Protein AF-A0A285BFE1-F1 (afdb_monomer_lite)

Structure (mmCIF, N/CA/C/O backbone):
data_AF-A0A285BFE1-F1
#
_entry.id   AF-A0A285BFE1-F1
#
loop_
_atom_site.group_PDB
_atom_site.id
_atom_site.type_symbol
_atom_site.label_atom_id
_atom_site.label_alt_id
_atom_site.label_comp_id
_atom_site.label_asym_id
_atom_site.label_entity_id
_atom_site.label_seq_id
_atom_site.pdbx_PDB_ins_code
_atom_site.Cartn_x
_atom_site.Cartn_y
_atom_site.Cartn_z
_atom_site.occupancy
_atom_site.B_iso_or_equiv
_atom_site.auth_seq_id
_atom_site.auth_comp_id
_atom_site.auth_asym_id
_atom_site.auth_atom_id
_atom_site.pdbx_PDB_model_num
ATOM 1 N N . MET A 1 1 ? -17.673 -11.563 -13.929 1.00 86.88 1 MET A N 1
ATOM 2 C CA . MET A 1 1 ? -16.748 -12.473 -13.211 1.00 86.88 1 MET A CA 1
ATOM 3 C C . MET A 1 1 ? -15.410 -11.748 -13.065 1.00 86.88 1 MET A C 1
ATOM 5 O O . MET A 1 1 ? -15.221 -10.767 -13.776 1.00 86.88 1 MET A O 1
ATOM 9 N N . TYR A 1 2 ? -14.529 -12.139 -12.138 1.00 95.81 2 TYR A N 1
ATOM 10 C CA . TYR A 1 2 ? -13.175 -11.571 -12.068 1.00 95.81 2 TYR A CA 1
ATOM 11 C C . TYR A 1 2 ? -12.171 -12.530 -12.711 1.00 95.81 2 TYR A C 1
ATOM 13 O O . TYR A 1 2 ? -12.215 -13.732 -12.450 1.00 95.81 2 TYR A O 1
ATOM 21 N N . LYS A 1 3 ? -11.260 -11.996 -13.524 1.00 97.12 3 LYS A N 1
ATOM 22 C CA . LYS A 1 3 ? -10.080 -12.697 -14.035 1.00 97.12 3 LYS A CA 1
ATOM 23 C C . LYS A 1 3 ? -8.870 -12.289 -13.199 1.00 97.12 3 LYS A C 1
ATOM 25 O O . LYS A 1 3 ? -8.691 -11.109 -12.909 1.00 97.12 3 LYS A O 1
ATOM 30 N N . LEU A 1 4 ? -8.034 -13.256 -12.837 1.00 98.00 4 LEU A N 1
ATOM 31 C CA . LEU A 1 4 ? -6.748 -12.993 -12.199 1.00 98.00 4 LEU A CA 1
ATOM 32 C C . LEU A 1 4 ? -5.673 -12.773 -13.269 1.00 98.00 4 LEU A C 1
ATOM 34 O O . LEU A 1 4 ? -5.511 -13.612 -14.153 1.00 98.00 4 LEU A O 1
ATOM 38 N N . LEU A 1 5 ? -4.950 -11.662 -13.166 1.00 98.31 5 LEU A N 1
ATOM 39 C CA . LEU A 1 5 ? -3.743 -11.371 -13.934 1.00 98.31 5 LEU A CA 1
ATOM 40 C C . LEU A 1 5 ? -2.516 -11.486 -13.029 1.00 98.31 5 LEU A C 1
ATOM 42 O O . LEU A 1 5 ? -2.540 -11.023 -11.884 1.00 98.31 5 LEU A O 1
ATOM 46 N N . LYS A 1 6 ? -1.437 -12.067 -13.549 1.00 98.44 6 LYS A N 1
ATOM 47 C CA . LYS A 1 6 ? -0.132 -12.123 -12.888 1.00 98.44 6 LYS A CA 1
ATOM 48 C C . LYS A 1 6 ? 0.744 -10.959 -13.347 1.00 98.44 6 LYS A C 1
ATOM 50 O O . LYS A 1 6 ? 1.007 -10.825 -14.542 1.00 98.44 6 LYS A O 1
ATOM 55 N N . ALA A 1 7 ? 1.215 -10.146 -12.403 1.00 98.69 7 ALA A N 1
ATOM 56 C CA . ALA A 1 7 ? 1.951 -8.921 -12.693 1.00 98.69 7 ALA A CA 1
ATOM 57 C C . ALA A 1 7 ? 3.319 -8.825 -12.003 1.00 98.69 7 ALA A C 1
ATOM 59 O O . ALA A 1 7 ? 3.489 -9.291 -10.874 1.00 98.69 7 ALA A O 1
ATOM 60 N N . ASP A 1 8 ? 4.264 -8.164 -12.673 1.00 98.56 8 ASP A N 1
ATOM 61 C CA . ASP A 1 8 ? 5.486 -7.617 -12.072 1.00 98.56 8 ASP A CA 1
ATOM 62 C C . ASP A 1 8 ? 5.631 -6.156 -12.486 1.00 98.56 8 ASP A C 1
ATOM 64 O O . ASP A 1 8 ? 5.749 -5.848 -13.671 1.00 98.56 8 ASP A O 1
ATOM 68 N N . LEU A 1 9 ? 5.558 -5.249 -11.519 1.00 98.62 9 LEU A N 1
ATOM 69 C CA . LEU A 1 9 ? 5.466 -3.816 -11.785 1.00 98.62 9 LEU A CA 1
ATOM 70 C C . LEU A 1 9 ? 6.752 -3.057 -11.447 1.00 98.62 9 LEU A C 1
ATOM 72 O O . LEU A 1 9 ? 6.732 -1.830 -11.470 1.00 98.62 9 LEU A O 1
ATOM 76 N N . HIS A 1 10 ? 7.836 -3.766 -11.117 1.00 98.44 10 HIS A N 1
ATOM 77 C CA . HIS A 1 10 ? 9.123 -3.163 -10.780 1.00 98.44 10 HIS A CA 1
ATOM 78 C C . HIS A 1 10 ? 10.256 -3.891 -11.507 1.00 98.44 10 HIS A C 1
ATOM 80 O O . HIS A 1 10 ? 10.807 -4.878 -11.013 1.00 98.44 10 HIS A O 1
ATOM 86 N N . LEU A 1 11 ? 10.581 -3.421 -12.710 1.00 98.25 11 LEU A N 1
ATOM 87 C CA . LEU A 1 11 ? 11.585 -4.031 -13.579 1.00 98.25 11 LEU A CA 1
ATOM 88 C C . LEU A 1 11 ? 12.551 -2.971 -14.099 1.00 98.25 11 LEU A C 1
ATOM 90 O O . LEU A 1 11 ? 12.121 -1.926 -14.590 1.00 98.25 11 LEU A O 1
ATOM 94 N N . HIS A 1 12 ? 13.844 -3.287 -14.056 1.00 98.12 12 HIS A N 1
ATOM 95 C CA . HIS A 1 12 ? 14.909 -2.439 -14.582 1.00 98.12 12 HIS A CA 1
ATOM 96 C C . HIS A 1 12 ? 15.453 -3.000 -15.892 1.00 98.12 12 HIS A C 1
ATOM 98 O O . HIS A 1 12 ? 15.563 -4.217 -16.062 1.00 98.12 12 HIS A O 1
ATOM 104 N N . THR A 1 13 ? 15.844 -2.130 -16.812 1.00 97.81 13 THR A N 1
ATOM 105 C CA . THR A 1 13 ? 16.295 -2.459 -18.167 1.00 97.81 13 THR A CA 1
ATOM 106 C C . THR A 1 13 ? 17.732 -2.000 -18.411 1.00 97.81 13 THR A C 1
ATOM 108 O O . THR A 1 13 ? 18.398 -1.426 -17.542 1.00 97.81 13 THR A O 1
ATOM 111 N N . LEU A 1 14 ? 18.241 -2.238 -19.622 1.00 97.12 14 LEU A N 1
ATOM 112 C CA . LEU A 1 14 ? 19.540 -1.736 -20.069 1.00 97.12 14 LEU A CA 1
ATOM 113 C C . LEU A 1 14 ? 19.670 -0.208 -20.016 1.00 97.12 14 LEU A C 1
ATOM 115 O O . LEU A 1 14 ? 20.800 0.285 -20.044 1.00 97.12 14 LEU A O 1
ATOM 119 N N . TYR A 1 15 ? 18.550 0.523 -19.955 1.00 96.69 15 TYR A N 1
ATOM 120 C CA . TYR A 1 15 ? 18.533 1.980 -19.846 1.00 96.69 15 TYR A CA 1
ATOM 121 C C . TYR A 1 15 ? 18.668 2.486 -18.403 1.00 96.69 15 TYR A C 1
ATOM 123 O O . TYR A 1 15 ? 18.876 3.687 -18.234 1.00 96.69 15 TYR A O 1
ATOM 131 N N . SER A 1 16 ? 18.656 1.611 -17.386 1.00 96.00 16 SER A N 1
ATOM 132 C CA . SER A 1 16 ? 19.155 1.918 -16.039 1.00 96.00 16 SER A CA 1
ATOM 133 C C . SER A 1 16 ? 20.373 1.053 -15.680 1.00 96.00 16 SER A C 1
ATOM 135 O O . SER A 1 16 ? 21.459 1.188 -16.248 1.00 96.00 16 SER A O 1
ATOM 137 N N . ASP A 1 17 ? 20.211 0.182 -14.705 1.00 96.31 17 ASP A N 1
ATOM 138 C CA . ASP A 1 17 ? 21.218 -0.530 -13.941 1.00 96.31 17 ASP A CA 1
ATOM 139 C C . ASP A 1 17 ? 20.948 -2.038 -13.921 1.00 96.31 17 ASP A C 1
ATOM 141 O O . ASP A 1 17 ? 21.573 -2.782 -13.163 1.00 96.31 17 ASP A O 1
ATOM 145 N N . ASN A 1 18 ? 20.106 -2.519 -14.844 1.00 97.31 18 ASN A N 1
ATOM 146 C CA . ASN A 1 18 ? 20.045 -3.938 -15.146 1.00 97.31 18 ASN A CA 1
ATOM 147 C C . ASN A 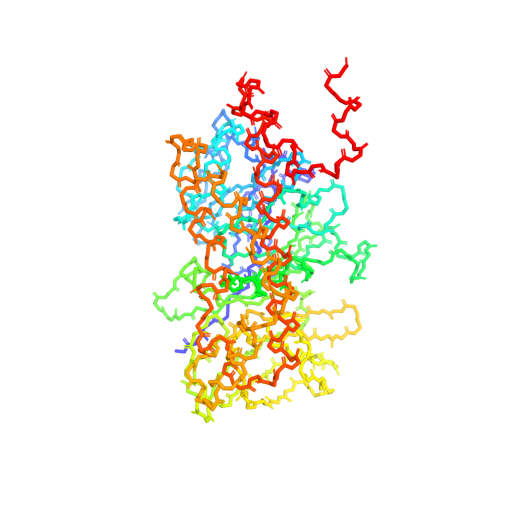1 18 ? 21.426 -4.428 -15.613 1.00 97.31 18 ASN A C 1
ATOM 149 O O . ASN A 1 18 ? 22.028 -3.903 -16.564 1.00 97.31 18 ASN A O 1
ATOM 153 N N . ILE A 1 19 ? 21.928 -5.445 -14.918 1.00 97.19 19 ILE A N 1
ATOM 154 C CA . ILE A 1 19 ? 23.268 -6.007 -15.095 1.00 97.19 19 ILE A CA 1
ATOM 155 C C . ILE A 1 19 ? 23.330 -6.831 -16.381 1.00 97.19 19 ILE A C 1
ATOM 157 O O . ILE A 1 19 ? 24.317 -6.753 -17.111 1.00 97.19 19 ILE A O 1
ATOM 161 N N . ASP A 1 20 ? 22.256 -7.558 -16.687 1.00 97.81 20 ASP A N 1
ATOM 162 C CA . ASP A 1 20 ? 22.164 -8.441 -17.854 1.00 97.81 20 ASP A CA 1
ATOM 163 C C . ASP A 1 20 ? 21.753 -7.696 -19.135 1.00 97.81 20 ASP A C 1
ATOM 165 O O . ASP A 1 20 ? 21.644 -8.311 -20.193 1.00 97.81 20 ASP A O 1
ATOM 169 N N . LYS A 1 21 ? 21.547 -6.374 -19.046 1.00 97.25 21 LYS A N 1
ATOM 170 C CA . LYS A 1 21 ? 21.168 -5.495 -20.162 1.00 97.25 21 LYS A CA 1
ATOM 171 C C . LYS A 1 21 ? 19.903 -5.950 -20.894 1.00 97.25 21 LYS A C 1
ATOM 173 O O . LYS A 1 21 ? 19.822 -5.816 -22.111 1.00 97.25 21 LYS A O 1
ATOM 178 N N . LEU A 1 22 ? 18.914 -6.424 -20.136 1.00 96.94 22 LEU A N 1
ATOM 179 C CA . LEU A 1 22 ? 17.605 -6.792 -20.676 1.00 96.94 22 LEU A CA 1
ATOM 180 C C . LEU A 1 22 ? 16.884 -5.566 -21.252 1.00 96.94 22 LEU A C 1
ATOM 182 O O . LEU A 1 22 ? 16.869 -4.507 -20.618 1.00 96.94 22 LEU A O 1
ATOM 186 N N . ASP A 1 23 ? 16.273 -5.715 -22.425 1.00 95.44 23 ASP A N 1
ATOM 187 C CA . ASP A 1 23 ? 15.334 -4.738 -22.985 1.00 95.44 23 ASP A CA 1
ATOM 188 C C . ASP A 1 23 ? 13.867 -5.174 -22.800 1.00 95.44 23 ASP A C 1
ATOM 190 O O . ASP A 1 23 ? 13.552 -6.140 -22.099 1.00 95.44 23 ASP A O 1
ATOM 194 N N . SER A 1 24 ? 12.943 -4.425 -23.398 1.00 94.38 24 SER A N 1
ATOM 195 C CA . SER A 1 24 ? 11.514 -4.731 -23.357 1.00 94.38 24 SER A CA 1
ATOM 196 C C . SER A 1 24 ? 11.153 -6.059 -24.033 1.00 94.38 24 SER A C 1
ATOM 198 O O . SER A 1 24 ? 10.303 -6.782 -23.511 1.00 94.38 24 SER A O 1
ATOM 200 N N . ASP A 1 25 ? 11.825 -6.426 -25.130 1.00 93.12 25 ASP A N 1
ATOM 201 C CA . ASP A 1 25 ? 11.595 -7.688 -25.845 1.00 93.12 25 ASP A CA 1
ATOM 202 C C . ASP A 1 25 ? 12.045 -8.883 -24.987 1.00 93.12 25 ASP A C 1
ATOM 204 O O . ASP A 1 25 ? 11.406 -9.941 -24.972 1.00 93.12 25 ASP A O 1
ATOM 208 N N . ASP A 1 26 ? 13.151 -8.729 -24.255 1.00 95.75 26 ASP A N 1
ATOM 209 C CA . ASP A 1 26 ? 13.620 -9.739 -23.308 1.00 95.75 26 ASP A CA 1
ATOM 210 C C . ASP A 1 26 ? 12.622 -9.961 -22.169 1.00 95.75 26 ASP A C 1
ATOM 212 O O . ASP A 1 26 ? 12.334 -11.113 -21.820 1.00 95.75 26 ASP A O 1
ATOM 216 N N . TYR A 1 27 ? 12.054 -8.884 -21.619 1.00 96.44 27 TYR A N 1
ATOM 217 C CA . TYR A 1 27 ? 11.021 -8.984 -20.590 1.00 96.44 27 TYR A CA 1
ATOM 218 C C . TYR A 1 27 ? 9.713 -9.570 -21.115 1.00 96.44 27 TYR A C 1
ATOM 220 O O . TYR A 1 27 ? 9.121 -10.389 -20.417 1.00 96.44 27 TYR A O 1
ATOM 228 N N . ALA A 1 28 ? 9.298 -9.254 -22.344 1.00 95.00 28 ALA A N 1
ATOM 229 C CA . ALA A 1 28 ? 8.138 -9.886 -22.973 1.00 95.00 28 ALA A CA 1
ATOM 230 C C . ALA A 1 28 ? 8.314 -11.415 -23.073 1.00 95.00 28 ALA A C 1
ATOM 232 O O . ALA A 1 28 ? 7.444 -12.174 -22.637 1.00 95.00 28 ALA A O 1
ATOM 233 N N . LYS A 1 29 ? 9.487 -11.881 -23.532 1.00 95.50 29 LYS A N 1
ATOM 234 C CA . LYS A 1 29 ? 9.825 -13.319 -23.602 1.00 95.50 29 LYS A CA 1
ATOM 235 C C . LYS A 1 29 ? 9.884 -13.977 -22.223 1.00 95.50 29 LYS A C 1
ATOM 237 O O . LYS A 1 29 ? 9.499 -15.136 -22.064 1.00 95.50 29 LYS A O 1
ATOM 242 N N . LEU A 1 30 ? 10.411 -13.272 -21.220 1.00 97.06 30 LEU A N 1
ATOM 243 C CA . LEU A 1 30 ? 10.388 -13.744 -19.834 1.00 97.06 30 LEU A CA 1
ATOM 244 C C . LEU A 1 30 ? 8.950 -13.822 -19.310 1.00 97.06 30 LEU A C 1
ATOM 246 O O . LEU A 1 30 ? 8.595 -14.810 -18.669 1.00 97.06 30 LEU A O 1
ATOM 250 N N . GLY A 1 31 ? 8.115 -12.839 -19.634 1.00 96.81 31 GLY A N 1
ATOM 251 C CA . GLY A 1 31 ? 6.695 -12.832 -19.319 1.00 96.81 31 GLY A CA 1
ATOM 252 C C . GLY A 1 31 ? 5.991 -14.066 -19.873 1.00 96.81 31 GLY A C 1
ATOM 253 O O . GLY A 1 31 ? 5.375 -14.795 -19.099 1.00 96.81 31 GLY A O 1
ATOM 254 N N . ASP A 1 32 ? 6.191 -14.384 -21.156 1.00 96.25 32 ASP A N 1
ATOM 255 C CA . ASP A 1 32 ? 5.667 -15.609 -21.781 1.00 96.25 32 ASP A CA 1
ATOM 256 C C . ASP A 1 32 ? 6.144 -16.871 -21.056 1.00 96.25 32 ASP A C 1
ATOM 258 O O . ASP A 1 32 ? 5.357 -17.755 -20.716 1.00 96.25 32 ASP A O 1
ATOM 262 N N . LYS A 1 33 ? 7.449 -16.944 -20.768 1.00 97.19 33 LYS A N 1
ATOM 263 C CA . LYS A 1 33 ? 8.065 -18.105 -20.120 1.00 97.19 33 LYS A CA 1
ATOM 264 C C . LYS A 1 33 ? 7.526 -18.358 -18.707 1.00 97.19 33 LYS A C 1
ATOM 266 O O . LYS A 1 33 ? 7.398 -19.515 -18.311 1.00 97.19 33 LYS A O 1
ATOM 271 N N . TYR A 1 34 ? 7.271 -17.304 -17.932 1.00 96.69 34 TYR A N 1
ATOM 272 C CA . TYR A 1 34 ? 6.853 -17.400 -16.526 1.00 96.69 34 TYR A CA 1
ATOM 273 C C . TYR A 1 34 ? 5.358 -17.100 -16.303 1.00 96.69 34 TYR A C 1
ATOM 275 O O . TYR A 1 34 ? 4.910 -17.064 -15.149 1.00 96.69 34 TYR A O 1
ATOM 283 N N . GLY A 1 35 ? 4.596 -16.912 -17.384 1.00 96.81 35 GLY A N 1
ATOM 284 C CA . GLY A 1 35 ? 3.151 -16.689 -17.374 1.00 96.81 35 GLY A CA 1
ATOM 285 C C . GLY A 1 35 ? 2.727 -15.351 -16.770 1.00 96.81 35 GLY A C 1
ATOM 286 O O . GLY A 1 35 ? 1.760 -15.325 -16.017 1.00 96.81 35 GLY A O 1
ATOM 287 N N . TYR A 1 36 ? 3.469 -14.269 -17.018 1.00 97.88 36 TYR A N 1
ATOM 288 C CA . TYR A 1 36 ? 3.050 -12.921 -16.623 1.00 97.88 36 TYR A CA 1
ATOM 289 C C . TYR A 1 36 ? 2.133 -12.309 -17.682 1.00 97.88 36 TYR A C 1
ATOM 291 O O . TYR A 1 36 ? 2.448 -12.301 -18.872 1.00 97.88 36 TYR A O 1
ATOM 299 N N . ASP A 1 37 ? 1.019 -11.755 -17.217 1.00 97.88 37 ASP A N 1
ATOM 300 C CA . ASP A 1 37 ? 0.039 -11.048 -18.037 1.00 97.88 37 ASP A CA 1
ATOM 301 C C . ASP A 1 37 ? 0.342 -9.549 -18.132 1.00 97.88 37 ASP A C 1
ATOM 303 O O . ASP A 1 37 ? -0.067 -8.897 -19.090 1.00 97.88 37 ASP A O 1
ATOM 307 N N . VAL A 1 38 ? 1.014 -8.994 -17.120 1.00 98.25 38 VAL A N 1
ATOM 308 C CA . VAL A 1 38 ? 1.269 -7.557 -16.987 1.00 98.25 38 VAL A CA 1
ATOM 309 C C . VAL A 1 38 ? 2.694 -7.331 -16.500 1.00 98.25 38 VAL A C 1
ATOM 311 O O . VAL A 1 38 ? 3.128 -7.930 -15.517 1.00 98.25 38 VAL A O 1
ATOM 314 N N . LEU A 1 39 ? 3.415 -6.438 -17.161 1.00 98.25 39 LEU A N 1
ATOM 315 C CA . LEU A 1 39 ? 4.756 -6.020 -16.770 1.00 98.25 39 LEU A CA 1
ATOM 316 C C . LEU A 1 39 ? 4.786 -4.496 -16.692 1.00 98.25 39 LEU A C 1
ATOM 318 O O . LEU A 1 39 ? 4.114 -3.848 -17.485 1.00 98.25 39 LEU A O 1
ATOM 322 N N . ALA A 1 40 ? 5.559 -3.903 -15.788 1.00 98.00 40 ALA A N 1
ATOM 323 C CA . ALA A 1 40 ? 5.904 -2.486 -15.881 1.00 98.00 40 ALA A CA 1
ATOM 324 C C . ALA A 1 40 ? 7.419 -2.322 -15.890 1.00 98.00 40 ALA A C 1
ATOM 326 O O . ALA A 1 40 ? 8.111 -2.871 -15.034 1.00 98.00 40 ALA A O 1
ATOM 327 N N . LEU A 1 41 ? 7.922 -1.568 -16.865 1.00 97.81 41 LEU A N 1
ATOM 328 C CA . LEU A 1 41 ?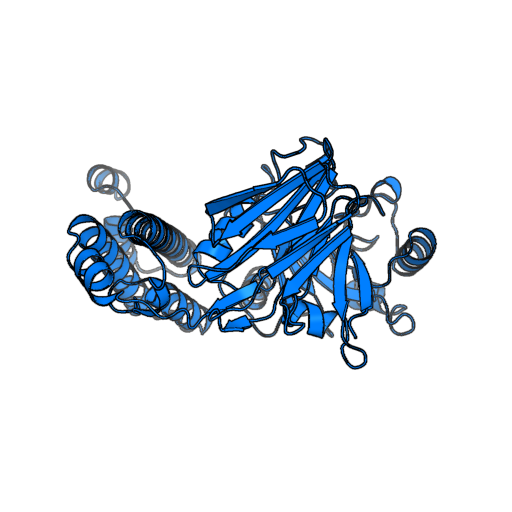 9.326 -1.176 -16.904 1.00 97.81 41 LEU A CA 1
ATOM 329 C C . LEU A 1 41 ? 9.438 0.138 -16.141 1.00 97.81 41 LEU A C 1
ATOM 331 O O . LEU A 1 41 ? 8.738 1.101 -16.441 1.00 97.81 41 LEU A O 1
ATOM 335 N N . THR A 1 42 ? 10.256 0.162 -15.099 1.00 98.06 42 THR A N 1
ATOM 336 C CA . THR A 1 42 ? 10.300 1.262 -14.132 1.00 98.06 42 THR A CA 1
ATOM 337 C C . THR A 1 42 ? 11.735 1.644 -13.825 1.00 98.06 42 THR A C 1
ATOM 339 O O . THR A 1 42 ? 12.126 1.771 -12.670 1.00 98.06 42 THR A O 1
ATOM 342 N N . ASP A 1 43 ? 12.526 1.849 -14.873 1.00 97.81 43 ASP A N 1
ATOM 343 C CA . ASP A 1 43 ? 13.888 2.356 -14.750 1.00 97.81 43 ASP A CA 1
ATOM 344 C C . ASP A 1 43 ? 13.953 3.614 -13.878 1.00 97.81 43 ASP A C 1
ATOM 346 O O . ASP A 1 43 ? 13.019 4.427 -13.836 1.00 97.81 43 ASP A O 1
ATOM 350 N N . HIS A 1 44 ? 15.089 3.804 -13.206 1.00 96.94 44 HIS A N 1
ATOM 351 C CA . HIS A 1 44 ? 15.326 4.999 -12.410 1.00 96.94 44 HIS A CA 1
ATOM 352 C C . HIS A 1 44 ? 15.113 6.255 -13.259 1.00 96.94 44 HIS A C 1
ATOM 354 O O . HIS A 1 44 ? 15.788 6.454 -14.273 1.00 96.94 44 HIS A O 1
ATOM 360 N N . HIS A 1 45 ? 14.220 7.142 -12.816 1.00 96.31 45 HIS A N 1
ATOM 361 C CA . HIS A 1 45 ? 13.848 8.354 -13.554 1.00 96.31 45 HIS A CA 1
ATOM 362 C C . HIS A 1 45 ? 15.072 9.154 -14.036 1.00 96.31 45 HIS A C 1
ATOM 364 O O . HIS A 1 45 ? 15.113 9.597 -15.178 1.00 96.31 45 HIS A O 1
ATOM 370 N N . TYR A 1 46 ? 16.133 9.280 -13.228 1.00 94.12 46 TYR A N 1
ATOM 371 C CA . TYR A 1 46 ? 17.322 10.043 -13.618 1.00 94.12 46 TYR A CA 1
ATOM 372 C C . TYR A 1 46 ? 18.111 9.436 -14.794 1.00 94.12 46 TYR A C 1
ATOM 374 O O . TYR A 1 46 ? 18.867 10.175 -15.432 1.00 94.12 46 TYR A O 1
ATOM 382 N N . CYS A 1 47 ? 17.924 8.148 -15.102 1.00 95.19 47 CYS A N 1
ATOM 383 C CA . CYS A 1 47 ? 18.527 7.444 -16.239 1.00 95.19 47 CYS A CA 1
ATOM 384 C C . CYS A 1 47 ? 17.724 7.590 -17.545 1.00 95.19 47 CYS A C 1
ATOM 386 O O . CYS A 1 47 ? 18.273 7.402 -18.632 1.00 95.19 47 CYS A O 1
ATOM 388 N N . LEU A 1 48 ? 16.446 7.976 -17.463 1.00 94.50 48 LEU A N 1
ATOM 389 C CA . LEU A 1 48 ? 15.521 8.025 -18.606 1.00 94.50 48 LEU A CA 1
ATOM 390 C C . LEU A 1 48 ? 15.583 9.331 -19.418 1.00 94.50 48 LEU A C 1
ATOM 392 O O . LEU A 1 48 ? 14.852 9.516 -20.393 1.00 94.50 48 LEU A O 1
ATOM 396 N N . LYS A 1 49 ? 16.512 10.222 -19.066 1.00 90.31 49 LYS A N 1
ATOM 397 C CA . LYS A 1 49 ? 16.800 11.477 -19.776 1.00 90.31 49 LYS A CA 1
ATOM 398 C C . LYS A 1 49 ? 17.385 11.234 -21.172 1.00 90.31 49 LYS A C 1
ATOM 400 O O . LYS A 1 49 ? 17.755 10.122 -21.535 1.00 90.31 49 LYS A O 1
ATOM 405 N N . ASN A 1 50 ? 17.538 12.313 -21.944 1.00 88.69 50 ASN A N 1
ATOM 406 C CA . ASN A 1 50 ? 18.246 12.317 -23.234 1.00 88.69 50 ASN A CA 1
ATOM 407 C C . ASN A 1 50 ? 17.673 11.310 -24.257 1.00 88.69 50 ASN A C 1
ATOM 409 O O . ASN A 1 50 ? 18.416 10.665 -25.000 1.00 88.69 50 ASN A O 1
ATOM 413 N N . GLY A 1 51 ? 16.343 11.164 -24.274 1.00 90.94 51 GLY A N 1
ATOM 414 C CA . GLY A 1 51 ? 15.618 10.277 -25.189 1.00 90.94 51 GLY A CA 1
ATOM 415 C C . GLY A 1 51 ? 15.657 8.793 -24.813 1.00 90.94 51 GLY A C 1
ATOM 416 O O . GLY A 1 51 ? 15.237 7.963 -25.614 1.00 90.94 51 GLY A O 1
ATOM 417 N N . ASN A 1 52 ? 16.169 8.423 -23.632 1.00 93.81 52 ASN A N 1
ATOM 418 C CA . ASN A 1 52 ? 16.151 7.026 -23.185 1.00 93.81 52 ASN A CA 1
ATOM 419 C C . ASN A 1 52 ? 14.729 6.521 -22.913 1.00 93.81 52 ASN A C 1
ATOM 421 O O . ASN A 1 52 ? 14.451 5.380 -23.259 1.00 93.81 52 ASN A O 1
ATOM 425 N N . TRP A 1 53 ? 13.825 7.368 -22.400 1.00 94.88 53 TRP A N 1
ATOM 426 C CA . TRP A 1 53 ? 12.390 7.055 -22.335 1.00 94.88 53 TRP A CA 1
ATOM 427 C C . TRP A 1 53 ? 11.841 6.614 -23.696 1.00 94.88 53 TRP A C 1
ATOM 429 O O . TRP A 1 53 ? 11.317 5.511 -23.834 1.00 94.88 53 TRP A O 1
ATOM 439 N N . ASP A 1 54 ? 12.030 7.444 -24.724 1.00 93.56 54 ASP A N 1
ATOM 440 C CA . ASP A 1 54 ? 11.509 7.154 -26.059 1.00 93.56 54 ASP A CA 1
ATOM 441 C C . ASP A 1 54 ? 12.128 5.876 -26.624 1.00 93.56 54 ASP A C 1
ATOM 443 O O . ASP A 1 54 ? 11.428 5.063 -27.214 1.00 93.56 54 ASP A O 1
ATOM 447 N N . LYS A 1 55 ? 13.432 5.653 -26.416 1.00 92.94 55 LYS A N 1
ATOM 448 C CA . LYS A 1 55 ? 14.113 4.426 -26.859 1.00 92.94 55 LYS A CA 1
ATOM 449 C C . LYS A 1 55 ? 13.583 3.175 -26.161 1.00 92.94 55 LYS A C 1
ATOM 451 O O . LYS A 1 55 ? 13.365 2.178 -26.846 1.00 92.94 55 LYS A O 1
ATOM 456 N N . LEU A 1 56 ? 13.374 3.241 -24.845 1.00 92.56 56 LEU A N 1
ATOM 457 C CA . LEU A 1 56 ? 12.823 2.153 -24.039 1.00 92.56 56 LEU A CA 1
ATOM 458 C C . LEU A 1 56 ? 11.440 1.742 -24.558 1.00 92.56 56 LEU A C 1
ATOM 460 O O . LEU A 1 56 ? 11.182 0.557 -24.763 1.00 92.56 56 LEU A O 1
ATOM 464 N N . TYR A 1 57 ? 10.581 2.724 -24.839 1.00 91.25 57 TYR A N 1
ATOM 465 C CA . TYR A 1 57 ? 9.187 2.481 -25.213 1.00 91.25 57 TYR A CA 1
ATOM 466 C C . TYR A 1 57 ? 8.909 2.420 -26.716 1.00 91.25 57 TYR A C 1
ATOM 468 O O . TYR A 1 57 ? 7.816 2.014 -27.100 1.00 91.25 57 TYR A O 1
ATOM 476 N N . LYS A 1 58 ? 9.886 2.716 -27.582 1.00 85.94 58 LYS A N 1
ATOM 477 C CA . LYS A 1 58 ? 9.713 2.725 -29.047 1.00 85.94 58 LYS A CA 1
ATOM 478 C C . LYS A 1 58 ? 9.162 1.414 -29.616 1.00 85.94 58 LYS A C 1
ATOM 480 O O . LYS A 1 58 ? 8.457 1.438 -30.616 1.00 85.94 58 LYS A O 1
ATOM 485 N N . LYS A 1 59 ? 9.538 0.279 -29.024 1.00 74.56 59 LYS A N 1
ATOM 486 C CA . LYS A 1 59 ? 9.115 -1.060 -29.466 1.00 74.56 59 LYS A CA 1
ATOM 487 C C . LYS A 1 59 ? 7.889 -1.592 -28.716 1.00 74.56 59 LYS A C 1
ATOM 489 O O . LYS A 1 59 ? 7.390 -2.655 -29.055 1.00 74.56 59 LYS A O 1
ATOM 494 N N . ILE A 1 60 ? 7.443 -0.892 -27.671 1.00 77.75 60 ILE A N 1
ATOM 495 C CA . ILE A 1 60 ? 6.423 -1.393 -26.741 1.00 77.75 60 ILE A CA 1
ATOM 496 C C . ILE A 1 60 ? 5.007 -1.189 -27.271 1.00 77.75 60 ILE A C 1
ATOM 498 O O . ILE A 1 60 ? 4.112 -1.916 -26.857 1.00 77.75 60 ILE A O 1
ATOM 502 N N . ASP A 1 61 ? 4.790 -0.262 -28.206 1.00 66.88 61 ASP A N 1
ATOM 503 C CA . ASP A 1 61 ? 3.438 0.055 -28.688 1.00 66.88 61 ASP A CA 1
ATOM 504 C C . ASP A 1 61 ? 2.700 -1.163 -29.304 1.00 66.88 61 ASP A C 1
ATOM 506 O O . ASP A 1 61 ? 1.470 -1.155 -29.375 1.00 66.88 61 ASP A O 1
ATOM 510 N N . ASP A 1 62 ? 3.415 -2.247 -29.641 1.00 67.69 62 ASP A N 1
ATOM 511 C CA . ASP A 1 62 ? 2.838 -3.516 -30.105 1.00 67.69 62 ASP A CA 1
ATOM 512 C C . ASP A 1 62 ? 2.503 -4.524 -28.975 1.00 67.69 62 ASP A C 1
ATOM 514 O O . ASP A 1 62 ? 1.641 -5.389 -29.167 1.00 67.69 62 ASP A O 1
ATOM 518 N N . ASP A 1 63 ? 3.120 -4.426 -27.787 1.00 77.75 63 ASP A N 1
ATOM 519 C CA . ASP A 1 63 ? 2.881 -5.331 -26.648 1.00 77.75 63 ASP A CA 1
ATOM 520 C C . ASP A 1 63 ? 2.086 -4.646 -25.527 1.00 77.75 63 ASP A C 1
ATOM 522 O O . ASP A 1 63 ? 2.618 -4.001 -24.619 1.00 77.75 63 ASP A O 1
ATOM 526 N N . LYS A 1 64 ? 0.769 -4.872 -25.548 1.00 80.38 64 LYS A N 1
ATOM 527 C CA . LYS A 1 64 ? -0.197 -4.315 -24.585 1.00 80.38 64 LYS A CA 1
ATOM 528 C C . LYS A 1 64 ? -0.003 -4.775 -23.133 1.00 80.38 64 LYS A C 1
ATOM 530 O O . LYS A 1 64 ? -0.733 -4.302 -22.262 1.00 80.38 64 LYS A O 1
ATOM 535 N N . ARG A 1 65 ? 0.918 -5.703 -22.852 1.00 91.00 65 ARG A N 1
ATOM 536 C CA . ARG A 1 65 ? 1.208 -6.173 -21.487 1.00 91.00 65 ARG A CA 1
ATOM 537 C C . ARG A 1 65 ? 2.142 -5.240 -20.730 1.00 91.00 65 ARG A C 1
ATOM 539 O O . ARG A 1 65 ? 2.154 -5.287 -19.500 1.00 91.00 65 ARG A O 1
ATOM 546 N N . ILE A 1 66 ? 2.934 -4.433 -21.440 1.00 95.69 66 ILE A N 1
ATOM 547 C CA . ILE A 1 66 ? 3.947 -3.581 -20.822 1.00 95.69 66 ILE A CA 1
ATOM 548 C C . ILE A 1 66 ? 3.361 -2.202 -20.511 1.00 95.69 66 ILE A C 1
ATOM 550 O O . ILE A 1 66 ? 3.028 -1.411 -21.390 1.00 95.69 66 ILE A O 1
ATOM 554 N N . ILE A 1 67 ? 3.279 -1.904 -19.222 1.00 96.19 67 ILE A N 1
ATOM 555 C CA . ILE A 1 67 ? 2.913 -0.610 -18.668 1.00 96.19 67 ILE A CA 1
ATOM 556 C C . ILE A 1 67 ? 4.151 0.285 -18.644 1.00 96.19 67 ILE A C 1
ATOM 558 O O . ILE A 1 67 ? 5.210 -0.083 -18.130 1.00 96.19 67 ILE A O 1
ATOM 562 N N . LYS A 1 68 ? 3.980 1.502 -19.156 1.00 96.31 68 LYS A N 1
ATOM 563 C CA . LYS A 1 68 ? 4.992 2.554 -19.117 1.00 96.31 68 LYS A CA 1
ATOM 564 C C . LYS A 1 68 ? 5.060 3.187 -17.723 1.00 96.31 68 LYS A C 1
ATOM 566 O O . LYS A 1 68 ? 4.027 3.533 -17.139 1.00 96.31 68 LYS A O 1
ATOM 571 N N . GLY A 1 69 ? 6.262 3.362 -17.192 1.00 97.12 69 GLY A N 1
ATOM 572 C CA . GLY A 1 69 ? 6.501 3.985 -15.893 1.00 97.12 69 GLY A CA 1
ATOM 573 C C . GLY A 1 69 ? 7.978 4.252 -15.617 1.00 97.12 69 GLY A C 1
ATOM 574 O O . GLY A 1 69 ? 8.840 4.048 -16.471 1.00 97.12 69 GLY A O 1
ATOM 575 N N . TYR A 1 70 ? 8.259 4.744 -14.414 1.00 98.00 70 TYR A N 1
ATOM 576 C CA . TYR A 1 70 ? 9.610 4.972 -13.903 1.00 98.00 70 TYR A CA 1
ATOM 577 C C . TYR A 1 70 ? 9.643 4.833 -12.379 1.00 98.00 70 TYR A C 1
ATOM 579 O O . TYR A 1 70 ? 8.629 5.006 -11.696 1.00 98.00 70 TYR A O 1
ATOM 587 N N . GLU A 1 71 ? 10.828 4.574 -11.834 1.00 97.94 71 GLU A N 1
ATOM 588 C CA . GLU A 1 71 ? 11.074 4.645 -10.399 1.00 97.94 71 GLU A CA 1
ATOM 589 C C . GLU A 1 71 ? 11.646 6.022 -10.019 1.00 97.94 71 GLU A C 1
ATOM 591 O O . GLU A 1 71 ? 12.714 6.466 -10.461 1.00 97.94 71 GLU A O 1
ATOM 596 N N . LEU A 1 72 ? 10.917 6.728 -9.160 1.00 96.50 72 LEU A N 1
ATOM 597 C CA . LEU A 1 72 ? 11.385 7.917 -8.467 1.00 96.50 72 LEU A CA 1
ATOM 598 C C . LEU A 1 72 ? 12.378 7.521 -7.377 1.00 96.50 72 LEU A C 1
ATOM 600 O O . LEU A 1 72 ? 12.002 7.124 -6.278 1.00 96.50 72 LEU A O 1
ATOM 604 N N . THR A 1 73 ? 13.655 7.683 -7.682 1.00 93.75 73 THR A N 1
ATOM 605 C CA . THR A 1 73 ? 14.784 7.312 -6.832 1.00 93.75 73 THR A CA 1
ATOM 606 C C . THR A 1 73 ? 15.280 8.520 -6.043 1.00 93.75 73 THR A C 1
ATOM 608 O O . THR A 1 73 ? 15.919 9.427 -6.580 1.00 93.75 73 THR A O 1
ATOM 611 N N . PHE A 1 74 ? 15.005 8.558 -4.744 1.00 87.75 74 PHE A N 1
ATOM 612 C CA . PHE A 1 74 ? 15.549 9.580 -3.855 1.00 87.75 74 PHE A CA 1
ATOM 613 C C . PHE A 1 74 ? 16.587 8.973 -2.914 1.00 87.75 74 PHE A C 1
ATOM 615 O O . PHE A 1 74 ? 16.496 7.809 -2.543 1.00 87.75 74 PHE A O 1
ATOM 622 N N . LEU A 1 75 ? 17.478 9.813 -2.374 1.00 81.62 75 LEU A N 1
ATOM 623 C CA . LEU A 1 75 ? 18.384 9.414 -1.284 1.00 81.62 75 LEU A CA 1
ATOM 624 C C . LEU A 1 75 ? 17.644 8.782 -0.081 1.00 81.62 75 LEU A C 1
ATOM 626 O O . LEU A 1 75 ? 18.216 8.001 0.669 1.00 81.62 75 LEU A O 1
ATOM 630 N N . ASN A 1 76 ? 16.371 9.143 0.112 1.00 83.69 76 ASN A N 1
ATOM 631 C CA . ASN A 1 76 ? 15.553 8.779 1.270 1.00 83.69 76 ASN A CA 1
ATOM 632 C C . ASN A 1 76 ? 14.323 7.922 0.916 1.00 83.69 76 ASN A C 1
ATOM 634 O O . ASN A 1 76 ? 13.291 8.035 1.587 1.00 83.69 76 ASN A O 1
ATOM 638 N N . GLY A 1 77 ? 14.419 7.100 -0.128 1.00 92.38 77 GLY A N 1
ATOM 639 C CA . GLY A 1 77 ? 13.393 6.121 -0.493 1.00 92.38 77 GLY A CA 1
ATOM 640 C C . GLY A 1 77 ? 12.989 6.198 -1.954 1.00 92.38 77 GLY A C 1
ATOM 641 O O . GLY A 1 77 ? 13.296 7.181 -2.631 1.00 92.38 77 GLY A O 1
ATOM 642 N N . HIS A 1 78 ? 12.317 5.154 -2.429 1.00 95.44 78 HIS A N 1
ATOM 643 C CA . HIS A 1 78 ? 11.929 5.019 -3.825 1.00 95.44 78 HIS A CA 1
ATOM 644 C C . HIS A 1 78 ? 10.408 4.863 -3.993 1.00 95.44 78 HIS A C 1
ATOM 646 O O . HIS A 1 78 ? 9.705 4.420 -3.079 1.00 95.44 78 HIS A O 1
ATOM 652 N N . MET A 1 79 ? 9.884 5.264 -5.150 1.00 97.12 79 MET A N 1
ATOM 653 C CA . MET A 1 79 ? 8.463 5.151 -5.488 1.00 97.12 79 MET A CA 1
ATOM 654 C C . MET A 1 79 ? 8.292 4.877 -6.978 1.00 97.12 79 MET A C 1
ATOM 656 O O . MET A 1 79 ? 8.829 5.607 -7.801 1.00 97.12 79 MET A O 1
ATOM 660 N N . LEU A 1 80 ? 7.481 3.888 -7.327 1.00 98.25 80 LEU A N 1
ATOM 661 C CA . LEU A 1 80 ? 7.074 3.635 -8.702 1.00 98.25 80 LEU A CA 1
ATOM 662 C C . LEU A 1 80 ? 5.948 4.586 -9.084 1.00 98.25 80 LEU A C 1
ATOM 664 O O . LEU A 1 80 ? 4.997 4.775 -8.317 1.00 98.25 80 LEU A O 1
ATOM 668 N N . VAL A 1 81 ? 6.048 5.132 -10.289 1.00 98.12 81 VAL A N 1
ATOM 669 C CA . VAL A 1 81 ? 4.976 5.869 -10.950 1.00 98.12 81 VAL A CA 1
ATOM 670 C C . VAL A 1 81 ? 4.714 5.187 -12.286 1.00 98.12 81 VAL A C 1
ATOM 672 O O . VAL A 1 81 ? 5.588 5.157 -13.153 1.00 98.12 81 VAL A O 1
ATOM 675 N N . ILE A 1 82 ? 3.527 4.601 -12.436 1.00 97.81 82 ILE A N 1
ATOM 676 C CA . ILE A 1 82 ? 3.173 3.760 -13.591 1.00 97.81 82 ILE A CA 1
ATOM 677 C C . ILE A 1 82 ? 1.908 4.259 -14.297 1.00 97.81 82 ILE A C 1
ATOM 679 O O . ILE A 1 82 ? 1.113 5.005 -13.723 1.00 97.81 82 ILE A O 1
ATOM 683 N N . GLY A 1 83 ? 1.717 3.823 -15.544 1.00 95.31 83 GLY A N 1
ATOM 684 C CA . GLY A 1 83 ? 0.637 4.291 -16.415 1.00 95.31 83 GLY A CA 1
ATOM 685 C C . GLY A 1 83 ? 0.935 5.657 -17.038 1.00 95.31 83 GLY A C 1
ATOM 686 O O . GLY A 1 83 ? 0.029 6.471 -17.197 1.00 95.31 83 GLY A O 1
ATOM 687 N N . LYS A 1 84 ? 2.212 5.941 -17.322 1.00 94.62 84 LYS A N 1
ATOM 688 C CA . LYS A 1 84 ? 2.677 7.231 -17.847 1.00 94.62 84 LYS A CA 1
ATOM 689 C C . LYS A 1 84 ? 2.776 7.195 -19.367 1.00 94.62 84 LYS A C 1
ATOM 691 O O . LYS A 1 84 ? 3.504 6.379 -19.912 1.00 94.62 84 LYS A O 1
ATOM 696 N N . GLU A 1 85 ? 2.135 8.134 -20.052 1.00 90.75 85 GLU A N 1
ATOM 697 C CA . GLU A 1 85 ? 2.296 8.258 -21.510 1.00 90.75 85 GLU A CA 1
ATOM 698 C C . GLU A 1 85 ? 3.614 8.939 -21.895 1.00 90.75 85 GLU A C 1
ATOM 700 O O . GLU A 1 85 ? 4.277 8.547 -22.853 1.00 90.75 85 GLU A O 1
ATOM 705 N N . ASN A 1 86 ? 4.021 9.942 -21.115 1.00 92.19 86 ASN A N 1
ATOM 706 C CA . ASN A 1 86 ? 5.194 10.766 -21.382 1.00 92.19 86 ASN A CA 1
ATOM 707 C C . ASN A 1 86 ? 6.134 10.786 -20.178 1.00 92.19 86 ASN A C 1
ATOM 709 O O . ASN A 1 86 ? 5.695 10.683 -19.031 1.00 92.19 86 ASN A O 1
ATOM 713 N N . TYR A 1 87 ? 7.419 10.997 -20.455 1.00 94.56 87 TYR A N 1
ATOM 714 C CA . TYR A 1 87 ? 8.408 11.303 -19.433 1.00 94.56 87 TYR A CA 1
ATOM 715 C C . TYR A 1 87 ? 8.361 12.777 -19.041 1.00 94.56 87 TYR A C 1
ATOM 717 O O . TYR A 1 87 ? 8.507 13.663 -19.883 1.00 94.56 87 TYR A O 1
ATOM 725 N N . ASP A 1 88 ? 8.212 13.033 -17.748 1.00 93.00 88 ASP A N 1
ATOM 726 C CA . ASP A 1 88 ? 8.010 14.367 -17.184 1.00 93.00 88 ASP A CA 1
ATOM 727 C C . ASP A 1 88 ? 8.853 14.631 -15.922 1.00 93.00 88 ASP A C 1
ATOM 729 O O . ASP A 1 88 ? 8.618 15.606 -15.207 1.00 93.00 88 ASP A O 1
ATOM 733 N N . VAL A 1 89 ? 9.880 13.804 -15.660 1.00 91.44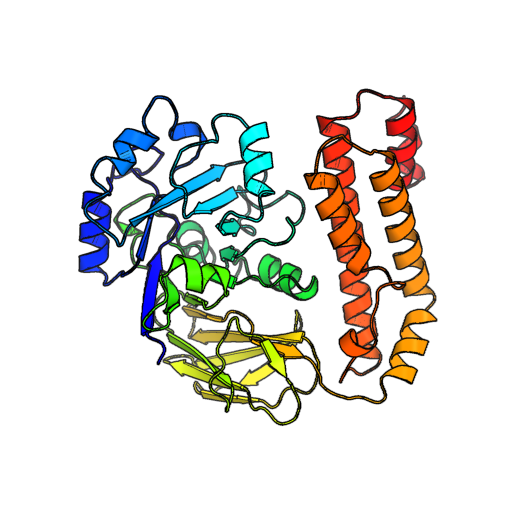 89 VAL A N 1
ATOM 734 C CA . VAL A 1 89 ? 10.685 13.885 -14.427 1.00 91.44 89 VAL A CA 1
ATOM 735 C C . VAL A 1 89 ? 12.190 13.866 -14.673 1.00 91.44 89 VAL A C 1
ATOM 737 O O . VAL A 1 89 ? 12.861 12.857 -14.486 1.00 91.44 89 VAL A O 1
ATOM 740 N N . GLY A 1 90 ? 12.778 15.015 -15.000 1.00 83.25 90 GLY A N 1
ATOM 741 C CA . GLY A 1 90 ? 14.228 15.179 -15.119 1.00 83.25 90 GLY A CA 1
ATOM 742 C C . GLY A 1 90 ? 14.932 15.656 -13.840 1.00 83.25 90 GLY A C 1
ATOM 743 O O . GLY A 1 90 ? 16.147 15.480 -13.696 1.00 83.25 90 GLY A O 1
ATOM 744 N N . LYS A 1 91 ? 14.226 16.291 -12.909 1.00 85.69 91 LYS A N 1
ATOM 745 C CA . LYS A 1 91 ? 14.819 16.954 -11.735 1.00 85.69 91 LYS A CA 1
ATOM 746 C C . LYS A 1 91 ? 14.124 16.532 -10.444 1.00 85.69 91 LYS A C 1
ATOM 748 O O . LYS A 1 91 ? 12.956 16.166 -10.433 1.00 85.69 91 LYS A O 1
ATOM 753 N N . THR A 1 92 ? 14.818 16.677 -9.314 1.00 84.81 92 THR A N 1
ATOM 754 C CA . THR A 1 92 ? 14.296 16.289 -7.992 1.00 84.81 92 THR A CA 1
ATOM 755 C C . THR A 1 92 ? 12.967 16.963 -7.640 1.00 84.81 92 THR A C 1
ATOM 757 O O . THR A 1 92 ? 12.103 16.330 -7.044 1.00 84.81 92 THR A O 1
ATOM 760 N N . HIS A 1 93 ? 12.775 18.236 -7.996 1.00 83.44 93 HIS A N 1
ATOM 761 C CA . HIS A 1 93 ? 11.521 18.938 -7.701 1.00 83.44 93 HIS A CA 1
ATOM 762 C C . HIS A 1 93 ? 10.352 18.452 -8.574 1.00 83.44 93 HIS A C 1
ATOM 764 O O . HIS A 1 93 ? 9.226 18.411 -8.095 1.00 83.44 93 HIS A O 1
ATOM 770 N N . GLU A 1 94 ? 10.611 18.044 -9.821 1.00 89.69 94 GLU A N 1
ATOM 771 C CA . GLU A 1 94 ? 9.620 17.390 -10.691 1.00 89.69 94 GLU A CA 1
ATOM 772 C C . GLU A 1 94 ? 9.248 16.022 -10.104 1.00 89.69 94 GLU A C 1
ATOM 774 O O . GLU A 1 94 ? 8.072 15.709 -9.966 1.00 89.69 94 GLU A O 1
ATOM 779 N N . ALA A 1 95 ? 10.237 15.269 -9.610 1.00 90.75 95 ALA A N 1
ATOM 780 C CA . ALA A 1 95 ? 10.008 13.988 -8.943 1.00 90.75 95 ALA A CA 1
ATOM 781 C C . ALA A 1 95 ? 9.142 14.143 -7.683 1.00 90.75 95 ALA A C 1
ATOM 783 O O . ALA A 1 95 ? 8.277 13.317 -7.409 1.00 90.75 95 ALA A O 1
ATOM 784 N N . ILE A 1 96 ? 9.340 15.220 -6.918 1.00 86.94 96 ILE A N 1
ATOM 785 C CA . ILE A 1 96 ? 8.491 15.538 -5.764 1.00 86.94 96 ILE A CA 1
ATOM 786 C C . ILE A 1 96 ? 7.056 15.853 -6.203 1.00 86.94 96 ILE A C 1
ATOM 788 O O . ILE A 1 96 ? 6.126 15.388 -5.548 1.00 86.94 96 ILE A O 1
ATOM 792 N N . LYS A 1 97 ? 6.859 16.604 -7.294 1.00 88.25 97 LYS A N 1
ATOM 793 C CA . LYS A 1 97 ? 5.514 16.873 -7.828 1.00 88.25 97 LYS A CA 1
ATOM 794 C C . LYS A 1 97 ? 4.811 15.576 -8.217 1.00 88.25 97 LYS A C 1
ATOM 796 O O . LYS A 1 97 ? 3.702 15.335 -7.754 1.00 88.25 97 LYS A O 1
ATOM 801 N N . GLU A 1 98 ? 5.488 14.700 -8.954 1.00 91.94 98 GLU A N 1
ATOM 802 C CA . GLU A 1 98 ? 4.917 13.416 -9.375 1.00 91.94 98 GLU A CA 1
ATOM 803 C C . GLU A 1 98 ? 4.643 12.467 -8.204 1.00 91.94 98 GLU A C 1
ATOM 805 O O . GLU A 1 98 ? 3.631 11.769 -8.199 1.00 91.94 98 GLU A O 1
ATOM 810 N N . MET A 1 99 ? 5.481 12.501 -7.163 1.00 90.88 99 MET A N 1
ATOM 811 C CA . MET A 1 99 ? 5.236 11.783 -5.909 1.00 90.88 99 MET A CA 1
ATOM 812 C C . MET A 1 99 ? 3.926 12.225 -5.240 1.00 90.88 99 MET A C 1
ATOM 814 O O . MET A 1 99 ? 3.255 11.400 -4.626 1.00 90.88 99 MET A O 1
ATOM 818 N N . TYR A 1 100 ? 3.526 13.496 -5.357 1.00 89.38 100 TYR A N 1
ATOM 819 C CA . TYR A 1 100 ? 2.285 14.016 -4.765 1.00 89.38 100 TYR A CA 1
ATOM 820 C C . TYR A 1 100 ? 1.096 14.105 -5.733 1.00 89.38 100 TYR A C 1
ATOM 822 O O . TYR A 1 100 ? -0.023 14.287 -5.263 1.00 89.38 100 TYR A O 1
ATOM 830 N N . ASN A 1 101 ? 1.291 13.864 -7.027 1.00 90.44 101 ASN A N 1
ATOM 831 C CA . ASN A 1 101 ? 0.226 13.865 -8.025 1.00 90.44 101 ASN A CA 1
ATOM 832 C C . ASN A 1 101 ? -0.696 12.635 -7.882 1.00 90.44 101 ASN A C 1
ATOM 834 O O . ASN A 1 101 ? -0.289 11.506 -8.160 1.00 90.44 101 ASN A O 1
ATOM 838 N N . SER A 1 102 ? -1.934 12.852 -7.429 1.00 89.44 102 SER A N 1
ATOM 839 C CA . SER A 1 102 ? -2.940 11.808 -7.175 1.00 89.44 102 SER A CA 1
ATOM 840 C C . SER A 1 102 ? -3.547 11.178 -8.427 1.00 89.44 102 SER A C 1
ATOM 842 O O . SER A 1 102 ? -4.146 10.109 -8.326 1.00 89.44 102 SER A O 1
ATOM 844 N N . GLU A 1 103 ? -3.352 11.780 -9.601 1.00 90.88 103 GLU A N 1
ATOM 845 C CA . GLU A 1 103 ? -3.811 11.209 -10.872 1.00 90.88 103 GLU A CA 1
ATOM 846 C C . GLU A 1 103 ? -2.9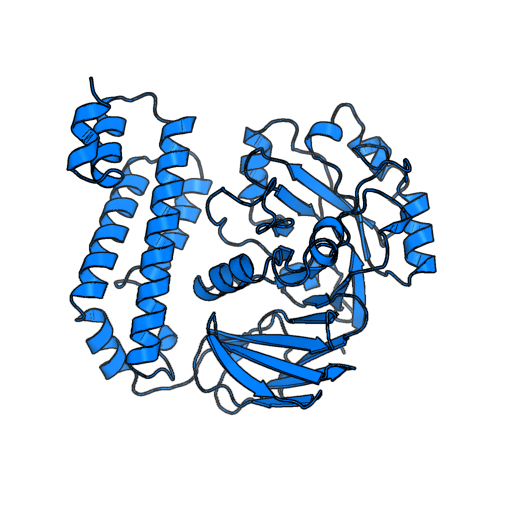54 10.013 -11.315 1.00 90.88 103 GLU A C 1
ATOM 848 O O . GLU A 1 103 ? -3.407 9.136 -12.063 1.00 90.88 103 GLU A O 1
ATOM 853 N N . ASN A 1 104 ? -1.717 9.954 -10.819 1.00 94.25 104 ASN A N 1
ATOM 854 C CA . ASN A 1 104 ? -0.793 8.867 -11.089 1.00 94.25 104 ASN A CA 1
ATOM 855 C C . ASN A 1 104 ? -1.068 7.646 -10.213 1.00 94.25 104 ASN A C 1
ATOM 857 O O . ASN A 1 104 ? -1.428 7.761 -9.040 1.00 94.25 104 ASN A O 1
ATOM 861 N N . ILE A 1 105 ? -0.747 6.465 -10.744 1.00 97.56 105 ILE A N 1
ATOM 862 C CA . ILE A 1 105 ? -0.613 5.269 -9.915 1.00 97.56 105 ILE A CA 1
ATOM 863 C C . ILE A 1 105 ? 0.758 5.298 -9.244 1.00 97.56 105 ILE A C 1
ATOM 865 O O . ILE A 1 105 ? 1.788 5.226 -9.914 1.00 97.56 105 ILE A O 1
ATOM 869 N N . ARG A 1 106 ? 0.752 5.398 -7.914 1.00 97.88 106 ARG A N 1
ATOM 870 C CA . ARG A 1 106 ? 1.944 5.562 -7.075 1.00 97.88 106 ARG A CA 1
ATOM 871 C C . ARG A 1 106 ? 2.094 4.393 -6.115 1.00 97.88 106 ARG A C 1
ATOM 873 O O . ARG A 1 106 ? 1.195 4.129 -5.311 1.00 97.88 106 ARG A O 1
ATOM 880 N N . ILE A 1 107 ? 3.239 3.721 -6.171 1.00 98.38 107 ILE A N 1
ATOM 881 C CA . ILE A 1 107 ? 3.540 2.549 -5.341 1.00 98.38 107 ILE A CA 1
ATOM 882 C C . ILE A 1 107 ? 4.846 2.806 -4.593 1.00 98.38 107 ILE A C 1
ATOM 884 O O . ILE A 1 107 ? 5.867 3.082 -5.212 1.00 98.38 107 ILE A O 1
ATOM 888 N N . LEU A 1 108 ? 4.846 2.720 -3.262 1.00 97.38 108 LEU A N 1
ATOM 889 C CA . LEU A 1 108 ? 6.099 2.787 -2.505 1.00 97.38 108 LEU A CA 1
ATOM 890 C C . LEU A 1 108 ? 6.947 1.546 -2.775 1.00 97.38 108 LEU A C 1
ATOM 892 O O . LEU A 1 108 ? 6.516 0.441 -2.444 1.00 97.38 108 LEU A O 1
ATOM 896 N N . ALA A 1 109 ? 8.150 1.747 -3.308 1.00 96.44 109 ALA A N 1
ATOM 897 C CA . ALA A 1 109 ? 9.099 0.676 -3.571 1.00 96.44 109 ALA A CA 1
ATOM 898 C C . ALA A 1 109 ? 9.877 0.329 -2.295 1.00 96.44 109 ALA A C 1
ATOM 900 O O . ALA A 1 109 ? 10.357 1.221 -1.585 1.00 96.44 109 ALA A O 1
ATOM 901 N N . HIS A 1 110 ? 9.915 -0.970 -1.978 1.00 94.44 110 HIS A N 1
ATOM 902 C CA . HIS A 1 110 ? 10.638 -1.597 -0.863 1.00 94.44 110 HIS A CA 1
ATOM 903 C C . HIS A 1 110 ? 10.867 -0.685 0.377 1.00 94.44 110 HIS A C 1
ATOM 905 O O . HIS A 1 110 ? 12.006 -0.490 0.824 1.00 94.44 110 HIS A O 1
ATOM 911 N N . PRO A 1 111 ? 9.810 -0.105 0.988 1.00 94.25 111 PRO A N 1
ATOM 912 C CA . PRO A 1 111 ? 9.945 1.039 1.899 1.00 94.25 111 PRO A CA 1
ATOM 913 C C . PRO A 1 111 ? 10.645 0.709 3.221 1.00 94.25 111 PRO A C 1
ATOM 915 O O . PRO A 1 111 ? 11.165 1.601 3.889 1.00 94.25 111 PRO A O 1
ATOM 918 N N . ASP A 1 112 ? 10.666 -0.563 3.611 1.00 90.06 112 ASP A N 1
ATOM 919 C CA . ASP A 1 112 ? 11.246 -1.034 4.868 1.00 90.06 112 ASP A CA 1
ATOM 920 C C . ASP A 1 112 ? 12.648 -1.669 4.675 1.00 90.06 112 ASP A C 1
ATOM 922 O O . ASP A 1 112 ? 13.192 -2.272 5.605 1.00 90.06 112 ASP A O 1
ATOM 926 N N . TYR A 1 113 ? 13.273 -1.518 3.495 1.00 83.38 113 TYR A N 1
ATOM 927 C CA . TYR A 1 113 ? 14.639 -1.991 3.233 1.00 83.38 113 TYR A CA 1
ATOM 928 C C . TYR A 1 113 ? 15.700 -1.053 3.825 1.00 83.38 113 TYR A C 1
ATOM 930 O O . TYR A 1 113 ? 15.675 0.142 3.595 1.00 83.38 113 TYR A O 1
ATOM 938 N N . ASN A 1 114 ? 16.668 -1.550 4.595 1.00 71.00 114 ASN A N 1
ATOM 939 C CA . ASN A 1 114 ? 17.567 -0.713 5.408 1.00 71.00 114 ASN A CA 1
ATOM 940 C C . ASN A 1 114 ? 18.280 0.446 4.662 1.00 71.00 114 ASN A C 1
ATOM 942 O O . ASN A 1 114 ? 18.172 1.597 5.099 1.00 71.00 114 ASN A O 1
ATOM 946 N N . ILE A 1 115 ? 18.994 0.169 3.566 1.00 74.44 115 ILE A N 1
ATOM 947 C CA . ILE A 1 115 ? 19.838 1.157 2.870 1.00 74.44 115 ILE A CA 1
ATOM 948 C C . ILE A 1 115 ? 18.971 2.156 2.090 1.00 74.44 115 ILE A C 1
ATOM 950 O O . ILE A 1 115 ? 19.190 3.361 2.207 1.00 74.44 115 ILE A O 1
ATOM 954 N N . TRP A 1 116 ? 17.925 1.665 1.418 1.00 79.25 116 TRP A N 1
ATOM 955 C CA . TRP A 1 116 ? 17.027 2.445 0.549 1.00 79.25 116 TRP A CA 1
ATOM 956 C C . TRP A 1 116 ? 15.631 2.652 1.148 1.00 79.25 116 TRP A C 1
ATOM 958 O O . TRP A 1 116 ? 14.643 2.808 0.434 1.00 79.25 116 TRP A O 1
ATOM 968 N N . SER A 1 117 ? 15.534 2.624 2.479 1.00 81.56 117 SER A N 1
ATOM 969 C CA . SER A 1 117 ? 14.245 2.710 3.173 1.00 81.56 117 SER A CA 1
ATOM 970 C C . SER A 1 117 ? 13.573 4.037 2.884 1.00 81.56 117 SER A C 1
ATOM 972 O O . SER A 1 117 ? 14.220 5.082 2.761 1.00 81.56 117 SER A O 1
ATOM 974 N N . TRP A 1 118 ? 12.245 3.999 2.872 1.00 85.31 118 TRP A N 1
ATOM 975 C CA . TRP A 1 118 ? 11.419 5.187 2.851 1.00 85.31 118 TRP A CA 1
ATOM 976 C C . TRP A 1 118 ? 11.574 5.946 4.171 1.00 85.31 118 TRP A C 1
ATOM 978 O O . TRP A 1 118 ? 10.870 5.719 5.158 1.00 85.31 118 TRP A O 1
ATOM 988 N N . LYS A 1 119 ? 12.543 6.861 4.191 1.00 81.00 119 LYS A N 1
ATOM 989 C CA . LYS A 1 119 ? 12.832 7.759 5.320 1.00 81.00 119 LYS A CA 1
ATOM 990 C C . LYS A 1 119 ? 12.075 9.080 5.200 1.00 81.00 119 LYS A C 1
ATOM 992 O O . LYS A 1 119 ? 12.109 9.899 6.118 1.00 81.00 119 LYS A O 1
ATOM 997 N N . ARG A 1 120 ? 11.390 9.292 4.072 1.00 80.31 120 ARG A N 1
ATOM 998 C CA . ARG A 1 120 ? 10.469 10.410 3.859 1.00 80.31 120 ARG A CA 1
ATOM 999 C C . ARG A 1 120 ? 9.188 10.238 4.683 1.00 80.31 120 ARG A C 1
ATOM 1001 O O . ARG A 1 120 ? 8.907 9.188 5.264 1.00 80.31 120 ARG A O 1
ATOM 1008 N N . ASN A 1 121 ? 8.397 11.305 4.745 1.00 81.25 121 ASN A N 1
ATOM 1009 C CA . ASN A 1 121 ? 7.081 11.243 5.372 1.00 81.25 121 ASN A CA 1
ATOM 1010 C C . ASN A 1 121 ? 6.130 10.339 4.587 1.00 81.25 121 ASN A C 1
ATOM 1012 O O . ASN A 1 121 ? 6.385 10.001 3.433 1.00 81.25 121 ASN A O 1
ATOM 1016 N N . MET A 1 122 ? 5.029 9.947 5.227 1.00 92.00 122 MET A N 1
ATOM 1017 C CA . MET A 1 122 ? 3.955 9.260 4.513 1.00 92.00 122 MET A CA 1
ATOM 1018 C C . MET A 1 122 ? 3.379 10.183 3.447 1.00 92.00 122 MET A C 1
ATOM 1020 O O . MET A 1 122 ? 3.131 11.348 3.734 1.00 92.00 122 MET A O 1
ATOM 1024 N N . VAL A 1 123 ? 3.153 9.650 2.255 1.00 91.38 123 VAL A N 1
ATOM 1025 C CA . VAL A 1 123 ? 2.537 10.374 1.145 1.00 91.38 123 VAL A CA 1
ATOM 1026 C C . VAL A 1 123 ? 1.040 10.058 1.171 1.00 91.38 123 VAL A C 1
ATOM 1028 O O . VAL A 1 123 ? 0.683 8.889 1.291 1.00 91.38 123 VAL A O 1
ATOM 1031 N N . PRO A 1 124 ? 0.139 11.049 1.158 1.00 92.00 124 PRO A N 1
ATOM 1032 C CA . PRO A 1 124 ? -1.292 10.790 1.102 1.00 92.00 124 PRO A CA 1
ATOM 1033 C C . PRO A 1 124 ? -1.700 10.175 -0.239 1.00 92.00 124 PRO A C 1
ATOM 1035 O O . PRO A 1 124 ? -1.135 10.505 -1.279 1.00 92.00 124 PRO A O 1
ATOM 1038 N N . GLU A 1 125 ? -2.722 9.320 -0.200 1.00 92.44 125 GLU A N 1
ATOM 1039 C CA . GLU A 1 125 ? -3.477 8.868 -1.380 1.00 92.44 125 GLU A CA 1
ATOM 1040 C C . GLU A 1 125 ? -2.633 8.114 -2.422 1.00 92.44 125 GLU A C 1
ATOM 1042 O O . GLU A 1 125 ? -2.904 8.165 -3.621 1.00 92.44 125 GLU A O 1
ATOM 1047 N N . ILE A 1 126 ? -1.599 7.399 -1.976 1.00 96.25 126 ILE A N 1
ATOM 1048 C CA . ILE A 1 126 ? -0.886 6.443 -2.833 1.00 96.25 126 ILE A CA 1
ATOM 1049 C C . ILE A 1 126 ? -1.757 5.207 -3.095 1.00 96.25 126 ILE A C 1
ATOM 1051 O O . ILE A 1 126 ? -2.671 4.905 -2.329 1.00 96.25 126 ILE A O 1
ATOM 1055 N N . ASN A 1 127 ? -1.442 4.458 -4.146 1.00 98.12 127 ASN A N 1
ATOM 1056 C CA . ASN A 1 127 ? -2.206 3.273 -4.544 1.00 98.12 127 ASN A CA 1
ATOM 1057 C C . ASN A 1 127 ? -1.621 1.993 -3.953 1.00 98.12 127 ASN A C 1
ATOM 1059 O O . ASN A 1 127 ? -2.329 1.006 -3.768 1.00 98.12 127 ASN A O 1
ATOM 1063 N N . GLY A 1 128 ? -0.320 1.984 -3.661 1.00 98.06 128 GLY A N 1
ATOM 1064 C CA . GLY A 1 128 ? 0.368 0.739 -3.376 1.00 98.06 128 GLY A CA 1
ATOM 1065 C C . GLY A 1 128 ? 1.582 0.839 -2.487 1.00 98.06 128 GLY A C 1
ATOM 1066 O O . GLY A 1 128 ? 2.221 1.883 -2.364 1.00 98.06 128 GLY A O 1
ATOM 1067 N N . ILE A 1 129 ? 1.923 -0.298 -1.897 1.00 98.44 129 ILE A N 1
ATOM 1068 C CA . ILE A 1 129 ? 3.159 -0.502 -1.158 1.00 98.44 129 ILE A CA 1
ATOM 1069 C C . ILE A 1 129 ? 3.723 -1.866 -1.526 1.00 98.44 129 ILE A C 1
ATOM 1071 O O . ILE A 1 129 ? 3.036 -2.876 -1.386 1.00 98.44 129 ILE A O 1
ATOM 1075 N N . GLU A 1 130 ? 4.988 -1.910 -1.929 1.00 98.00 130 GLU A N 1
ATOM 1076 C CA . GLU A 1 130 ? 5.721 -3.163 -2.060 1.00 98.00 130 GLU A CA 1
ATOM 1077 C C . GLU A 1 130 ? 5.938 -3.788 -0.688 1.00 98.00 130 GLU A C 1
ATOM 1079 O O . GLU A 1 130 ? 6.800 -3.392 0.101 1.00 98.00 130 GLU A O 1
ATOM 1084 N N . VAL A 1 131 ? 5.120 -4.785 -0.387 1.00 97.06 131 VAL A N 1
ATOM 1085 C CA . VAL A 1 131 ? 5.217 -5.545 0.853 1.00 97.06 131 VAL A CA 1
ATOM 1086 C C . VAL A 1 131 ? 6.176 -6.722 0.727 1.00 97.06 131 VAL A C 1
ATOM 1088 O O . VAL A 1 131 ? 6.737 -7.155 1.737 1.00 97.06 131 VAL A O 1
ATOM 1091 N N . ILE A 1 132 ? 6.394 -7.190 -0.503 1.00 96.00 132 ILE A N 1
ATOM 1092 C CA . ILE A 1 132 ? 7.361 -8.217 -0.882 1.00 96.00 132 ILE A CA 1
ATOM 1093 C C . ILE A 1 132 ? 8.183 -7.641 -2.041 1.00 96.00 132 ILE A C 1
ATOM 1095 O O . ILE A 1 132 ? 7.632 -7.174 -3.028 1.00 96.00 132 ILE A O 1
ATOM 1099 N N . ASN A 1 133 ? 9.502 -7.667 -1.920 1.00 94.50 133 ASN A N 1
ATOM 1100 C CA . ASN A 1 133 ? 10.416 -7.267 -2.985 1.00 94.50 133 ASN A CA 1
ATOM 1101 C C . ASN A 1 133 ? 11.513 -8.336 -3.063 1.00 94.50 133 ASN A C 1
ATOM 1103 O O . ASN A 1 133 ? 12.143 -8.606 -2.037 1.00 94.50 133 ASN A O 1
ATOM 1107 N N . ASP A 1 134 ? 11.697 -8.993 -4.214 1.00 90.44 134 ASP A N 1
ATOM 1108 C CA . ASP A 1 134 ? 12.564 -10.185 -4.324 1.00 90.44 134 ASP A CA 1
ATOM 1109 C C . ASP A 1 134 ? 14.011 -9.900 -3.910 1.00 90.44 134 ASP A C 1
ATOM 1111 O O . ASP A 1 134 ? 14.596 -10.649 -3.116 1.00 90.44 134 ASP A O 1
ATOM 1115 N N . MET A 1 135 ? 14.548 -8.762 -4.367 1.00 81.19 135 MET A N 1
ATOM 1116 C CA . MET A 1 135 ? 15.922 -8.322 -4.108 1.00 81.19 135 MET A CA 1
ATOM 1117 C C . MET A 1 135 ? 16.244 -8.223 -2.610 1.00 81.19 135 MET A C 1
ATOM 1119 O O . MET A 1 135 ? 17.410 -8.300 -2.195 1.00 81.19 135 MET A O 1
ATOM 1123 N N . VAL A 1 136 ? 15.207 -8.075 -1.790 1.00 76.81 136 VAL A N 1
ATOM 1124 C CA . VAL A 1 136 ? 15.284 -7.844 -0.354 1.00 76.81 136 VAL A CA 1
ATOM 1125 C C . VAL A 1 136 ? 14.769 -9.041 0.455 1.00 76.81 136 VAL A C 1
ATOM 1127 O O . VAL A 1 136 ? 15.369 -9.398 1.477 1.00 76.81 136 VAL A O 1
ATOM 1130 N N . TYR A 1 137 ? 13.692 -9.681 -0.001 1.00 78.19 137 TYR A N 1
ATOM 1131 C CA . TYR A 1 137 ? 12.952 -10.701 0.738 1.00 78.19 137 TYR A CA 1
ATOM 1132 C C . TYR A 1 137 ? 13.818 -11.919 1.056 1.00 78.19 137 TYR A C 1
ATOM 1134 O O . TYR A 1 137 ? 13.937 -12.302 2.219 1.00 78.19 137 TYR A O 1
ATOM 1142 N N . TRP A 1 138 ? 14.498 -12.485 0.057 1.00 79.69 138 TRP A N 1
ATOM 1143 C CA . TRP A 1 138 ? 15.285 -13.710 0.243 1.00 79.69 138 TRP A CA 1
ATOM 1144 C C . TRP A 1 138 ? 16.605 -13.494 0.973 1.00 79.69 138 TRP A C 1
ATOM 1146 O O . TRP A 1 138 ? 17.181 -14.446 1.495 1.00 79.69 138 TRP A O 1
ATOM 1156 N N . LYS A 1 139 ? 17.075 -12.246 1.073 1.00 77.62 139 LYS A N 1
ATOM 1157 C CA . LYS A 1 139 ? 18.257 -11.929 1.880 1.00 77.62 139 LYS A CA 1
ATOM 1158 C C . LYS A 1 139 ? 17.956 -12.079 3.370 1.00 77.62 139 LYS A C 1
ATOM 1160 O O . LYS A 1 139 ? 18.819 -12.551 4.105 1.00 77.62 139 LYS A O 1
ATOM 1165 N N . GLN A 1 140 ? 16.772 -11.648 3.828 1.00 75.31 140 GLN A N 1
ATOM 1166 C CA . GLN A 1 140 ? 16.328 -11.763 5.229 1.00 75.31 140 GLN A CA 1
ATOM 1167 C C . GLN A 1 140 ? 14.793 -11.922 5.305 1.00 75.31 140 GLN A C 1
ATOM 1169 O O . GLN A 1 140 ? 14.095 -10.937 5.595 1.00 75.31 140 GLN A O 1
ATOM 1174 N N . PRO A 1 141 ? 14.259 -13.141 5.075 1.00 73.31 141 PRO A N 1
ATOM 1175 C CA . PRO A 1 141 ? 12.820 -13.393 5.059 1.00 73.31 141 PRO A CA 1
ATOM 1176 C C . PRO A 1 141 ? 12.122 -12.863 6.314 1.00 73.31 141 PRO A C 1
ATOM 1178 O O . PRO A 1 141 ? 12.577 -13.063 7.440 1.00 73.31 141 PRO A O 1
ATOM 1181 N N . GLY A 1 142 ? 11.026 -12.131 6.116 1.00 70.06 142 GLY A N 1
ATOM 1182 C CA . GLY A 1 142 ? 10.221 -11.545 7.192 1.00 70.06 142 GLY A CA 1
ATOM 1183 C C . GLY A 1 142 ? 10.779 -10.271 7.843 1.00 70.06 142 GLY A C 1
ATOM 1184 O O . GLY A 1 142 ? 10.001 -9.538 8.455 1.00 70.06 142 GLY A O 1
ATOM 1185 N N . LYS A 1 143 ? 12.073 -9.948 7.693 1.00 74.75 143 LYS A N 1
ATOM 1186 C CA . LYS A 1 143 ? 12.670 -8.753 8.322 1.00 74.75 143 LYS A CA 1
ATOM 1187 C C . LYS A 1 143 ? 12.495 -7.482 7.497 1.00 74.75 143 LYS A C 1
ATOM 1189 O O . LYS A 1 143 ? 12.215 -6.429 8.062 1.00 74.75 143 LYS A O 1
ATOM 1194 N N . TYR A 1 144 ? 12.641 -7.581 6.181 1.00 77.38 144 TYR A N 1
ATOM 1195 C CA . TYR A 1 144 ? 12.541 -6.441 5.268 1.00 77.38 144 TYR A CA 1
ATOM 1196 C C . TYR A 1 144 ? 11.316 -6.580 4.364 1.00 77.38 144 TYR A C 1
ATOM 1198 O O . TYR A 1 144 ? 11.409 -6.617 3.143 1.00 77.38 144 TYR A O 1
ATOM 1206 N N . THR A 1 145 ? 10.154 -6.708 4.997 1.00 85.25 145 THR A N 1
ATOM 1207 C CA . THR A 1 145 ? 8.865 -6.670 4.305 1.00 85.25 145 THR A CA 1
ATOM 1208 C C . THR A 1 145 ? 8.261 -5.285 4.478 1.00 85.25 145 THR A C 1
ATOM 1210 O O . THR A 1 145 ? 8.348 -4.706 5.563 1.00 85.25 145 THR A O 1
ATOM 1213 N N . GLY A 1 146 ? 7.582 -4.773 3.453 1.00 93.06 146 GLY A N 1
ATOM 1214 C CA . GLY A 1 146 ? 6.833 -3.513 3.538 1.00 93.06 146 GLY A CA 1
ATOM 1215 C C . GLY A 1 146 ? 5.593 -3.580 4.444 1.00 93.06 146 GLY A C 1
ATOM 1216 O O . GLY A 1 146 ? 4.804 -2.638 4.477 1.00 93.06 146 GLY A O 1
ATOM 1217 N N . ILE A 1 147 ? 5.385 -4.681 5.186 1.00 94.00 147 ILE A N 1
ATOM 1218 C CA . ILE A 1 147 ? 4.221 -4.917 6.061 1.00 94.00 147 ILE A CA 1
ATOM 1219 C C . ILE A 1 147 ? 4.078 -3.816 7.111 1.00 94.00 147 ILE A C 1
ATOM 1221 O O . ILE A 1 147 ? 2.963 -3.412 7.448 1.00 94.00 147 ILE A O 1
ATOM 1225 N N . LYS A 1 148 ? 5.196 -3.336 7.667 1.00 93.56 148 LYS A N 1
ATOM 1226 C CA . LYS A 1 148 ? 5.169 -2.277 8.681 1.00 93.56 148 LYS A CA 1
ATOM 1227 C C . LYS A 1 148 ? 4.617 -0.988 8.081 1.00 93.56 148 LYS A C 1
ATOM 1229 O O . LYS A 1 148 ? 3.755 -0.357 8.698 1.00 93.56 148 LYS A O 1
ATOM 1234 N N . SER A 1 149 ? 5.093 -0.619 6.895 1.00 95.19 149 SER A N 1
ATOM 1235 C CA . SER A 1 149 ? 4.566 0.516 6.142 1.00 95.19 149 SER A CA 1
ATOM 1236 C C . SER A 1 149 ? 3.093 0.301 5.793 1.00 95.19 149 SER A C 1
ATOM 1238 O O . SER A 1 149 ? 2.266 1.130 6.163 1.00 95.19 149 SER A O 1
ATOM 1240 N N . TYR A 1 150 ? 2.731 -0.850 5.231 1.00 97.44 150 TYR A N 1
ATOM 1241 C CA . TYR A 1 150 ? 1.352 -1.214 4.890 1.00 97.44 150 TYR A CA 1
ATOM 1242 C C . TYR A 1 150 ? 0.367 -1.064 6.052 1.00 97.44 150 TYR A C 1
ATOM 1244 O O . TYR A 1 150 ? -0.590 -0.295 5.959 1.00 97.44 150 TYR A O 1
ATOM 1252 N N . ARG A 1 151 ? 0.671 -1.657 7.211 1.00 96.62 151 ARG A N 1
ATOM 1253 C CA . ARG A 1 151 ? -0.137 -1.504 8.435 1.00 96.62 151 ARG A CA 1
ATOM 1254 C C . ARG A 1 151 ? -0.302 -0.048 8.853 1.00 96.62 151 ARG A C 1
ATOM 1256 O O . ARG A 1 151 ? -1.377 0.352 9.291 1.00 96.62 151 ARG A O 1
ATOM 1263 N N . LYS A 1 152 ? 0.754 0.756 8.726 1.00 96.12 152 LYS A N 1
ATOM 1264 C CA . LYS A 1 152 ? 0.718 2.179 9.074 1.00 96.12 152 LYS A CA 1
ATOM 1265 C C . LYS A 1 152 ? -0.189 2.969 8.126 1.00 96.12 152 LYS A C 1
ATOM 1267 O O . LYS A 1 152 ? -0.910 3.845 8.591 1.00 96.12 152 LYS A O 1
ATOM 1272 N N . TYR A 1 153 ? -0.178 2.665 6.830 1.00 97.50 153 TYR A N 1
ATOM 1273 C CA . TYR A 1 153 ? -1.073 3.293 5.855 1.00 97.50 153 TYR A CA 1
ATOM 1274 C C . TYR A 1 153 ? -2.541 2.913 6.089 1.00 97.50 153 TYR A C 1
ATOM 1276 O O . TYR A 1 153 ? -3.392 3.803 6.128 1.00 97.50 153 TYR A O 1
ATOM 1284 N N . LEU A 1 154 ? -2.825 1.638 6.373 1.00 97.50 154 LEU A N 1
ATOM 1285 C CA . LEU A 1 154 ? -4.175 1.179 6.722 1.00 97.50 154 LEU A CA 1
ATOM 1286 C C . LEU A 1 154 ? -4.677 1.775 8.046 1.00 97.50 154 LEU A C 1
ATOM 1288 O O . LEU A 1 154 ? -5.824 2.215 8.131 1.00 97.50 154 LEU A O 1
ATOM 1292 N N . LEU A 1 155 ? -3.813 1.881 9.065 1.00 96.12 155 LEU A N 1
ATOM 1293 C CA . LEU A 1 155 ? -4.123 2.597 10.309 1.00 96.12 155 LEU A CA 1
ATOM 1294 C C . LEU A 1 155 ? -4.538 4.045 10.021 1.00 96.12 155 LEU A C 1
ATOM 1296 O O . LEU A 1 155 ? -5.484 4.547 10.623 1.00 96.12 155 LEU A O 1
ATOM 1300 N N . MET A 1 156 ? -3.855 4.699 9.081 1.00 96.00 156 MET A N 1
ATOM 1301 C CA . MET A 1 156 ? -4.154 6.057 8.623 1.00 96.00 156 MET A CA 1
ATOM 1302 C C . MET A 1 156 ? -5.255 6.102 7.553 1.00 96.00 156 MET A C 1
ATOM 1304 O O . MET A 1 156 ? -5.353 7.083 6.821 1.00 96.00 156 MET A O 1
ATOM 1308 N N . LYS A 1 157 ? -6.087 5.057 7.460 1.00 94.62 157 LYS A N 1
ATOM 1309 C CA . LYS A 1 157 ? -7.254 4.976 6.573 1.00 94.62 157 LYS A CA 1
ATOM 1310 C C . LYS A 1 157 ? -6.960 5.254 5.096 1.00 94.62 157 LYS A C 1
ATOM 1312 O O . LYS A 1 157 ? -7.823 5.743 4.371 1.00 94.62 157 LYS A O 1
ATOM 1317 N N . GLN A 1 158 ? -5.744 4.971 4.640 1.00 95.56 158 GLN A N 1
ATOM 1318 C CA . GLN A 1 158 ? -5.438 5.063 3.220 1.00 95.56 158 GLN A CA 1
ATOM 1319 C C . GLN A 1 158 ? -5.813 3.755 2.527 1.00 95.56 158 GLN A C 1
ATOM 1321 O O . GLN A 1 158 ? -5.417 2.680 2.981 1.00 95.56 158 GLN A O 1
ATOM 1326 N N . LYS A 1 159 ? -6.563 3.855 1.424 1.00 95.69 159 LYS A N 1
ATOM 1327 C CA . LYS A 1 159 ? -6.887 2.728 0.542 1.00 95.69 159 LYS A CA 1
ATOM 1328 C C . LYS A 1 159 ? -5.652 2.374 -0.285 1.00 95.69 159 LYS A C 1
ATOM 1330 O O . LYS A 1 159 ? -5.510 2.848 -1.404 1.00 95.69 159 LYS A O 1
ATOM 1335 N N . VAL A 1 160 ? -4.752 1.604 0.321 1.00 97.50 160 VAL A N 1
ATOM 1336 C CA . VAL A 1 160 ? -3.514 1.126 -0.303 1.00 97.50 160 VAL A CA 1
ATOM 1337 C C . VAL A 1 160 ? -3.568 -0.374 -0.530 1.00 97.50 160 VAL A C 1
ATOM 1339 O O . VAL A 1 160 ? -4.153 -1.108 0.269 1.00 97.50 160 VAL A O 1
ATOM 1342 N N . SER A 1 161 ? -2.890 -0.817 -1.581 1.00 98.06 161 SER A N 1
ATOM 1343 C CA . SER A 1 161 ? -2.747 -2.224 -1.934 1.00 98.06 161 SER A CA 1
ATOM 1344 C C . SER A 1 161 ? -1.350 -2.775 -1.644 1.00 98.06 161 SER A C 1
ATOM 1346 O O . SER A 1 161 ? -0.367 -2.029 -1.712 1.00 98.06 161 SER A O 1
ATOM 1348 N N . PRO A 1 162 ? -1.219 -4.074 -1.344 1.00 98.56 162 PRO A N 1
ATOM 1349 C CA . PRO A 1 162 ? 0.066 -4.733 -1.261 1.00 98.56 162 PRO A CA 1
ATOM 1350 C C . PRO A 1 162 ? 0.544 -5.140 -2.659 1.00 98.56 162 PRO A C 1
ATOM 1352 O O . PRO A 1 162 ? -0.206 -5.704 -3.457 1.00 98.56 162 PRO A O 1
ATOM 1355 N N . PHE A 1 163 ? 1.825 -4.904 -2.921 1.00 98.62 163 PHE A N 1
ATOM 1356 C CA . PHE A 1 163 ? 2.516 -5.319 -4.139 1.00 98.62 163 PHE A CA 1
ATOM 1357 C C . PHE A 1 163 ? 3.673 -6.267 -3.822 1.00 98.62 163 PHE A C 1
ATOM 1359 O O . PHE A 1 163 ? 4.323 -6.169 -2.774 1.00 98.62 163 PHE A O 1
ATOM 1366 N N . ALA A 1 164 ? 3.900 -7.195 -4.743 1.00 98.06 164 ALA A N 1
ATOM 1367 C CA . ALA A 1 164 ? 5.042 -8.089 -4.793 1.00 98.06 164 ALA A CA 1
ATOM 1368 C C . ALA A 1 164 ? 5.705 -7.965 -6.163 1.00 98.06 164 ALA A C 1
ATOM 1370 O O . ALA A 1 164 ? 5.118 -8.389 -7.158 1.00 98.06 164 ALA A O 1
ATOM 1371 N N . ASN A 1 165 ? 6.906 -7.399 -6.203 1.00 98.06 165 ASN A N 1
ATOM 1372 C CA . ASN A 1 165 ? 7.645 -7.194 -7.446 1.00 98.06 165 ASN A CA 1
ATOM 1373 C C . ASN A 1 165 ? 9.087 -7.668 -7.301 1.00 98.06 165 ASN A C 1
ATOM 1375 O O . ASN A 1 165 ? 9.623 -7.756 -6.189 1.00 98.06 165 ASN A O 1
ATOM 1379 N N . THR A 1 166 ? 9.708 -8.019 -8.421 1.00 96.75 166 THR A N 1
ATOM 1380 C CA . THR A 1 166 ? 11.058 -8.587 -8.379 1.00 96.75 166 THR A CA 1
ATOM 1381 C C . THR A 1 166 ? 12.136 -7.537 -8.188 1.00 96.75 166 THR A C 1
ATOM 1383 O O . THR A 1 166 ? 13.162 -7.868 -7.595 1.00 96.75 166 THR A O 1
ATOM 1386 N N . ASP A 1 167 ? 11.903 -6.298 -8.640 1.00 96.94 167 ASP A N 1
ATOM 1387 C CA . ASP A 1 167 ? 12.943 -5.267 -8.682 1.00 96.94 167 ASP A CA 1
ATOM 1388 C C . ASP A 1 167 ? 14.159 -5.806 -9.467 1.00 96.94 167 ASP A C 1
ATOM 1390 O O . ASP A 1 167 ? 15.301 -5.940 -9.004 1.00 96.94 167 ASP A O 1
ATOM 1394 N N . CYS A 1 168 ? 13.835 -6.313 -10.662 1.00 96.94 168 CYS A N 1
ATOM 1395 C CA . CYS A 1 168 ? 14.701 -7.200 -11.427 1.00 96.94 168 CYS A CA 1
ATOM 1396 C C . CYS A 1 168 ? 15.878 -6.444 -12.049 1.00 96.94 168 CYS A C 1
ATOM 1398 O O . CYS A 1 168 ? 15.752 -5.787 -13.082 1.00 96.94 168 CYS A O 1
ATOM 1400 N N . HIS A 1 169 ? 17.056 -6.642 -11.462 1.00 96.88 169 HIS A N 1
ATOM 1401 C CA . HIS A 1 169 ? 18.340 -6.181 -11.999 1.00 96.88 169 HIS A CA 1
ATOM 1402 C C . HIS A 1 169 ? 19.107 -7.280 -12.752 1.00 96.88 169 HIS A C 1
ATOM 1404 O O . HIS A 1 169 ? 20.109 -7.005 -13.414 1.00 96.88 169 HIS A O 1
ATOM 1410 N N . ARG A 1 170 ? 18.671 -8.540 -12.622 1.00 96.25 170 ARG A N 1
ATOM 1411 C CA . ARG A 1 170 ? 19.272 -9.722 -13.254 1.00 96.25 170 ARG A CA 1
ATOM 1412 C C . ARG A 1 170 ? 18.178 -10.690 -13.671 1.00 96.25 170 ARG A C 1
ATOM 1414 O O . ARG A 1 170 ? 17.284 -10.996 -12.886 1.00 96.25 170 ARG A O 1
ATOM 1421 N N . LYS A 1 171 ? 18.321 -11.291 -14.845 1.00 96.81 171 LYS A N 1
ATOM 1422 C CA . LYS A 1 171 ? 17.408 -12.286 -15.421 1.00 96.81 171 LYS A CA 1
ATOM 1423 C C . LYS A 1 171 ? 17.090 -13.442 -14.472 1.00 96.81 171 LYS A C 1
ATOM 1425 O O . LYS A 1 171 ? 15.992 -13.985 -14.516 1.00 96.81 171 LYS A O 1
ATOM 1430 N N . VAL A 1 172 ? 18.048 -13.837 -13.631 1.00 95.06 172 VAL A N 1
ATOM 1431 C CA . VAL A 1 172 ? 17.891 -14.939 -12.665 1.00 95.06 172 VAL A CA 1
ATOM 1432 C C . VAL A 1 172 ? 16.918 -14.620 -11.522 1.00 95.06 172 VAL A C 1
ATOM 1434 O O . VAL A 1 172 ? 16.434 -15.546 -10.867 1.00 95.06 172 VAL A O 1
ATOM 1437 N N . ASP A 1 173 ? 16.651 -13.340 -11.261 1.00 93.62 173 ASP A N 1
ATOM 1438 C CA . ASP A 1 173 ? 15.769 -12.881 -10.181 1.00 93.62 173 ASP A CA 1
ATOM 1439 C C . ASP A 1 173 ? 14.302 -12.748 -10.640 1.00 93.62 173 ASP A C 1
ATOM 1441 O O . ASP A 1 173 ? 13.386 -12.790 -9.818 1.00 93.62 173 ASP A O 1
ATOM 1445 N N . PHE A 1 174 ? 14.057 -12.694 -11.953 1.00 96.81 174 PHE A N 1
ATOM 1446 C CA . PHE A 1 174 ? 12.710 -12.633 -12.519 1.00 96.81 174 PHE A CA 1
ATOM 1447 C C . PHE A 1 174 ? 11.883 -13.894 -12.205 1.00 96.81 174 PHE A C 1
ATOM 1449 O O . PHE A 1 174 ? 12.379 -15.023 -12.261 1.00 96.81 174 PHE A O 1
ATOM 1456 N N . GLY A 1 175 ? 10.586 -13.717 -11.935 1.00 93.94 175 GLY A N 1
ATOM 1457 C CA . GLY A 1 175 ? 9.636 -14.826 -11.798 1.00 93.94 175 GLY A CA 1
ATOM 1458 C C . GLY A 1 175 ? 9.430 -15.372 -10.384 1.00 93.94 175 GLY A C 1
ATOM 1459 O O . GLY A 1 175 ? 8.600 -16.266 -10.203 1.00 93.94 175 GLY A O 1
ATOM 1460 N N . ARG A 1 176 ? 10.176 -14.878 -9.390 1.00 92.56 176 ARG A N 1
ATOM 1461 C CA . ARG A 1 176 ? 10.150 -15.411 -8.017 1.00 92.56 176 ARG A CA 1
ATOM 1462 C C . ARG A 1 176 ? 9.020 -14.866 -7.155 1.00 92.56 176 ARG A C 1
ATOM 1464 O O . ARG A 1 176 ? 8.537 -15.576 -6.287 1.00 92.56 176 ARG A O 1
ATOM 1471 N N . VAL A 1 177 ? 8.590 -13.634 -7.392 1.00 96.50 177 VAL A N 1
ATOM 1472 C CA . VAL A 1 177 ? 7.470 -12.993 -6.691 1.00 96.50 177 VAL A CA 1
ATOM 1473 C C . VAL A 1 177 ? 6.571 -12.319 -7.722 1.00 96.50 177 VAL A C 1
ATOM 1475 O O . VAL A 1 177 ? 7.012 -12.050 -8.842 1.00 96.50 177 VAL A O 1
ATOM 1478 N N . TRP A 1 178 ? 5.304 -12.090 -7.390 1.00 98.00 178 TRP A N 1
ATOM 1479 C CA . TRP A 1 178 ? 4.379 -11.424 -8.307 1.00 98.00 178 TRP A CA 1
ATOM 1480 C C . TRP A 1 178 ? 3.167 -10.842 -7.589 1.00 98.00 178 TRP A C 1
ATOM 1482 O O . TRP A 1 178 ? 2.746 -11.325 -6.533 1.00 98.00 178 TRP A O 1
ATOM 1492 N N . THR A 1 179 ? 2.581 -9.822 -8.205 1.00 98.75 179 THR A N 1
ATOM 1493 C CA . THR A 1 179 ? 1.330 -9.204 -7.774 1.00 98.75 179 THR A CA 1
ATOM 1494 C C . THR A 1 179 ? 0.174 -9.810 -8.557 1.00 98.75 179 THR A C 1
ATOM 1496 O O . THR A 1 179 ? 0.170 -9.780 -9.787 1.00 98.75 179 THR A O 1
ATOM 1499 N N . GLY A 1 180 ? -0.817 -10.358 -7.862 1.00 98.69 180 GLY A N 1
ATOM 1500 C CA . GLY A 1 180 ? -2.077 -10.754 -8.477 1.00 98.69 180 GLY A CA 1
ATOM 1501 C C . GLY A 1 180 ? -3.017 -9.566 -8.598 1.00 98.69 180 GLY A C 1
ATOM 1502 O O . GLY A 1 180 ? -3.183 -8.832 -7.629 1.00 98.69 180 GLY A O 1
ATOM 1503 N N . ILE A 1 181 ? -3.625 -9.378 -9.770 1.00 98.69 181 ILE A N 1
ATOM 1504 C CA . ILE A 1 181 ? -4.573 -8.292 -10.053 1.00 98.69 181 ILE A CA 1
ATOM 1505 C C . ILE A 1 181 ? -5.901 -8.899 -10.507 1.00 98.69 181 ILE A C 1
ATOM 1507 O O . ILE A 1 181 ? -5.946 -9.616 -11.505 1.00 98.69 181 ILE A O 1
ATOM 1511 N N . TYR A 1 182 ? -6.987 -8.598 -9.798 1.00 98.50 182 TYR A N 1
ATOM 1512 C CA . TYR A 1 182 ? -8.330 -9.037 -10.173 1.00 98.50 182 TYR A CA 1
ATOM 1513 C C . TYR A 1 182 ? -9.010 -7.995 -11.065 1.00 98.50 182 TYR A C 1
ATOM 1515 O O . TYR A 1 182 ? -9.347 -6.904 -10.605 1.00 98.50 182 TYR A O 1
ATOM 1523 N N . VAL A 1 183 ? -9.250 -8.351 -12.329 1.00 98.06 183 VAL A N 1
ATOM 1524 C CA . VAL A 1 183 ? -9.898 -7.490 -13.333 1.00 98.06 183 VAL A CA 1
ATOM 1525 C C . VAL A 1 183 ? -11.296 -7.994 -13.683 1.00 98.06 183 VAL A C 1
ATOM 1527 O O . VAL A 1 183 ? -11.534 -9.201 -13.746 1.00 98.06 183 VAL A O 1
ATOM 1530 N N . LYS A 1 184 ? -12.234 -7.077 -13.927 1.00 96.44 184 LYS A N 1
ATOM 1531 C CA . LYS A 1 184 ? -13.518 -7.395 -14.579 1.00 96.44 184 LYS A CA 1
ATOM 1532 C C . LYS A 1 184 ? -13.356 -7.457 -16.103 1.00 96.44 184 LYS A C 1
ATOM 1534 O O . LYS A 1 184 ? -12.411 -6.904 -16.647 1.00 96.44 184 LYS A O 1
ATOM 1539 N N . ASP A 1 185 ? -14.325 -8.057 -16.794 1.00 92.25 185 ASP A N 1
ATOM 1540 C CA . ASP A 1 185 ? -14.276 -8.286 -18.252 1.00 92.25 185 ASP A CA 1
ATOM 1541 C C . ASP A 1 185 ? -14.040 -7.010 -19.096 1.00 92.25 185 ASP A C 1
ATOM 1543 O O . ASP A 1 185 ? -13.425 -7.082 -20.155 1.00 92.25 185 ASP A O 1
ATOM 1547 N N . ASN A 1 186 ? -14.473 -5.837 -18.613 1.00 90.94 186 ASN A N 1
ATOM 1548 C CA . ASN A 1 186 ? -14.313 -4.535 -19.285 1.00 90.94 186 ASN A CA 1
ATOM 1549 C C . ASN A 1 186 ? -13.285 -3.614 -18.599 1.00 90.94 186 ASN A C 1
ATOM 1551 O O . ASN A 1 186 ? -13.315 -2.401 -18.794 1.00 90.94 186 ASN A O 1
ATOM 1555 N N . GLU A 1 187 ? -12.436 -4.161 -17.732 1.00 95.06 187 GLU A N 1
ATOM 1556 C CA . GLU A 1 187 ? -11.485 -3.413 -16.908 1.00 95.06 187 GLU A CA 1
ATOM 1557 C C . GLU A 1 187 ? -10.051 -3.774 -17.311 1.00 95.06 187 GLU A C 1
ATOM 1559 O O . GLU A 1 187 ? -9.732 -4.951 -17.494 1.00 95.06 187 GLU A O 1
ATOM 1564 N N . ASN A 1 188 ? -9.171 -2.778 -17.448 1.00 95.44 188 ASN A N 1
ATOM 1565 C CA . ASN A 1 188 ? -7.744 -3.044 -17.646 1.00 95.44 188 ASN A CA 1
ATOM 1566 C C . ASN A 1 188 ? -7.009 -3.171 -16.294 1.00 95.44 188 ASN A C 1
ATOM 1568 O O . ASN A 1 188 ? -7.558 -2.910 -15.223 1.00 95.44 188 ASN A O 1
ATOM 1572 N N . ALA A 1 189 ? -5.736 -3.571 -16.328 1.00 97.06 189 ALA A N 1
ATOM 1573 C CA . ALA A 1 189 ? -4.946 -3.753 -15.110 1.00 97.06 189 ALA A CA 1
ATOM 1574 C C . ALA A 1 189 ? -4.768 -2.455 -14.294 1.00 97.06 189 ALA A C 1
ATOM 1576 O O . ALA A 1 189 ? -4.803 -2.501 -13.065 1.00 97.06 189 ALA A O 1
ATOM 1577 N N . LEU A 1 190 ? -4.607 -1.299 -14.951 1.00 97.06 190 LEU A N 1
ATOM 1578 C CA . LEU A 1 190 ? -4.438 -0.003 -14.282 1.00 97.06 190 LEU A CA 1
ATOM 1579 C C . LEU A 1 190 ? -5.712 0.415 -13.538 1.00 97.06 190 LEU A C 1
ATOM 1581 O O . LEU A 1 190 ? -5.629 0.901 -12.410 1.00 97.06 190 LEU A O 1
ATOM 1585 N N . ASP A 1 191 ? -6.883 0.178 -14.130 1.00 96.88 191 ASP A N 1
ATOM 1586 C CA . ASP A 1 191 ? -8.180 0.437 -13.502 1.00 96.88 191 ASP A CA 1
ATOM 1587 C C . ASP A 1 191 ? -8.354 -0.411 -12.231 1.00 96.88 191 ASP A C 1
ATOM 1589 O O . ASP A 1 191 ? -8.703 0.112 -11.168 1.00 96.88 191 ASP A O 1
ATOM 1593 N N . ALA A 1 192 ? -8.024 -1.705 -12.302 1.00 97.62 192 ALA A N 1
ATOM 1594 C CA . ALA A 1 192 ? -8.080 -2.603 -11.150 1.00 97.62 192 ALA A CA 1
ATOM 1595 C C . ALA A 1 192 ? -7.075 -2.221 -10.047 1.00 97.62 192 ALA A C 1
ATOM 1597 O O . ALA A 1 192 ? -7.418 -2.271 -8.861 1.00 97.62 192 ALA A O 1
ATOM 1598 N N . ILE A 1 193 ? -5.866 -1.773 -10.415 1.00 97.94 193 ILE A N 1
ATOM 1599 C CA . ILE A 1 193 ? -4.878 -1.229 -9.469 1.00 97.94 193 ILE A CA 1
ATOM 1600 C C . ILE A 1 193 ? -5.421 0.028 -8.778 1.00 97.94 193 ILE A C 1
ATOM 1602 O O . ILE A 1 193 ? -5.344 0.130 -7.553 1.00 97.94 193 ILE A O 1
ATOM 1606 N N . LYS A 1 194 ? -6.027 0.966 -9.521 1.00 97.06 194 LYS A N 1
ATOM 1607 C CA . LYS A 1 194 ? -6.660 2.166 -8.938 1.00 97.06 194 LYS A CA 1
ATOM 1608 C C . LYS A 1 194 ? -7.789 1.810 -7.967 1.00 97.06 194 LYS A C 1
ATOM 1610 O O . LYS A 1 194 ? -7.990 2.512 -6.978 1.00 97.06 194 LYS A O 1
ATOM 1615 N N . ARG A 1 195 ? -8.491 0.698 -8.208 1.00 96.88 195 ARG A N 1
ATOM 1616 C CA . ARG A 1 195 ? -9.512 0.135 -7.305 1.00 96.88 195 ARG A CA 1
ATOM 1617 C C . ARG A 1 195 ? -8.960 -0.746 -6.189 1.00 96.88 195 ARG A C 1
ATOM 1619 O O . ARG A 1 195 ? -9.741 -1.302 -5.427 1.00 96.88 195 ARG A O 1
ATOM 1626 N N . ASN A 1 196 ? -7.643 -0.854 -6.061 1.00 97.75 196 ASN A N 1
ATOM 1627 C CA . ASN A 1 196 ? -6.973 -1.642 -5.038 1.00 97.75 196 ASN A CA 1
ATOM 1628 C C . ASN A 1 196 ? -7.262 -3.154 -5.074 1.00 97.75 196 ASN A C 1
ATOM 1630 O O . ASN A 1 196 ? -7.208 -3.820 -4.043 1.00 97.75 196 ASN A O 1
ATOM 1634 N N . ARG A 1 197 ? -7.570 -3.726 -6.241 1.00 98.19 197 ARG A N 1
ATOM 1635 C CA . ARG A 1 197 ? -7.945 -5.145 -6.379 1.00 98.19 197 ARG A CA 1
ATOM 1636 C C . ARG A 1 197 ? -6.733 -6.046 -6.584 1.00 98.19 197 ARG A C 1
ATOM 1638 O O . ARG A 1 197 ? -6.609 -6.703 -7.620 1.00 98.19 197 ARG A O 1
ATOM 1645 N N . THR A 1 198 ? -5.816 -6.051 -5.619 1.00 98.69 198 THR A N 1
ATOM 1646 C CA . THR A 1 198 ? -4.567 -6.810 -5.730 1.00 98.69 198 THR A CA 1
ATOM 1647 C C . THR A 1 198 ? -4.252 -7.656 -4.502 1.00 98.69 198 THR A C 1
ATOM 1649 O O . THR A 1 198 ? -4.746 -7.426 -3.398 1.00 98.69 198 THR A O 1
A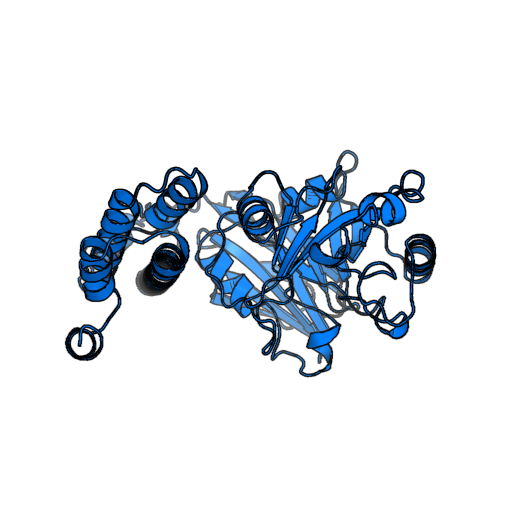TOM 1652 N N . PHE A 1 199 ? -3.370 -8.630 -4.695 1.00 98.75 199 PHE A N 1
ATOM 1653 C CA . PHE A 1 199 ? -2.640 -9.271 -3.610 1.00 98.75 199 PHE A CA 1
ATOM 1654 C C . PHE A 1 199 ? -1.166 -9.433 -3.987 1.00 98.75 199 PHE A C 1
ATOM 1656 O O . PHE A 1 199 ? -0.811 -9.552 -5.158 1.00 98.75 199 PHE A O 1
ATOM 1663 N N . ALA A 1 200 ? -0.300 -9.462 -2.984 1.00 98.56 200 ALA A N 1
ATOM 1664 C CA . ALA A 1 200 ? 1.129 -9.713 -3.130 1.00 98.56 200 ALA A CA 1
ATOM 1665 C C . ALA A 1 200 ? 1.434 -11.175 -2.787 1.00 98.56 200 ALA A C 1
ATOM 1667 O O . ALA A 1 200 ? 0.882 -11.670 -1.806 1.00 98.56 200 ALA A O 1
ATOM 1668 N N . THR A 1 201 ? 2.314 -11.863 -3.523 1.00 97.81 201 THR A N 1
ATOM 1669 C CA . THR A 1 201 ? 2.733 -13.235 -3.181 1.00 97.81 201 THR A CA 1
ATOM 1670 C C . THR A 1 201 ? 4.190 -13.536 -3.538 1.00 97.81 201 THR A C 1
ATOM 1672 O O . THR A 1 201 ? 4.737 -13.018 -4.512 1.00 97.81 201 THR A O 1
ATOM 1675 N N . THR A 1 202 ? 4.817 -14.423 -2.762 1.00 95.62 202 THR A N 1
ATOM 1676 C CA . THR A 1 202 ? 6.132 -15.021 -3.060 1.00 95.62 202 THR A CA 1
ATOM 1677 C C . THR A 1 202 ? 6.064 -16.158 -4.086 1.00 95.62 202 THR A C 1
ATOM 1679 O O . THR A 1 202 ? 7.033 -16.880 -4.275 1.00 95.62 202 THR A O 1
ATOM 1682 N N . GLY A 1 203 ? 4.917 -16.361 -4.742 1.00 90.50 203 GLY A N 1
ATOM 1683 C CA . GLY A 1 203 ? 4.806 -17.261 -5.889 1.00 90.50 203 GLY A CA 1
ATOM 1684 C C . GLY A 1 203 ? 3.808 -18.394 -5.701 1.00 90.50 203 GLY A C 1
ATOM 1685 O O . GLY A 1 203 ? 2.990 -18.630 -6.588 1.00 90.50 203 GLY A O 1
ATOM 1686 N N . ARG A 1 204 ? 3.878 -19.097 -4.564 1.00 90.94 204 ARG A N 1
ATOM 1687 C CA . ARG A 1 204 ? 3.159 -20.370 -4.355 1.00 90.94 204 ARG A CA 1
ATOM 1688 C C . ARG A 1 204 ? 1.746 -20.222 -3.809 1.00 90.94 204 ARG A C 1
ATOM 1690 O O . ARG A 1 204 ? 0.905 -21.063 -4.092 1.00 90.94 204 ARG A O 1
ATOM 1697 N N . ILE A 1 205 ? 1.496 -19.183 -3.020 1.00 97.00 205 ILE A N 1
ATOM 1698 C CA . ILE A 1 205 ? 0.199 -18.979 -2.377 1.00 97.00 205 ILE A CA 1
ATOM 1699 C C . ILE A 1 205 ? -0.641 -18.073 -3.275 1.00 97.00 205 ILE A C 1
ATOM 1701 O O . ILE A 1 205 ? -0.268 -16.924 -3.524 1.00 97.00 205 ILE A O 1
ATOM 1705 N N . SER A 1 206 ? -1.766 -18.598 -3.757 1.00 95.88 206 SER A N 1
ATOM 1706 C CA . SER A 1 206 ? -2.820 -17.812 -4.407 1.00 95.88 206 SER A CA 1
ATOM 1707 C C . SER A 1 206 ? -3.869 -17.435 -3.370 1.00 95.88 206 SER A C 1
ATOM 1709 O O . SER A 1 206 ? -4.124 -18.216 -2.448 1.00 95.88 206 SER A O 1
ATOM 1711 N N . LEU A 1 207 ? -4.439 -16.239 -3.493 1.00 97.62 207 LEU A N 1
ATOM 1712 C CA . LEU A 1 207 ? -5.246 -15.655 -2.440 1.00 97.62 207 LEU A CA 1
ATOM 1713 C C . LEU A 1 207 ? -6.499 -14.975 -2.985 1.00 97.62 207 LEU A C 1
ATOM 1715 O O . LEU A 1 207 ? -6.402 -14.018 -3.740 1.00 97.62 207 LEU A O 1
ATOM 1719 N N . GLU A 1 208 ? -7.655 -15.426 -2.517 1.00 98.12 208 GLU A N 1
ATOM 1720 C CA . GLU A 1 208 ? -8.965 -14.821 -2.731 1.00 98.12 208 GLU A CA 1
ATOM 1721 C C . GLU A 1 208 ? -9.497 -14.305 -1.393 1.00 98.12 208 GLU A C 1
ATOM 1723 O O . GLU A 1 208 ? -9.368 -14.966 -0.357 1.00 98.12 208 GLU A O 1
ATOM 1728 N N . PHE A 1 209 ? -10.102 -13.119 -1.413 1.00 98.25 209 PHE A N 1
ATOM 1729 C CA . PHE A 1 209 ? -10.757 -12.522 -0.256 1.00 98.25 209 PHE A CA 1
ATOM 1730 C C . PHE A 1 209 ? -11.969 -11.730 -0.738 1.00 98.25 209 PHE A C 1
ATOM 1732 O O . PHE A 1 209 ? -11.811 -10.799 -1.534 1.00 98.25 209 PHE A O 1
ATOM 1739 N N . GLN A 1 210 ? -13.162 -12.147 -0.317 1.00 97.81 210 GLN A N 1
ATOM 1740 C CA . GLN A 1 210 ? -14.428 -11.685 -0.889 1.00 97.81 210 GLN A CA 1
ATOM 1741 C C . GLN A 1 210 ? -15.572 -11.698 0.125 1.00 97.81 210 GLN A C 1
ATOM 1743 O O . GLN A 1 210 ? -15.493 -12.403 1.128 1.00 97.81 210 GLN A O 1
ATOM 1748 N N . SER A 1 211 ? -16.645 -10.960 -0.141 1.00 97.06 211 SER A N 1
ATOM 1749 C CA . SER A 1 211 ? -17.903 -11.068 0.599 1.00 97.06 211 SER A CA 1
ATOM 1750 C C . SER A 1 211 ? -18.844 -12.114 -0.018 1.00 97.06 211 SER A C 1
ATOM 1752 O O . SER A 1 211 ? -18.644 -12.566 -1.147 1.00 97.06 211 SER A O 1
ATOM 1754 N N . ASP A 1 212 ? -19.894 -12.476 0.711 1.00 94.50 212 ASP A N 1
ATOM 1755 C CA . ASP A 1 212 ? -21.085 -13.176 0.197 1.00 94.50 212 ASP A CA 1
ATOM 1756 C C . ASP A 1 212 ? -21.744 -12.453 -0.984 1.00 94.50 212 ASP A C 1
ATOM 1758 O O . ASP A 1 212 ? -22.088 -13.099 -1.973 1.00 94.50 212 ASP A O 1
ATOM 1762 N N . ASP A 1 213 ? -21.835 -11.125 -0.924 1.00 93.44 213 ASP A N 1
ATOM 1763 C CA . ASP A 1 213 ? -22.385 -10.293 -2.008 1.00 93.44 213 ASP A CA 1
ATOM 1764 C C . ASP A 1 213 ? -21.465 -10.157 -3.247 1.00 93.44 213 ASP A C 1
ATOM 1766 O O . ASP A 1 213 ? -21.755 -9.407 -4.183 1.00 93.44 213 ASP A O 1
ATOM 1770 N N . GLY A 1 214 ? -20.333 -10.869 -3.282 1.00 94.12 214 GLY A N 1
ATOM 1771 C CA . GLY A 1 214 ? -19.423 -10.894 -4.433 1.00 94.12 214 GLY A CA 1
ATOM 1772 C C . GLY A 1 214 ? -18.505 -9.672 -4.569 1.00 94.12 214 GLY A C 1
ATOM 1773 O O . GLY A 1 214 ? -17.852 -9.510 -5.608 1.00 94.12 214 GLY A O 1
ATOM 1774 N N . TYR A 1 215 ? -18.424 -8.822 -3.542 1.00 96.56 215 TYR A N 1
ATOM 1775 C CA . TYR A 1 215 ? -17.364 -7.817 -3.427 1.00 96.56 215 TYR A CA 1
ATOM 1776 C C . TYR A 1 215 ? -16.035 -8.505 -3.133 1.00 96.56 215 TYR A C 1
ATOM 1778 O O . TYR A 1 215 ? -16.006 -9.532 -2.461 1.00 96.56 215 TYR A O 1
ATOM 1786 N N . ILE A 1 216 ? -14.926 -7.943 -3.605 1.00 97.62 216 ILE A N 1
ATOM 1787 C CA . ILE A 1 216 ? -13.593 -8.523 -3.398 1.00 97.62 216 ILE A CA 1
ATOM 1788 C C . ILE A 1 216 ? -12.658 -7.536 -2.702 1.00 97.62 216 ILE A C 1
ATOM 1790 O O . ILE A 1 216 ? -12.987 -6.363 -2.522 1.00 97.62 216 ILE A O 1
ATOM 1794 N N . MET A 1 217 ? -11.469 -8.004 -2.318 1.00 97.56 217 MET A N 1
ATOM 1795 C CA . MET A 1 217 ? -10.374 -7.143 -1.859 1.00 97.56 217 MET A CA 1
ATOM 1796 C C . MET A 1 217 ? -10.235 -5.877 -2.724 1.00 97.56 217 MET A C 1
ATOM 1798 O O . MET A 1 217 ? -10.265 -5.949 -3.950 1.00 97.56 217 MET A O 1
ATOM 1802 N N . GLY A 1 218 ? -10.097 -4.720 -2.079 1.00 97.25 218 GLY A N 1
ATOM 1803 C CA . GLY A 1 218 ? -10.108 -3.396 -2.707 1.00 97.25 218 GLY A CA 1
ATOM 1804 C C . GLY A 1 218 ? -11.466 -2.686 -2.650 1.00 97.25 218 GLY A C 1
ATOM 1805 O O . GLY A 1 218 ? -11.501 -1.454 -2.584 1.00 97.25 218 GLY A O 1
ATOM 1806 N N . ASP A 1 219 ? -12.576 -3.429 -2.609 1.00 97.50 219 ASP A N 1
ATOM 1807 C CA . ASP A 1 219 ? -13.922 -2.854 -2.558 1.00 97.50 219 ASP A CA 1
ATOM 1808 C C . ASP A 1 219 ? -14.310 -2.374 -1.135 1.00 97.50 219 ASP A C 1
ATOM 1810 O O . ASP A 1 219 ? -13.663 -2.684 -0.127 1.00 97.50 219 ASP A O 1
ATOM 1814 N N . THR A 1 220 ? -15.391 -1.590 -1.061 1.00 97.25 220 THR A N 1
ATOM 1815 C CA . THR A 1 220 ? -16.053 -1.169 0.185 1.00 97.25 220 THR A CA 1
ATOM 1816 C C . THR A 1 220 ? -17.421 -1.840 0.284 1.00 97.25 220 THR A C 1
ATOM 1818 O O . THR A 1 220 ? -18.156 -1.849 -0.702 1.00 97.25 220 THR A O 1
ATOM 1821 N N . ILE A 1 221 ? -17.768 -2.357 1.463 1.00 96.00 221 ILE A N 1
ATOM 1822 C CA . ILE A 1 221 ? -19.052 -3.000 1.759 1.00 96.00 221 ILE A CA 1
ATOM 1823 C C . ILE A 1 221 ? -19.718 -2.380 2.988 1.00 96.00 221 ILE A C 1
ATOM 1825 O O . ILE A 1 221 ? -19.048 -1.800 3.847 1.00 96.00 221 ILE A O 1
ATOM 1829 N N . LEU A 1 222 ? -21.031 -2.576 3.101 1.00 93.69 222 LEU A N 1
ATOM 1830 C CA . LEU A 1 222 ? -21.771 -2.324 4.334 1.00 93.69 222 LEU A CA 1
ATOM 1831 C C . LEU A 1 222 ? -21.670 -3.555 5.247 1.00 93.69 222 LEU A C 1
ATOM 1833 O O . LEU A 1 222 ? -21.806 -4.685 4.787 1.00 93.69 222 LEU A O 1
ATOM 1837 N N . GLY A 1 223 ? -21.375 -3.345 6.527 1.00 80.69 223 GLY A N 1
ATOM 1838 C CA . GLY A 1 223 ? -20.987 -4.399 7.465 1.00 80.69 223 GLY A CA 1
ATOM 1839 C C . GLY A 1 223 ? -22.132 -5.135 8.153 1.00 80.69 223 GLY A C 1
ATOM 1840 O O . GLY A 1 223 ? -21.866 -6.042 8.939 1.00 80.69 223 GLY A O 1
ATOM 1841 N N . ASN A 1 224 ? -23.388 -4.785 7.879 1.00 76.56 224 ASN A N 1
ATOM 1842 C CA . ASN A 1 224 ? -24.523 -5.449 8.508 1.00 76.56 224 ASN A CA 1
ATOM 1843 C C . ASN A 1 224 ? -24.773 -6.797 7.809 1.00 76.56 224 ASN A C 1
ATOM 1845 O O . ASN A 1 224 ? -25.308 -6.833 6.710 1.00 76.56 224 ASN A O 1
ATOM 1849 N N . GLU A 1 225 ? -24.357 -7.883 8.473 1.00 77.56 225 GLU A N 1
ATOM 1850 C CA . GLU A 1 225 ? -24.571 -9.310 8.138 1.00 77.56 225 GLU A CA 1
ATOM 1851 C C . GLU A 1 225 ? -23.636 -9.958 7.101 1.00 77.56 225 GLU A C 1
ATOM 1853 O O . GLU A 1 225 ? -23.531 -11.187 7.080 1.00 77.56 225 GLU A O 1
ATOM 1858 N N . ASN A 1 226 ? -22.872 -9.173 6.340 1.00 91.19 226 ASN A N 1
ATOM 1859 C CA . ASN A 1 226 ? -21.975 -9.707 5.313 1.00 91.19 226 ASN A CA 1
ATOM 1860 C C . ASN A 1 226 ? -20.811 -10.520 5.893 1.00 91.19 226 ASN A C 1
ATOM 1862 O O . ASN A 1 226 ? -20.055 -10.052 6.748 1.00 91.19 226 ASN A O 1
ATOM 1866 N N . LYS A 1 227 ? -20.615 -11.741 5.395 1.00 96.75 227 LYS A N 1
ATOM 1867 C CA . LYS A 1 227 ? -19.448 -12.573 5.728 1.00 96.75 227 LYS A CA 1
ATOM 1868 C C . LYS A 1 227 ? -18.305 -12.298 4.764 1.00 96.75 227 LYS A C 1
ATOM 1870 O O . LYS A 1 227 ? -18.511 -12.247 3.557 1.00 96.75 227 LYS A O 1
ATOM 1875 N N . LEU A 1 228 ? -17.083 -12.209 5.287 1.00 97.88 228 LEU A N 1
ATOM 1876 C CA . LEU A 1 228 ? -15.867 -12.166 4.477 1.00 97.88 228 LEU A CA 1
ATOM 1877 C C . LEU A 1 228 ? -15.244 -13.555 4.423 1.00 97.88 228 LEU A C 1
ATOM 1879 O O . LEU A 1 228 ? -14.810 -14.080 5.447 1.00 97.88 228 LEU A O 1
ATOM 1883 N N . TYR A 1 229 ? -15.181 -14.129 3.231 1.00 98.31 229 TYR A N 1
ATOM 1884 C CA . TYR A 1 229 ? -14.599 -15.428 2.937 1.00 98.31 229 TYR A CA 1
ATOM 1885 C C . TYR A 1 229 ? -13.176 -15.268 2.422 1.00 98.31 229 TYR A C 1
ATOM 1887 O O . TYR A 1 229 ? -12.884 -14.346 1.657 1.00 98.31 229 TYR A O 1
ATOM 1895 N N . TRP A 1 230 ? -12.303 -16.201 2.788 1.00 98.50 230 TRP A N 1
ATOM 1896 C CA . TRP A 1 230 ? -10.975 -16.309 2.195 1.00 98.50 230 TRP A CA 1
ATOM 1897 C C . TRP A 1 230 ? -10.697 -17.708 1.669 1.00 98.50 230 TRP A C 1
ATOM 1899 O O . TRP A 1 230 ? -11.117 -18.710 2.256 1.00 98.50 230 TRP A O 1
ATOM 1909 N N . THR A 1 231 ? -9.877 -17.742 0.623 1.00 98.44 231 THR A N 1
ATOM 1910 C CA . THR A 1 231 ? -9.185 -18.934 0.135 1.00 98.44 231 THR A CA 1
ATOM 1911 C C . THR A 1 231 ? -7.723 -18.565 -0.075 1.00 98.44 231 THR A C 1
ATOM 1913 O O . THR A 1 231 ? -7.405 -17.674 -0.851 1.00 98.44 231 THR A O 1
ATOM 1916 N N . ALA A 1 232 ? -6.818 -19.242 0.614 1.00 98.06 232 ALA A N 1
ATOM 1917 C CA . ALA A 1 232 ? -5.377 -19.075 0.518 1.00 98.06 232 ALA A CA 1
ATOM 1918 C C . ALA A 1 232 ? -4.753 -20.427 0.164 1.00 98.06 232 ALA A C 1
ATOM 1920 O O . ALA A 1 232 ? -4.304 -21.175 1.036 1.00 98.06 232 ALA A O 1
ATOM 1921 N N . LYS A 1 233 ? -4.790 -20.782 -1.122 1.00 96.88 233 LYS A N 1
ATOM 1922 C CA . LYS A 1 233 ? -4.344 -22.097 -1.594 1.00 96.88 233 LYS A CA 1
ATOM 1923 C C . LYS A 1 233 ? -2.887 -22.329 -1.188 1.00 96.88 233 LYS A C 1
ATOM 1925 O O . LYS A 1 233 ? -2.060 -21.430 -1.291 1.00 96.88 233 LYS A O 1
ATOM 1930 N N . ASP A 1 234 ? -2.599 -23.537 -0.712 1.00 96.12 234 ASP A N 1
ATOM 1931 C CA . ASP A 1 234 ? -1.285 -23.959 -0.217 1.00 96.12 234 ASP A CA 1
ATOM 1932 C C . ASP A 1 234 ? -0.793 -23.260 1.064 1.00 96.12 234 ASP A C 1
ATOM 1934 O O . ASP A 1 234 ? 0.333 -23.518 1.476 1.00 96.12 234 ASP A O 1
ATOM 1938 N N . ALA A 1 235 ? -1.605 -22.436 1.736 1.00 97.69 235 ALA A N 1
ATOM 1939 C CA . ALA A 1 235 ? -1.253 -21.865 3.037 1.00 97.69 235 ALA A CA 1
ATOM 1940 C C . ALA A 1 235 ? -1.464 -22.858 4.200 1.00 97.69 235 ALA A C 1
ATOM 1942 O O . ALA A 1 235 ? -2.401 -23.655 4.196 1.00 97.69 235 ALA A O 1
ATOM 1943 N N . GLU A 1 236 ? -0.607 -22.766 5.217 1.00 97.88 236 GLU A N 1
ATOM 1944 C CA . GLU A 1 236 ? -0.686 -23.500 6.494 1.00 97.88 236 GLU A CA 1
ATOM 1945 C C . GLU A 1 236 ? -1.225 -22.618 7.632 1.00 97.88 236 GLU A C 1
ATOM 1947 O O . GLU A 1 236 ? -1.756 -23.110 8.627 1.00 97.88 236 GLU A O 1
ATOM 1952 N N . GLU A 1 237 ? -1.087 -21.300 7.488 1.00 98.06 237 GLU A N 1
ATOM 1953 C CA . GLU A 1 237 ? -1.582 -20.303 8.431 1.00 98.06 237 GLU A CA 1
ATOM 1954 C C . GLU A 1 237 ? -2.174 -19.119 7.662 1.00 98.06 237 GLU A C 1
ATOM 1956 O O . GLU A 1 237 ? -1.584 -18.634 6.693 1.00 98.06 237 GLU A O 1
ATOM 1961 N N . VAL A 1 238 ? -3.322 -18.627 8.126 1.00 98.50 238 VAL A N 1
ATOM 1962 C CA . VAL A 1 238 ? -3.934 -17.371 7.690 1.00 98.50 238 VAL A CA 1
ATOM 1963 C C . VAL A 1 238 ? -4.163 -16.491 8.916 1.00 98.50 238 VAL A C 1
ATOM 1965 O O . VAL A 1 238 ? -4.855 -16.874 9.857 1.00 98.50 238 VAL A O 1
ATOM 1968 N N . MET A 1 239 ? -3.577 -15.298 8.907 1.00 98.50 239 MET A N 1
ATOM 1969 C CA . MET A 1 239 ? -3.814 -14.252 9.900 1.00 98.50 239 MET A CA 1
ATOM 1970 C C . MET A 1 239 ? -4.761 -13.216 9.311 1.00 98.50 239 MET A C 1
ATOM 1972 O O . MET A 1 239 ? -4.486 -12.672 8.239 1.00 98.50 239 MET A O 1
ATOM 1976 N N . ILE A 1 240 ? -5.838 -12.914 10.027 1.00 98.44 240 ILE A N 1
ATOM 1977 C CA . ILE A 1 240 ? -6.826 -11.919 9.623 1.00 98.44 240 ILE A CA 1
ATOM 1978 C C . ILE A 1 240 ? -6.628 -10.662 10.458 1.00 98.44 240 ILE A C 1
ATOM 1980 O O . ILE A 1 240 ? -6.457 -10.721 11.680 1.00 98.44 240 ILE A O 1
ATOM 1984 N N . TYR A 1 241 ? -6.645 -9.518 9.787 1.00 98.25 241 TYR A N 1
ATOM 1985 C CA . TYR A 1 241 ? -6.412 -8.212 10.371 1.00 98.25 241 TYR A CA 1
ATOM 1986 C C . TYR A 1 241 ? -7.630 -7.306 10.208 1.00 98.25 241 TYR A C 1
ATOM 1988 O O . TYR A 1 241 ? -8.334 -7.384 9.205 1.00 98.25 241 TYR A O 1
ATOM 1996 N N . ASN A 1 242 ? -7.810 -6.388 11.158 1.00 96.81 242 ASN A N 1
ATOM 1997 C CA . ASN A 1 242 ? -8.586 -5.163 10.988 1.00 96.81 242 ASN A CA 1
ATOM 1998 C C . ASN A 1 242 ? -7.676 -3.964 11.298 1.00 96.81 242 ASN A C 1
ATOM 2000 O O . ASN A 1 242 ? -7.066 -3.893 12.371 1.00 96.81 242 ASN A O 1
ATOM 2004 N N . GLY A 1 243 ? -7.515 -3.048 10.340 1.00 94.94 243 GLY A N 1
ATOM 2005 C CA . GLY A 1 243 ? -6.540 -1.963 10.467 1.00 94.94 243 GLY A CA 1
ATOM 2006 C C . GLY A 1 243 ? -5.119 -2.508 10.611 1.00 94.94 243 GLY A C 1
ATOM 2007 O O . GLY A 1 243 ? -4.610 -3.211 9.738 1.00 94.94 243 GLY A O 1
ATOM 2008 N N . ASP A 1 244 ? -4.469 -2.191 11.728 1.00 94.38 244 ASP A N 1
ATOM 2009 C CA . ASP A 1 244 ? -3.139 -2.689 12.073 1.00 94.38 244 ASP A CA 1
ATOM 2010 C C . ASP A 1 244 ? -3.151 -3.833 13.101 1.00 94.38 244 ASP A C 1
ATOM 2012 O O . ASP A 1 244 ? -2.074 -4.242 13.542 1.00 94.38 244 ASP A O 1
ATOM 2016 N N . MET A 1 245 ? -4.316 -4.361 13.488 1.00 95.00 245 MET A N 1
ATOM 2017 C CA . MET A 1 245 ? -4.463 -5.379 14.534 1.00 95.00 245 MET A CA 1
ATOM 2018 C C . MET A 1 245 ? -4.825 -6.744 13.951 1.00 95.00 245 MET A C 1
ATOM 2020 O O . MET A 1 245 ? -5.652 -6.822 13.053 1.00 95.00 245 MET A O 1
ATOM 2024 N N . ILE A 1 246 ? -4.227 -7.814 14.484 1.00 96.88 246 ILE A N 1
ATOM 2025 C CA . ILE A 1 246 ? -4.664 -9.190 14.205 1.00 96.88 246 ILE A CA 1
ATOM 2026 C C . ILE A 1 246 ? -5.935 -9.431 15.013 1.00 96.88 246 ILE A C 1
ATOM 2028 O O . ILE A 1 246 ? -5.928 -9.205 16.223 1.00 96.88 246 ILE A O 1
ATOM 2032 N N . ILE A 1 247 ? -6.989 -9.895 14.352 1.00 97.06 247 ILE A N 1
ATOM 2033 C CA . ILE A 1 247 ? -8.261 -10.239 14.997 1.00 97.06 247 ILE A CA 1
ATOM 2034 C C . ILE A 1 247 ? -8.473 -11.749 15.083 1.00 97.06 247 ILE A C 1
ATOM 2036 O O . ILE A 1 247 ? -9.114 -12.217 16.015 1.00 97.06 247 ILE A O 1
ATOM 2040 N N . GLU A 1 248 ? -7.889 -12.515 14.160 1.00 97.50 248 GLU A N 1
ATOM 2041 C CA . GLU A 1 248 ? -8.016 -13.969 14.136 1.00 97.50 248 GLU A CA 1
ATOM 2042 C C . GLU A 1 248 ? -6.784 -14.619 13.495 1.00 97.50 248 GLU A C 1
ATOM 2044 O O . GLU A 1 248 ? -6.095 -14.024 12.659 1.00 97.50 248 GLU A O 1
ATOM 2049 N N . LYS A 1 249 ? -6.501 -15.856 13.910 1.00 98.25 249 LYS A N 1
ATOM 2050 C CA . LYS A 1 249 ? -5.530 -16.746 13.276 1.00 98.25 249 LYS A CA 1
ATOM 2051 C C . LYS A 1 249 ? -6.195 -18.085 12.996 1.00 98.25 249 LYS A C 1
ATOM 2053 O O . LYS A 1 249 ? -6.821 -18.653 13.886 1.00 98.25 249 LYS A O 1
ATOM 2058 N N . SER A 1 250 ? -6.011 -18.598 11.789 1.00 98.06 250 SER A N 1
ATOM 2059 C CA . SER A 1 250 ? -6.555 -19.876 11.347 1.00 98.06 250 SER A CA 1
ATOM 2060 C C . SER A 1 250 ? -5.453 -20.758 10.769 1.00 98.06 250 SER A C 1
ATOM 2062 O O . SER A 1 250 ? -4.589 -20.283 10.037 1.00 98.06 250 SER A O 1
ATOM 2064 N N . HIS A 1 251 ? -5.513 -22.057 11.063 1.00 98.00 251 HIS A N 1
ATOM 2065 C CA . HIS A 1 251 ? -4.669 -23.088 10.442 1.00 98.00 251 HIS A CA 1
ATOM 2066 C C . HIS A 1 251 ? -5.347 -23.751 9.233 1.00 98.00 251 HIS A C 1
ATOM 2068 O O . HIS A 1 251 ? -4.930 -24.810 8.769 1.00 98.00 251 HIS A O 1
ATOM 2074 N N . LYS A 1 252 ? -6.446 -23.160 8.749 1.00 97.56 252 LYS A N 1
ATOM 2075 C CA . LYS A 1 252 ? -7.149 -23.593 7.543 1.00 97.56 252 LYS A CA 1
ATOM 2076 C C . LYS A 1 252 ? -6.779 -22.681 6.382 1.00 97.56 252 LYS A C 1
ATOM 2078 O O . LYS A 1 252 ? -6.682 -21.465 6.539 1.00 97.56 252 LYS A O 1
ATOM 2083 N N . ASN A 1 253 ? -6.664 -23.273 5.199 1.00 96.94 253 ASN A N 1
ATOM 2084 C CA . ASN A 1 253 ? -6.434 -22.549 3.952 1.00 96.94 253 ASN A CA 1
ATOM 2085 C C . ASN A 1 253 ? -7.699 -21.859 3.410 1.00 96.94 253 ASN A C 1
ATOM 2087 O O . ASN A 1 253 ? -7.605 -21.097 2.458 1.00 96.94 253 ASN A O 1
ATOM 2091 N N . CYS A 1 254 ? -8.870 -22.081 4.004 1.00 98.31 254 CYS A N 1
ATOM 2092 C CA . CYS A 1 254 ? -10.098 -21.356 3.697 1.00 98.31 254 CYS A CA 1
ATOM 2093 C C . CYS A 1 254 ? -10.947 -21.147 4.955 1.00 98.31 254 CYS A C 1
ATOM 2095 O O . CYS A 1 254 ? -10.833 -21.897 5.933 1.00 98.31 254 CYS A O 1
ATOM 2097 N N . GLY A 1 255 ? -11.825 -20.151 4.925 1.00 98.25 255 GLY A N 1
ATOM 2098 C CA . GLY A 1 255 ? -12.752 -19.876 6.017 1.00 98.25 255 GLY A CA 1
ATOM 2099 C C . GLY A 1 255 ? -13.556 -18.605 5.790 1.00 98.25 255 GLY A C 1
ATOM 2100 O O . GLY A 1 255 ? -13.583 -18.074 4.680 1.00 98.25 255 GLY A O 1
ATOM 2101 N N . TYR A 1 256 ? -14.231 -18.147 6.841 1.00 98.06 256 TYR A N 1
ATOM 2102 C CA . TYR A 1 256 ? -14.940 -16.875 6.836 1.00 98.06 256 TYR A CA 1
ATOM 2103 C C . TYR A 1 256 ? -14.898 -16.200 8.207 1.00 98.06 256 TYR A C 1
ATOM 2105 O O . TYR A 1 256 ? -14.749 -16.869 9.229 1.00 98.06 256 TYR A O 1
ATOM 2113 N N . ILE A 1 257 ? -15.055 -14.878 8.211 1.00 97.38 257 ILE A N 1
ATOM 2114 C CA . ILE A 1 257 ? -15.313 -14.069 9.402 1.00 97.38 257 ILE A CA 1
ATOM 2115 C C . ILE A 1 257 ? -16.565 -13.224 9.186 1.00 97.38 257 ILE A C 1
ATOM 2117 O O . ILE A 1 257 ? -16.914 -12.891 8.054 1.00 97.38 257 ILE A O 1
ATOM 2121 N N . THR A 1 258 ? -17.210 -12.829 10.276 1.00 96.38 258 THR A N 1
ATOM 2122 C CA . THR A 1 258 ? -18.222 -11.770 10.254 1.00 96.38 258 THR A CA 1
ATOM 2123 C C . THR A 1 258 ? -17.573 -10.497 10.793 1.00 96.38 258 THR A C 1
ATOM 2125 O O . THR A 1 258 ? -17.117 -10.505 11.940 1.00 96.38 258 THR A O 1
ATOM 2128 N N . PRO A 1 259 ? -17.471 -9.417 10.000 1.00 96.19 259 PRO A N 1
ATOM 2129 C CA . PRO A 1 259 ? -17.009 -8.128 10.482 1.00 96.19 259 PRO A CA 1
ATOM 2130 C C . PRO A 1 259 ? -17.852 -7.644 11.659 1.00 96.19 259 PRO A C 1
ATOM 2132 O O . PRO A 1 259 ? -19.076 -7.699 11.635 1.00 96.19 259 PRO A O 1
ATOM 2135 N N . THR A 1 260 ? -17.181 -7.160 12.696 1.00 94.06 260 THR A N 1
ATOM 2136 C CA . THR A 1 260 ? -17.818 -6.622 13.904 1.00 94.06 260 THR A CA 1
ATOM 2137 C C . THR A 1 260 ? -17.436 -5.174 14.168 1.00 94.06 260 THR A C 1
ATOM 2139 O O . THR A 1 260 ? -18.004 -4.568 15.068 1.00 94.06 260 THR A O 1
ATOM 2142 N N . VAL A 1 261 ? -16.486 -4.611 13.410 1.00 94.44 261 VAL A N 1
ATOM 2143 C CA . VAL A 1 261 ? -16.018 -3.225 13.541 1.00 94.44 261 VAL A CA 1
ATOM 2144 C C . VAL A 1 261 ? -15.813 -2.588 12.171 1.00 94.44 261 VAL A C 1
ATOM 2146 O O . VAL A 1 261 ? -15.409 -3.266 11.229 1.00 94.44 261 VAL A O 1
ATOM 2149 N N . ASN A 1 262 ? -16.044 -1.281 12.045 1.00 95.44 262 ASN A N 1
ATOM 2150 C CA . ASN A 1 262 ? -15.728 -0.575 10.800 1.00 95.44 262 ASN A CA 1
ATOM 2151 C C . ASN A 1 262 ? -14.208 -0.504 10.581 1.00 95.44 262 ASN A C 1
ATOM 2153 O O . ASN A 1 262 ? -13.423 -0.326 11.524 1.00 95.44 262 ASN A O 1
ATOM 2157 N N . GLY A 1 263 ? -13.786 -0.584 9.320 1.00 95.94 263 GLY A N 1
ATOM 2158 C CA . GLY A 1 263 ? -12.393 -0.429 8.911 1.00 95.94 263 GLY A CA 1
ATOM 2159 C C . GLY A 1 263 ? -11.933 -1.432 7.849 1.00 95.94 263 GLY A C 1
ATOM 2160 O O . GLY A 1 263 ? -12.729 -2.201 7.315 1.00 95.94 263 GLY A O 1
ATOM 2161 N N . PRO A 1 264 ? -10.631 -1.419 7.520 1.00 97.75 264 PRO A N 1
ATOM 2162 C CA . PRO A 1 264 ? -10.071 -2.298 6.504 1.00 97.75 264 PRO A CA 1
ATOM 2163 C C . PRO A 1 264 ? -9.799 -3.690 7.079 1.00 97.75 264 PRO A C 1
ATOM 2165 O O . PRO A 1 264 ? -8.962 -3.834 7.974 1.00 97.75 264 PRO A O 1
ATOM 2168 N N . TYR A 1 265 ? -10.451 -4.710 6.532 1.00 98.31 265 TYR A N 1
ATOM 2169 C CA . TYR A 1 265 ? -10.151 -6.115 6.796 1.00 98.31 265 TYR A CA 1
ATOM 2170 C C . TYR A 1 265 ? -9.221 -6.657 5.726 1.00 98.31 265 TYR A C 1
ATOM 2172 O O . TYR A 1 265 ? -9.463 -6.422 4.551 1.00 98.31 265 TYR A O 1
ATOM 2180 N N . TRP A 1 266 ? -8.171 -7.376 6.101 1.00 98.62 266 TRP A N 1
ATOM 2181 C CA . TRP A 1 266 ? -7.214 -7.954 5.153 1.00 98.62 266 TRP A CA 1
ATOM 2182 C C . TRP A 1 266 ? -6.532 -9.174 5.761 1.00 98.62 266 TRP A C 1
ATOM 2184 O O . TRP A 1 266 ? -6.601 -9.393 6.973 1.00 98.62 266 TRP A O 1
ATOM 2194 N N . ILE A 1 267 ? -5.873 -9.976 4.928 1.00 98.56 267 ILE A N 1
ATOM 2195 C CA . ILE A 1 267 ? -5.277 -11.239 5.365 1.00 98.56 267 ILE A CA 1
ATOM 2196 C C . ILE A 1 267 ? -3.811 -11.379 4.960 1.00 98.56 267 ILE A C 1
ATOM 2198 O O . ILE A 1 267 ? -3.366 -10.851 3.939 1.00 98.56 267 ILE A O 1
ATOM 2202 N N . VAL A 1 268 ? -3.069 -12.132 5.774 1.00 98.38 268 VAL A N 1
ATOM 2203 C CA . VAL A 1 268 ? -1.727 -12.640 5.471 1.00 98.38 268 VAL A CA 1
ATOM 2204 C C . VAL A 1 268 ? -1.772 -14.157 5.538 1.00 98.38 268 VAL A C 1
ATOM 2206 O O . VAL A 1 268 ? -2.066 -14.717 6.591 1.00 98.38 268 VAL A O 1
ATOM 2209 N N . ALA A 1 269 ? -1.437 -14.813 4.437 1.00 98.25 269 ALA A N 1
ATOM 2210 C CA . ALA A 1 269 ? -1.334 -16.261 4.343 1.00 98.25 269 ALA A CA 1
ATOM 2211 C C . ALA A 1 269 ? 0.135 -16.692 4.293 1.00 98.25 269 ALA A C 1
ATOM 2213 O O . ALA A 1 269 ? 0.958 -15.987 3.704 1.00 98.25 269 ALA A O 1
ATOM 2214 N N . ARG A 1 270 ? 0.481 -17.822 4.917 1.00 97.12 270 ARG A N 1
ATOM 2215 C CA . ARG A 1 270 ? 1.870 -18.294 5.045 1.00 97.12 270 ARG A CA 1
ATOM 2216 C C . ARG A 1 270 ? 2.015 -19.802 4.892 1.00 97.12 270 ARG A C 1
ATOM 2218 O O . ARG A 1 270 ? 1.127 -20.556 5.281 1.00 97.12 270 ARG A O 1
ATOM 2225 N N . LYS A 1 271 ? 3.183 -20.216 4.391 1.00 95.81 271 LYS A N 1
ATOM 2226 C CA . LYS A 1 271 ? 3.694 -21.595 4.409 1.00 95.81 271 LYS A CA 1
ATOM 2227 C C . LYS A 1 271 ? 5.222 -21.571 4.455 1.00 95.81 271 LYS A C 1
ATOM 2229 O O . LYS A 1 271 ? 5.875 -21.249 3.464 1.00 95.81 271 LYS A O 1
ATOM 2234 N N . GLY A 1 272 ? 5.812 -21.880 5.608 1.00 93.12 272 GLY A N 1
ATOM 2235 C CA . GLY A 1 272 ? 7.252 -21.696 5.825 1.00 93.12 272 GLY A CA 1
ATOM 2236 C C . GLY A 1 272 ? 7.697 -20.248 5.561 1.00 93.12 272 GLY A C 1
ATOM 2237 O O . GLY A 1 272 ? 7.213 -19.319 6.205 1.00 93.12 272 GLY A O 1
ATOM 2238 N N . CYS A 1 273 ? 8.613 -20.054 4.605 1.00 90.81 273 CYS A N 1
ATOM 2239 C CA . CYS A 1 273 ? 9.059 -18.729 4.156 1.00 90.81 273 CYS A CA 1
ATOM 2240 C C . CYS A 1 273 ? 8.209 -18.145 3.016 1.00 90.81 273 CYS A C 1
ATOM 2242 O O . CYS A 1 273 ? 8.501 -17.042 2.568 1.00 90.81 273 CYS A O 1
ATOM 2244 N N . GLU A 1 274 ? 7.195 -18.855 2.526 1.00 93.88 274 GLU A N 1
ATOM 2245 C CA . GLU A 1 274 ? 6.274 -18.341 1.514 1.00 93.88 274 GLU A CA 1
ATOM 2246 C C . GLU A 1 274 ? 5.177 -17.511 2.176 1.00 93.88 274 GLU A C 1
ATOM 2248 O O . GLU A 1 274 ? 4.698 -17.851 3.267 1.00 93.88 274 GLU A O 1
ATOM 2253 N N . MET A 1 275 ? 4.742 -16.445 1.509 1.00 96.25 275 MET A N 1
ATOM 2254 C CA . MET A 1 275 ? 3.631 -15.639 1.993 1.00 96.25 275 MET A CA 1
ATOM 2255 C C . MET A 1 275 ? 2.827 -14.984 0.873 1.00 96.25 275 MET A C 1
ATOM 2257 O O . MET A 1 275 ? 3.365 -14.654 -0.182 1.00 96.25 275 MET A O 1
ATOM 2261 N N . ALA A 1 276 ? 1.549 -14.738 1.152 1.00 97.94 276 ALA A N 1
ATOM 2262 C CA . ALA A 1 276 ? 0.692 -13.868 0.360 1.00 97.94 276 ALA A CA 1
ATOM 2263 C C . ALA A 1 276 ? -0.067 -12.877 1.249 1.00 97.94 276 ALA A C 1
ATOM 2265 O O . ALA A 1 276 ? -0.254 -13.118 2.445 1.00 97.94 276 ALA A O 1
ATOM 2266 N N . MET A 1 277 ? -0.493 -11.752 0.680 1.00 98.38 277 MET A N 1
ATOM 2267 C CA . MET A 1 277 ? -1.172 -10.682 1.408 1.00 98.38 277 MET A CA 1
ATOM 2268 C C . MET A 1 277 ? -2.193 -9.968 0.542 1.00 98.38 277 MET A C 1
ATOM 2270 O O . MET A 1 277 ? -1.859 -9.546 -0.561 1.00 98.38 277 MET A O 1
ATOM 2274 N N . SER A 1 278 ? -3.404 -9.798 1.066 1.00 98.69 278 SER A N 1
ATOM 2275 C CA . SER A 1 278 ? -4.514 -9.173 0.346 1.00 98.69 278 SER A CA 1
ATOM 2276 C C . SER A 1 278 ? -4.530 -7.655 0.488 1.00 98.69 278 SER A C 1
ATOM 2278 O O . SER A 1 278 ? -4.183 -7.107 1.544 1.00 98.69 278 SER A O 1
ATOM 2280 N N . SER A 1 279 ? -5.053 -6.976 -0.529 1.00 98.62 279 SER A N 1
ATOM 2281 C CA . SER A 1 279 ? -5.707 -5.684 -0.325 1.00 98.62 279 SER A CA 1
ATOM 2282 C C . SER A 1 279 ? -6.840 -5.787 0.695 1.00 98.62 279 SER A C 1
ATOM 2284 O O . SER A 1 279 ? -7.379 -6.880 0.927 1.00 98.62 279 SER A O 1
ATOM 2286 N N . PRO A 1 280 ? -7.217 -4.674 1.340 1.00 98.38 280 PRO A N 1
ATOM 2287 C CA . PRO A 1 280 ? -8.303 -4.701 2.295 1.00 98.38 280 PRO A CA 1
ATOM 2288 C C . PRO A 1 280 ? -9.674 -4.701 1.618 1.00 98.38 280 PRO A C 1
ATOM 2290 O O . PRO A 1 280 ? -9.867 -4.019 0.615 1.00 98.38 280 PRO A O 1
ATOM 2293 N N . ILE A 1 281 ? -10.647 -5.383 2.217 1.00 98.38 281 ILE A N 1
ATOM 2294 C CA . ILE A 1 281 ? -12.067 -5.050 2.053 1.00 98.38 281 ILE A CA 1
ATOM 2295 C C . ILE A 1 281 ? -12.399 -4.002 3.115 1.00 98.38 281 ILE A C 1
ATOM 2297 O O . ILE A 1 281 ? -12.157 -4.215 4.306 1.00 98.38 281 ILE A O 1
ATOM 2301 N N . TRP A 1 282 ? -12.920 -2.853 2.695 1.00 97.94 282 TRP A N 1
ATOM 2302 C CA . TRP A 1 282 ? -13.320 -1.786 3.612 1.00 97.94 282 TRP A CA 1
ATOM 2303 C C . TRP A 1 282 ? -14.742 -2.028 4.091 1.00 97.94 282 TRP A C 1
ATOM 2305 O O . TRP A 1 282 ? -15.667 -2.020 3.290 1.00 97.94 282 TRP A O 1
ATOM 2315 N N . VAL A 1 283 ? -14.914 -2.225 5.391 1.00 97.06 283 VAL A N 1
ATOM 2316 C CA . VAL A 1 283 ? -16.231 -2.412 5.999 1.00 97.06 283 VAL A CA 1
ATOM 2317 C C . VAL A 1 283 ? -16.680 -1.104 6.638 1.00 97.06 283 VAL A C 1
ATOM 2319 O O . VAL A 1 283 ? -15.950 -0.523 7.446 1.00 97.06 283 VAL A O 1
ATOM 2322 N N . GLU A 1 284 ? -17.873 -0.652 6.269 1.00 95.38 284 GLU A N 1
ATOM 2323 C CA . GLU A 1 284 ? -18.508 0.573 6.760 1.00 95.38 284 GLU A CA 1
ATOM 2324 C C . GLU A 1 284 ? -19.948 0.290 7.218 1.00 95.38 284 GLU A C 1
ATOM 2326 O O . GLU A 1 284 ? -20.498 -0.774 6.952 1.00 95.38 284 GLU A O 1
ATOM 2331 N N . GLY A 1 285 ? -20.585 1.231 7.916 1.00 92.88 285 GLY A N 1
ATOM 2332 C CA . GLY A 1 285 ? -22.013 1.134 8.241 1.00 92.88 285 GLY A CA 1
ATOM 2333 C C . GLY A 1 285 ? -22.404 0.108 9.313 1.00 92.88 285 GLY A C 1
ATOM 2334 O O . GLY A 1 285 ? -23.595 -0.134 9.476 1.00 92.88 285 GLY A O 1
ATOM 2335 N N . ILE A 1 286 ? -21.453 -0.470 10.060 1.00 92.31 286 ILE A N 1
ATOM 2336 C CA . ILE A 1 286 ? -21.784 -1.250 11.264 1.00 92.31 286 ILE A CA 1
ATOM 2337 C C . ILE A 1 286 ? -22.416 -0.310 12.290 1.00 92.31 286 ILE A C 1
ATOM 2339 O O . ILE A 1 286 ? -21.780 0.645 12.735 1.00 92.31 286 ILE A O 1
ATOM 2343 N N . GLU A 1 287 ? -23.666 -0.568 12.663 1.00 84.81 287 GLU A N 1
ATOM 2344 C CA . GLU A 1 287 ? -24.383 0.231 13.658 1.00 84.81 287 GLU A CA 1
ATOM 2345 C C . GLU A 1 287 ? -23.915 -0.106 15.074 1.00 84.81 287 GLU A C 1
ATOM 2347 O O . GLU A 1 287 ? -23.834 -1.277 15.443 1.00 84.81 287 GLU A O 1
ATOM 2352 N N . THR A 1 288 ? -23.676 0.905 15.918 1.00 73.19 288 THR A N 1
ATOM 2353 C CA . THR A 1 288 ? -23.495 0.670 17.357 1.00 73.19 288 THR A CA 1
ATOM 2354 C C . THR A 1 288 ? -24.000 1.799 18.234 1.00 73.19 288 THR A C 1
ATOM 2356 O O . THR A 1 288 ? -24.092 2.944 17.807 1.00 73.19 288 THR A O 1
ATOM 2359 N N . LYS A 1 289 ? -24.200 1.483 19.522 1.00 68.69 289 LYS A N 1
ATOM 2360 C CA . LYS A 1 289 ? -24.323 2.447 20.630 1.00 68.69 289 LYS A CA 1
ATOM 2361 C C . LYS A 1 289 ? -22.972 3.125 20.933 1.00 68.69 289 LYS A C 1
ATOM 2363 O O . LYS A 1 289 ? -22.494 3.110 22.066 1.00 68.69 289 LYS A O 1
ATOM 2368 N N . SER A 1 290 ? -22.311 3.658 19.910 1.00 73.44 290 SER A N 1
ATOM 2369 C CA . SER A 1 290 ? -20.963 4.232 19.984 1.00 73.44 290 SER A CA 1
ATOM 2370 C C . SER A 1 290 ? -20.930 5.608 20.647 1.00 73.44 290 SER A C 1
ATOM 2372 O O . SER A 1 290 ? -19.836 6.086 20.929 1.00 73.44 290 SER A O 1
ATOM 2374 N N . ASP A 1 291 ? -22.074 6.216 20.975 1.00 89.56 291 ASP A N 1
ATOM 2375 C CA . ASP A 1 291 ? -22.138 7.521 21.649 1.00 89.56 291 ASP A CA 1
ATOM 2376 C C . ASP A 1 291 ? -21.365 7.545 22.971 1.00 89.56 291 ASP A C 1
ATOM 2378 O O . ASP A 1 291 ? -20.660 8.511 23.271 1.00 89.56 291 ASP A O 1
ATOM 2382 N N . GLU A 1 292 ? -21.453 6.481 23.772 1.00 92.44 292 GLU A N 1
ATOM 2383 C CA . GLU A 1 292 ? -20.720 6.400 25.037 1.00 92.44 292 GLU A CA 1
ATOM 2384 C C . GLU A 1 292 ? -19.207 6.350 24.791 1.00 92.44 292 GLU A C 1
ATOM 2386 O O . GLU A 1 292 ? -18.461 7.173 25.325 1.00 92.44 292 GLU A O 1
ATOM 2391 N N . VAL A 1 293 ? -18.752 5.437 23.924 1.00 94.31 293 VAL A N 1
ATOM 2392 C CA . VAL A 1 293 ? -17.332 5.297 23.566 1.00 94.31 293 VAL A CA 1
ATOM 2393 C C . VAL A 1 293 ? -16.802 6.595 22.957 1.00 94.31 293 VAL A C 1
ATOM 2395 O O . VAL A 1 293 ? -15.739 7.073 23.349 1.00 94.31 293 VAL A O 1
ATOM 2398 N N . PHE A 1 294 ? -17.562 7.214 22.060 1.00 94.94 294 PHE A N 1
ATOM 2399 C CA . PHE A 1 294 ? -17.240 8.490 21.434 1.00 94.94 294 PHE A CA 1
ATOM 2400 C C . PHE A 1 294 ? -17.044 9.605 22.462 1.00 94.94 294 PHE A C 1
ATOM 2402 O O . PHE A 1 294 ? -16.020 10.297 22.456 1.00 94.94 294 PHE A O 1
ATOM 2409 N N . ASN A 1 295 ? -17.979 9.729 23.404 1.00 95.44 295 ASN A N 1
ATOM 2410 C CA . ASN A 1 295 ? -17.889 10.696 24.491 1.00 95.44 295 ASN A CA 1
ATOM 2411 C C . ASN A 1 295 ? -16.679 10.438 25.399 1.00 95.44 295 ASN A C 1
ATOM 2413 O O . ASN A 1 295 ? -15.992 11.389 25.781 1.00 95.44 295 ASN A O 1
ATOM 2417 N N . LEU A 1 296 ? -16.381 9.175 25.718 1.00 96.62 296 LEU A N 1
ATOM 2418 C CA . LEU A 1 296 ? -15.205 8.805 26.509 1.00 96.62 296 LEU A CA 1
ATOM 2419 C C . LEU A 1 296 ? -13.898 9.155 25.784 1.00 96.62 296 LEU A C 1
ATOM 2421 O O . LEU A 1 296 ? -12.992 9.727 26.392 1.00 96.62 296 LEU A O 1
ATOM 2425 N N . ILE A 1 297 ? -13.806 8.879 24.479 1.00 97.38 297 ILE A N 1
ATOM 2426 C CA . ILE A 1 297 ? -12.634 9.211 23.657 1.00 97.38 297 ILE A CA 1
ATOM 2427 C C . ILE A 1 297 ? -12.409 10.724 23.601 1.00 97.38 297 ILE A C 1
ATOM 2429 O O . ILE A 1 297 ? -11.290 11.179 23.849 1.00 97.38 297 ILE A O 1
ATOM 2433 N N . ARG A 1 298 ? -13.459 11.516 23.346 1.00 96.31 298 ARG A N 1
ATOM 2434 C CA . ARG A 1 298 ? -13.357 12.986 23.270 1.00 96.31 298 ARG A CA 1
ATOM 2435 C C . ARG A 1 298 ? -13.045 13.652 24.607 1.00 96.31 298 ARG A C 1
ATOM 2437 O O . ARG A 1 298 ? -12.477 14.740 24.618 1.00 96.31 298 ARG A O 1
ATOM 2444 N N . LYS A 1 299 ? -13.394 13.018 25.728 1.00 97.12 299 LYS A N 1
ATOM 2445 C CA . LYS A 1 299 ? -13.085 13.515 27.079 1.00 97.12 299 LYS A CA 1
ATOM 2446 C C . LYS A 1 299 ? -11.754 12.989 27.625 1.00 97.12 299 LYS A C 1
ATOM 2448 O O . LYS A 1 299 ? -11.313 13.439 28.682 1.00 97.12 299 LYS A O 1
ATOM 2453 N N . ASN A 1 300 ? -11.090 12.061 26.932 1.00 98.19 300 ASN A N 1
ATOM 2454 C CA . ASN A 1 300 ? -9.841 11.480 27.407 1.00 98.19 300 ASN A CA 1
ATOM 2455 C C . ASN A 1 300 ? -8.705 12.519 27.405 1.00 98.19 300 ASN A C 1
ATOM 2457 O O . ASN A 1 300 ? -8.225 12.943 26.353 1.00 98.19 300 ASN A O 1
ATOM 2461 N N . SER A 1 301 ? -8.218 12.887 28.593 1.00 97.94 301 SER A N 1
ATOM 2462 C CA . SER A 1 301 ? -7.218 13.951 28.775 1.00 97.94 301 SER A CA 1
ATOM 2463 C C . SER A 1 301 ? -5.915 13.718 27.999 1.00 97.94 301 SER A C 1
ATOM 2465 O O . SER A 1 301 ? -5.330 14.664 27.461 1.00 97.94 301 SER A O 1
ATOM 2467 N N . PHE A 1 302 ? -5.466 12.465 27.886 1.00 98.12 302 PHE A N 1
ATOM 2468 C CA . PHE A 1 302 ? -4.258 12.119 27.142 1.00 98.12 302 PHE A CA 1
ATOM 2469 C C . PHE A 1 302 ? -4.451 12.291 25.631 1.00 98.12 302 PHE A C 1
ATOM 2471 O O . PHE A 1 302 ? -3.600 12.897 24.973 1.00 98.12 302 PHE A O 1
ATOM 2478 N N . LEU A 1 303 ? -5.573 11.811 25.080 1.00 98.25 303 LEU A N 1
ATOM 2479 C CA . LEU A 1 303 ? -5.895 12.004 23.663 1.00 98.25 303 LEU A CA 1
ATOM 2480 C C . LEU A 1 303 ? -6.085 13.490 23.340 1.00 98.25 303 LEU A C 1
ATOM 2482 O O . LEU A 1 303 ? -5.533 13.959 22.346 1.00 98.25 303 LEU A O 1
ATOM 2486 N N . CYS A 1 304 ? -6.745 14.257 24.212 1.00 98.12 304 CYS A N 1
ATOM 2487 C CA . CYS A 1 304 ? -6.877 15.709 24.069 1.00 98.12 304 CYS A CA 1
ATOM 2488 C C . CYS A 1 304 ? -5.517 16.417 24.017 1.00 98.12 304 CYS A C 1
ATOM 2490 O O . CYS A 1 304 ? -5.318 17.312 23.195 1.00 98.12 304 CYS A O 1
ATOM 2492 N N . LYS A 1 305 ? -4.543 15.995 24.837 1.00 97.75 305 LYS A N 1
ATOM 2493 C CA . LYS A 1 305 ? -3.174 16.539 24.801 1.00 97.75 305 LYS A CA 1
ATOM 2494 C C . LYS A 1 305 ? -2.474 16.248 23.471 1.00 97.75 305 LYS A C 1
ATOM 2496 O O . LYS A 1 305 ? -1.819 17.135 22.921 1.00 97.75 305 LYS A O 1
ATOM 2501 N N . LEU A 1 306 ? -2.606 15.027 22.947 1.00 97.88 306 LEU A N 1
ATOM 2502 C CA . LEU A 1 306 ? -2.070 14.675 21.628 1.00 97.88 306 LEU A CA 1
ATOM 2503 C C . LEU A 1 306 ? -2.754 15.476 20.516 1.00 97.88 306 LEU A C 1
ATOM 2505 O O . LEU A 1 306 ? -2.075 16.022 19.652 1.00 97.88 306 LEU A O 1
ATOM 2509 N N . ASN A 1 307 ? -4.077 15.602 20.571 1.00 98.00 307 ASN A N 1
ATOM 2510 C CA . ASN A 1 307 ? -4.852 16.359 19.600 1.00 98.00 307 ASN A CA 1
ATOM 2511 C C . ASN A 1 307 ? -4.479 17.844 19.581 1.00 98.00 307 ASN A C 1
ATOM 2513 O O . ASN A 1 307 ? -4.216 18.393 18.516 1.00 98.00 307 ASN A O 1
ATOM 2517 N N . LYS A 1 308 ? -4.349 18.474 20.756 1.00 97.62 308 LYS A N 1
ATOM 2518 C CA . LYS A 1 308 ? -3.861 19.855 20.871 1.00 97.62 308 LYS A CA 1
ATOM 2519 C C . LYS A 1 308 ? -2.494 20.011 20.207 1.00 97.62 308 LYS A C 1
ATOM 2521 O O . LYS A 1 308 ? -2.288 20.950 19.449 1.00 97.62 308 LYS A O 1
ATOM 2526 N N . ARG A 1 309 ? -1.577 19.064 20.439 1.00 96.38 309 ARG A N 1
ATOM 2527 C CA . ARG A 1 309 ? -0.257 19.071 19.793 1.00 96.38 309 ARG A CA 1
ATOM 2528 C C . ARG A 1 309 ? -0.360 18.976 18.269 1.00 96.38 309 ARG A C 1
ATOM 2530 O O . ARG A 1 309 ? 0.330 19.728 17.590 1.00 96.38 309 ARG A O 1
ATOM 2537 N N . LEU A 1 310 ? -1.190 18.072 17.743 1.00 96.25 310 LEU A N 1
ATOM 2538 C CA . LEU A 1 310 ? -1.427 17.964 16.301 1.00 96.25 310 LEU A CA 1
ATOM 2539 C C . LEU A 1 310 ? -1.983 19.279 15.741 1.00 96.25 310 LEU A C 1
ATOM 2541 O O . LEU A 1 310 ? -1.443 19.788 14.766 1.00 96.25 310 LEU A O 1
ATOM 2545 N N . ASN A 1 311 ? -3.003 19.854 16.379 1.00 96.25 311 ASN A N 1
ATOM 2546 C CA . ASN A 1 311 ? -3.630 21.095 15.930 1.00 96.25 311 ASN A CA 1
ATOM 2547 C C . ASN A 1 311 ? -2.658 22.279 15.917 1.00 96.25 311 ASN A C 1
ATOM 2549 O O . ASN A 1 311 ? -2.610 22.966 14.905 1.00 96.25 311 ASN A O 1
ATOM 2553 N N . CYS A 1 312 ? -1.805 22.453 16.933 1.00 94.31 312 CYS A N 1
ATOM 2554 C CA . CYS A 1 312 ? -0.770 23.495 16.898 1.00 94.31 312 CYS A CA 1
ATOM 2555 C C . CYS A 1 312 ? 0.195 23.314 15.712 1.00 94.31 312 CYS A C 1
ATOM 2557 O O . CYS A 1 312 ? 0.587 24.280 15.068 1.00 94.31 312 CYS A O 1
ATOM 2559 N N . MET A 1 313 ? 0.579 22.074 15.390 1.00 92.62 313 MET A N 1
ATOM 2560 C CA . MET A 1 313 ? 1.446 21.808 14.233 1.00 92.62 313 MET A CA 1
ATOM 2561 C C . MET A 1 313 ? 0.728 22.074 12.907 1.00 92.62 313 MET A C 1
ATOM 2563 O O . MET A 1 313 ? 1.347 22.549 11.961 1.00 92.62 313 MET A O 1
ATOM 2567 N N . LEU A 1 314 ? -0.569 21.773 12.836 1.00 92.75 314 LEU A N 1
ATOM 2568 C CA . LEU A 1 314 ? -1.396 22.069 11.673 1.00 92.75 314 LEU A CA 1
ATOM 2569 C C . LEU A 1 314 ? -1.585 23.577 11.485 1.00 92.75 314 LEU A C 1
ATOM 2571 O O . LEU A 1 314 ? -1.464 24.047 10.363 1.00 92.75 314 LEU A O 1
ATOM 2575 N N . GLU A 1 315 ? -1.830 24.335 12.553 1.00 91.81 315 GLU A N 1
ATOM 2576 C CA . GLU A 1 315 ? -1.903 25.803 12.515 1.00 91.81 315 GLU A CA 1
ATOM 2577 C C . GLU A 1 315 ? -0.611 26.406 11.965 1.00 91.81 315 GLU A C 1
ATOM 2579 O O . GLU A 1 315 ? -0.663 27.194 11.027 1.00 91.81 315 GLU A O 1
ATOM 2584 N N . LEU A 1 316 ? 0.548 25.945 12.448 1.00 87.19 316 LEU A N 1
ATOM 2585 C CA . LEU A 1 316 ? 1.840 26.350 11.896 1.00 87.19 316 LEU A CA 1
ATOM 2586 C C . LEU A 1 316 ? 1.935 26.015 10.407 1.00 87.19 316 LEU A C 1
ATOM 2588 O O . LEU A 1 316 ? 2.192 26.904 9.606 1.00 87.19 316 LEU A O 1
ATOM 2592 N N . LEU A 1 317 ? 1.685 24.756 10.019 1.00 85.50 317 LEU A N 1
ATOM 2593 C CA . LEU A 1 317 ? 1.687 24.327 8.612 1.00 85.50 317 LEU A CA 1
ATOM 2594 C C . LEU A 1 317 ? 0.763 25.180 7.734 1.00 85.50 317 LEU A C 1
ATOM 2596 O O . LEU A 1 317 ? 1.101 25.450 6.585 1.00 85.50 317 LEU A O 1
ATOM 2600 N N . PHE A 1 318 ? -0.378 25.606 8.273 1.00 87.25 318 PHE A N 1
ATOM 2601 C CA . PHE A 1 318 ? -1.302 26.497 7.589 1.00 87.25 318 PHE A CA 1
ATOM 2602 C C . PHE A 1 318 ? -0.726 27.908 7.438 1.00 87.25 318 PHE A C 1
ATOM 2604 O O . PHE A 1 318 ? -0.819 28.458 6.349 1.00 87.25 318 PHE A O 1
ATOM 2611 N N . GLU A 1 319 ? -0.088 28.474 8.469 1.00 84.12 319 GLU A N 1
ATOM 2612 C CA . GLU A 1 319 ? 0.592 29.780 8.396 1.00 84.12 319 GLU A CA 1
ATOM 2613 C C . GLU A 1 319 ? 1.722 29.806 7.360 1.00 84.12 319 GLU A C 1
ATOM 2615 O O . GLU A 1 319 ? 1.968 30.846 6.752 1.00 84.12 319 GLU A O 1
ATOM 2620 N N . PHE A 1 320 ? 2.385 28.669 7.119 1.00 75.88 320 PHE A N 1
ATOM 2621 C CA . PHE A 1 320 ? 3.459 28.586 6.128 1.00 75.88 320 PHE A CA 1
ATOM 2622 C C . PHE A 1 320 ? 3.006 28.869 4.698 1.00 75.88 320 PHE A C 1
ATOM 2624 O O . PHE A 1 320 ? 3.892 29.168 3.903 1.00 75.88 320 PHE A O 1
ATOM 2631 N N . GLN A 1 321 ? 1.697 28.756 4.389 1.00 65.62 321 GLN A N 1
ATOM 2632 C CA . GLN A 1 321 ? 1.055 28.940 3.071 1.00 65.62 321 GLN A CA 1
ATOM 2633 C C . GLN A 1 321 ? 2.035 28.923 1.893 1.00 65.62 321 GLN A C 1
ATOM 2635 O O . GLN A 1 321 ? 2.100 29.861 1.097 1.00 65.62 321 GLN A O 1
ATOM 2640 N N . VAL A 1 322 ? 2.824 27.854 1.773 1.00 62.66 322 VAL A N 1
ATOM 2641 C CA . VAL A 1 322 ? 3.734 27.736 0.642 1.00 62.66 322 VAL A CA 1
ATOM 2642 C C . VAL A 1 322 ? 2.823 27.603 -0.577 1.00 62.66 322 VAL A C 1
ATOM 2644 O O . VAL A 1 322 ? 1.853 26.847 -0.534 1.00 62.66 322 VAL A O 1
ATOM 2647 N N . HIS A 1 323 ? 3.078 28.378 -1.632 1.00 59.84 323 HIS A N 1
ATOM 2648 C CA . HIS A 1 323 ? 2.185 28.565 -2.788 1.00 59.84 323 HIS A CA 1
ATOM 2649 C C . HIS A 1 323 ? 1.918 27.301 -3.647 1.00 59.84 323 HIS A C 1
ATOM 2651 O O . HIS A 1 323 ? 1.496 27.421 -4.792 1.00 59.84 323 HIS A O 1
ATOM 2657 N N . ASP A 1 324 ? 2.144 26.093 -3.127 1.00 70.25 324 ASP A N 1
ATOM 2658 C CA . ASP A 1 324 ? 1.901 24.821 -3.813 1.00 70.25 324 ASP A CA 1
ATOM 2659 C C . ASP A 1 324 ? 0.618 24.132 -3.300 1.00 70.25 324 ASP A C 1
ATOM 2661 O O . ASP A 1 324 ? 0.297 24.155 -2.108 1.00 70.25 324 ASP A O 1
ATOM 2665 N N . ASN A 1 325 ? -0.123 23.478 -4.192 1.00 76.88 325 ASN A N 1
ATOM 2666 C CA . ASN A 1 325 ? -1.352 22.761 -3.833 1.00 76.88 325 ASN A CA 1
ATOM 2667 C C . ASN A 1 325 ? -1.067 21.524 -2.971 1.00 76.88 325 ASN A C 1
ATOM 2669 O O . ASN A 1 325 ? -1.862 21.199 -2.088 1.00 76.88 325 ASN A O 1
ATOM 2673 N N . VAL A 1 326 ? 0.122 20.929 -3.125 1.00 76.69 326 VAL A N 1
ATOM 2674 C CA . VAL A 1 326 ? 0.581 19.763 -2.352 1.00 76.69 326 VAL A CA 1
ATOM 2675 C C . VAL A 1 326 ? 0.427 19.970 -0.837 1.00 76.69 326 VAL A C 1
ATOM 2677 O O . VAL A 1 326 ? 0.062 19.049 -0.105 1.00 76.69 326 VAL A O 1
ATOM 2680 N N . TRP A 1 327 ? 0.669 21.188 -0.343 1.00 81.12 327 TRP A N 1
ATOM 2681 C CA . TRP A 1 327 ? 0.591 21.505 1.086 1.00 81.12 327 TRP A CA 1
ATOM 2682 C C . TRP A 1 327 ? -0.836 21.475 1.617 1.00 81.12 327 TRP A C 1
ATOM 2684 O O . TRP A 1 327 ? -1.071 21.001 2.732 1.00 81.12 327 TRP A O 1
ATOM 2694 N N . LYS A 1 328 ? -1.786 21.975 0.821 1.00 83.00 328 LYS A N 1
ATOM 2695 C CA . LYS A 1 328 ? -3.202 22.029 1.191 1.00 83.00 328 LYS A CA 1
ATOM 2696 C C . LYS A 1 328 ? -3.776 20.626 1.303 1.00 83.00 328 LYS A C 1
ATOM 2698 O O . LYS A 1 328 ? -4.449 20.333 2.293 1.00 83.00 328 LYS A O 1
ATOM 2703 N N . ASP A 1 329 ? -3.440 19.755 0.358 1.00 83.94 329 ASP A N 1
ATOM 2704 C CA . ASP A 1 329 ? -3.899 18.366 0.357 1.00 83.94 329 ASP A CA 1
ATOM 2705 C C . ASP A 1 329 ? -3.327 17.607 1.554 1.00 83.94 329 ASP A C 1
ATOM 2707 O O . ASP A 1 329 ? -4.049 16.924 2.283 1.00 83.94 329 ASP A O 1
ATOM 2711 N N . TYR A 1 330 ? -2.042 17.818 1.847 1.00 87.12 330 TYR A N 1
ATOM 2712 C CA . TYR A 1 330 ? -1.380 17.199 2.990 1.00 87.12 330 TYR A CA 1
ATOM 2713 C C . TYR A 1 330 ? -1.937 17.679 4.339 1.00 87.12 330 TYR A C 1
ATOM 2715 O O . TYR A 1 330 ? -2.181 16.872 5.241 1.00 87.12 330 TYR A O 1
ATOM 2723 N N . TYR A 1 331 ? -2.172 18.989 4.483 1.00 90.75 331 TYR A N 1
ATOM 2724 C CA . TYR A 1 331 ? -2.834 19.575 5.652 1.00 90.75 331 TYR A CA 1
ATOM 2725 C C . TYR A 1 331 ? -4.245 19.005 5.822 1.00 90.75 331 TYR A C 1
ATOM 2727 O O . TYR A 1 331 ? -4.599 18.548 6.911 1.00 90.75 331 TYR A O 1
ATOM 2735 N N . SER A 1 332 ? -5.033 19.001 4.742 1.00 91.19 332 SER A N 1
ATOM 2736 C CA . SER A 1 332 ? -6.407 18.496 4.725 1.00 91.19 332 SER A CA 1
ATOM 2737 C C . SER A 1 332 ? -6.449 17.032 5.152 1.00 91.19 332 SER A C 1
ATOM 2739 O O . SER A 1 332 ? -7.215 16.664 6.045 1.00 91.19 332 SER A O 1
ATOM 2741 N N . TRP A 1 333 ? -5.553 16.208 4.602 1.00 93.12 333 TRP A N 1
ATOM 2742 C CA . TRP A 1 333 ? -5.407 14.811 4.989 1.00 93.12 333 TRP A CA 1
ATOM 2743 C C . TRP A 1 333 ? -5.064 14.652 6.474 1.00 93.12 333 TRP A C 1
ATOM 2745 O O . TRP A 1 333 ? -5.747 13.906 7.173 1.00 93.12 333 TRP A O 1
ATOM 2755 N N . LEU A 1 334 ? -4.066 15.374 6.996 1.00 94.75 334 LEU A N 1
ATOM 2756 C CA . LEU A 1 334 ? -3.700 15.279 8.413 1.00 94.75 334 LEU A CA 1
ATOM 2757 C C . LEU A 1 334 ? -4.814 15.754 9.356 1.00 94.75 334 LEU A C 1
ATOM 2759 O O . LEU A 1 334 ? -4.990 15.181 10.436 1.00 94.75 334 LEU A O 1
ATOM 2763 N N . LYS A 1 335 ? -5.579 16.778 8.960 1.00 95.75 335 LYS A N 1
ATOM 2764 C CA . LYS A 1 335 ? -6.677 17.321 9.767 1.00 95.75 335 LYS A CA 1
ATOM 2765 C C . LYS A 1 335 ? -7.790 16.295 9.994 1.00 95.75 335 LYS A C 1
ATOM 2767 O O . LYS A 1 335 ? -8.419 16.340 11.047 1.00 95.75 335 LYS A O 1
ATOM 2772 N N . LYS A 1 336 ? -7.982 15.332 9.081 1.00 95.88 336 LYS A N 1
ATOM 2773 C CA . LYS A 1 336 ? -8.944 14.220 9.242 1.00 95.88 336 LYS A CA 1
ATOM 2774 C C . LYS A 1 336 ? -8.672 13.358 10.485 1.00 95.88 336 LYS A C 1
ATOM 2776 O O . LYS A 1 336 ? -9.574 12.676 10.946 1.00 95.88 336 LYS A O 1
ATOM 2781 N N . PHE A 1 337 ? -7.458 13.383 11.042 1.00 96.38 337 PHE A N 1
ATOM 2782 C CA . PHE A 1 337 ? -7.102 12.593 12.231 1.00 96.38 337 PHE A CA 1
ATOM 2783 C C . PHE A 1 337 ? -7.219 13.361 13.550 1.00 96.38 337 PHE A C 1
ATOM 2785 O O . PHE A 1 337 ? -6.857 12.819 14.596 1.00 96.38 337 PHE A O 1
ATOM 2792 N N . SER A 1 338 ? -7.673 14.616 13.520 1.00 97.19 338 SER A N 1
ATOM 2793 C CA . SER A 1 338 ? -7.914 15.377 14.742 1.00 97.19 338 SER A CA 1
ATOM 2794 C C . SER A 1 338 ? -9.190 14.886 15.439 1.00 97.19 338 SER A C 1
ATOM 2796 O O . SER A 1 338 ? -10.117 14.397 14.798 1.00 97.19 338 SER A O 1
ATOM 2798 N N . LEU A 1 339 ? -9.266 15.015 16.765 1.00 97.31 339 LEU A N 1
ATOM 2799 C CA . LEU A 1 339 ? -10.441 14.592 17.540 1.00 97.31 339 LEU A CA 1
ATOM 2800 C C . LEU A 1 339 ? -11.693 15.414 17.210 1.00 97.31 339 LEU A C 1
ATOM 2802 O O . LEU A 1 339 ? -12.808 14.963 17.464 1.00 97.31 339 LEU A O 1
ATOM 2806 N N . GLU A 1 340 ? -11.538 16.616 16.650 1.00 96.62 340 GLU A N 1
ATOM 2807 C CA . GLU A 1 340 ? -12.655 17.413 16.132 1.00 96.62 340 GLU A CA 1
ATOM 2808 C C . GLU A 1 340 ? -13.302 16.768 14.898 1.00 96.62 340 GLU A C 1
ATOM 2810 O O . GLU A 1 340 ? -14.489 16.979 14.676 1.00 96.62 340 GLU A O 1
ATOM 2815 N N . ARG A 1 341 ? -12.532 15.979 14.135 1.00 96.69 341 ARG A N 1
ATOM 2816 C CA . ARG A 1 341 ? -12.949 15.263 12.917 1.00 96.69 341 ARG A CA 1
ATOM 2817 C C . ARG A 1 341 ? -13.146 13.761 13.131 1.00 96.69 341 ARG A C 1
ATOM 2819 O O . ARG A 1 341 ? -13.328 13.031 12.166 1.00 96.69 341 ARG A O 1
ATOM 2826 N N . LEU A 1 342 ? -13.045 13.290 14.374 1.00 95.44 342 LEU A N 1
ATOM 2827 C CA . LEU A 1 342 ? -13.403 11.920 14.704 1.00 95.44 342 LEU A CA 1
ATOM 2828 C C . LEU A 1 342 ? -14.918 11.785 14.563 1.00 95.44 342 LEU A C 1
ATOM 2830 O O . LEU A 1 342 ? -15.650 12.514 15.233 1.00 95.44 342 LEU A O 1
ATOM 2834 N N . GLU A 1 343 ? -15.345 10.848 13.728 1.00 93.69 343 GLU A N 1
ATOM 2835 C CA . GLU A 1 343 ? -16.754 10.531 13.502 1.00 93.69 343 GLU A CA 1
ATOM 2836 C C . GLU A 1 343 ? -17.168 9.296 14.319 1.00 93.69 343 GLU A C 1
ATOM 2838 O O . GLU A 1 343 ? -16.326 8.486 14.726 1.00 93.69 343 GLU A O 1
ATOM 2843 N N . ILE A 1 344 ? -18.463 9.152 14.600 1.00 93.00 344 ILE A N 1
ATOM 2844 C CA . ILE A 1 344 ? -19.000 8.041 15.406 1.00 93.00 344 ILE A CA 1
ATOM 2845 C C . ILE A 1 344 ? -18.788 6.702 14.686 1.00 93.00 344 ILE A C 1
ATOM 2847 O O . ILE A 1 344 ? -18.479 5.685 15.317 1.00 93.00 344 ILE A O 1
ATOM 2851 N N . GLU A 1 345 ? -18.868 6.720 13.359 1.00 92.19 345 GLU A N 1
ATOM 2852 C CA . GLU A 1 345 ? -18.678 5.587 12.458 1.00 92.19 345 GLU A CA 1
ATOM 2853 C C . GLU A 1 345 ? -17.260 5.006 12.566 1.00 92.19 345 GLU A C 1
ATOM 2855 O O . GLU A 1 345 ? -17.057 3.808 12.363 1.00 92.19 345 GLU A O 1
ATOM 2860 N N . ASP A 1 346 ? -16.272 5.811 12.964 1.00 91.88 346 ASP A N 1
ATOM 2861 C CA . ASP A 1 346 ? -14.885 5.365 13.152 1.00 91.88 346 ASP A CA 1
ATOM 2862 C C . ASP A 1 346 ? -14.714 4.456 14.362 1.00 91.88 346 ASP A C 1
ATOM 2864 O O . ASP A 1 346 ? -13.733 3.703 14.458 1.00 91.88 346 ASP A O 1
ATOM 2868 N N . LEU A 1 347 ? -15.648 4.574 15.301 1.00 94.50 347 LEU A N 1
ATOM 2869 C CA . LEU A 1 347 ? -15.681 3.847 16.559 1.00 94.50 347 LEU A CA 1
ATOM 2870 C C . LEU A 1 347 ? -16.695 2.707 16.526 1.00 94.50 347 LEU A C 1
ATOM 2872 O O . LEU A 1 347 ? -16.794 1.960 17.499 1.00 94.50 347 LEU A O 1
ATOM 2876 N N . ALA A 1 348 ? -17.428 2.561 15.422 1.00 93.56 348 ALA A N 1
ATOM 2877 C CA . ALA A 1 348 ? -18.493 1.589 15.338 1.00 93.56 348 ALA A CA 1
ATOM 2878 C C . ALA A 1 348 ? -17.957 0.163 15.505 1.00 93.56 348 ALA A C 1
ATOM 2880 O O . ALA A 1 348 ? -16.967 -0.240 14.882 1.00 93.56 348 ALA A O 1
ATOM 2881 N N . GLY A 1 349 ? -18.594 -0.569 16.412 1.00 90.75 349 GLY A N 1
ATOM 2882 C CA . GLY A 1 349 ? -18.245 -1.938 16.792 1.00 90.75 349 GLY A CA 1
ATOM 2883 C C . GLY A 1 349 ? -17.160 -2.051 17.862 1.00 90.75 349 GLY A C 1
ATOM 2884 O O . GLY A 1 349 ? -16.945 -3.127 18.422 1.00 90.75 349 GLY A O 1
ATOM 2885 N N . LYS A 1 350 ? -16.437 -0.966 18.154 1.00 94.12 350 LYS A N 1
ATOM 2886 C CA . LYS A 1 350 ? -15.217 -1.028 18.965 1.00 94.12 350 LYS A CA 1
ATOM 2887 C C . LYS A 1 350 ? -15.535 -0.900 20.447 1.00 94.12 350 LYS A C 1
ATOM 2889 O O . LYS A 1 350 ? -16.289 -0.027 20.871 1.00 94.12 350 LYS A O 1
ATOM 2894 N N . SER A 1 351 ? -14.864 -1.715 21.259 1.00 94.12 351 SER A N 1
ATOM 2895 C CA . SER A 1 351 ? -14.762 -1.441 22.691 1.00 94.12 351 SER A CA 1
ATOM 2896 C C . SER A 1 351 ? -13.969 -0.152 22.930 1.00 94.12 351 SER A C 1
ATOM 2898 O O . SER A 1 351 ? -13.174 0.272 22.082 1.00 94.12 351 SER A O 1
ATOM 2900 N N . TYR A 1 352 ? -14.134 0.449 24.112 1.00 95.31 352 TYR A N 1
ATOM 2901 C CA . TYR A 1 352 ? -13.365 1.634 24.497 1.00 95.31 352 TYR A CA 1
ATOM 2902 C C . TYR A 1 352 ? -11.851 1.420 24.354 1.00 95.31 352 TYR A C 1
ATOM 2904 O O . TYR A 1 352 ? -11.169 2.282 23.807 1.00 95.31 352 TYR A O 1
ATOM 2912 N N . ASP A 1 353 ? -11.322 0.262 24.758 1.00 96.06 353 ASP A N 1
ATOM 2913 C CA . ASP A 1 353 ? -9.884 -0.017 24.682 1.00 96.06 353 ASP A CA 1
ATOM 2914 C C . ASP A 1 353 ? -9.366 -0.087 23.242 1.00 96.06 353 ASP A C 1
ATOM 2916 O O . ASP A 1 353 ? -8.283 0.430 22.945 1.00 96.06 353 ASP A O 1
ATOM 2920 N N . ILE A 1 354 ? -10.128 -0.700 22.330 1.00 94.88 354 ILE A N 1
ATOM 2921 C CA . ILE A 1 354 ? -9.766 -0.761 20.908 1.00 94.88 354 ILE A CA 1
ATOM 2922 C C . ILE A 1 354 ? -9.795 0.653 20.319 1.00 94.88 354 ILE A C 1
ATOM 2924 O O . ILE A 1 354 ? -8.790 1.108 19.763 1.00 94.88 354 ILE A O 1
ATOM 2928 N N . ALA A 1 355 ? -10.901 1.377 20.523 1.00 95.88 355 ALA A N 1
ATOM 2929 C CA . ALA A 1 355 ? -11.084 2.753 20.066 1.00 95.88 355 ALA A CA 1
ATOM 2930 C C . ALA A 1 355 ? -9.982 3.692 20.587 1.00 95.88 355 ALA A C 1
ATOM 2932 O O . ALA A 1 355 ? -9.391 4.460 19.821 1.00 95.88 355 ALA A O 1
ATOM 2933 N N . TYR A 1 356 ? -9.656 3.601 21.879 1.00 97.38 356 TYR A N 1
ATOM 2934 C CA . TYR A 1 356 ? -8.629 4.409 22.532 1.00 97.38 356 TYR A CA 1
ATOM 2935 C C . TYR A 1 356 ? -7.254 4.142 21.932 1.00 97.38 356 TYR A C 1
ATOM 2937 O O . TYR A 1 356 ? -6.543 5.078 21.549 1.00 97.38 356 TYR A O 1
ATOM 2945 N N . ASN A 1 357 ? -6.872 2.869 21.820 1.00 97.06 357 ASN A N 1
ATOM 2946 C CA . ASN A 1 357 ? -5.548 2.502 21.343 1.00 97.06 357 ASN A CA 1
ATOM 2947 C C . ASN A 1 357 ? -5.361 2.832 19.855 1.00 97.06 357 ASN A C 1
ATOM 2949 O O . ASN A 1 357 ? -4.300 3.335 19.481 1.00 97.06 357 ASN A O 1
ATOM 2953 N N . GLU A 1 358 ? -6.369 2.605 19.014 1.00 96.69 358 GLU A N 1
ATOM 2954 C CA . GLU A 1 358 ? -6.340 2.988 17.598 1.00 96.69 358 GLU A CA 1
ATOM 2955 C C . GLU A 1 358 ? -6.243 4.512 17.431 1.00 96.69 358 GLU A C 1
ATOM 2957 O O . G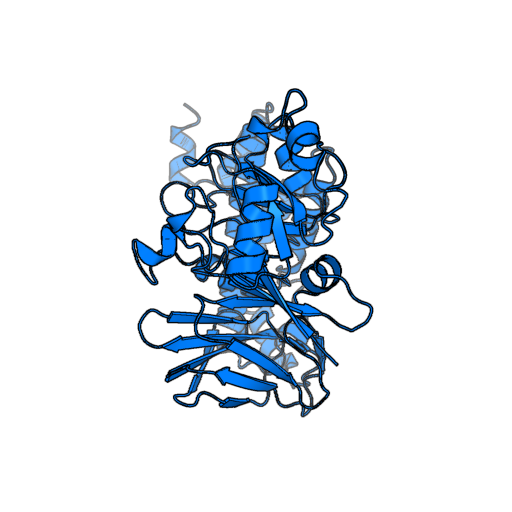LU A 1 358 ? -5.339 5.000 16.747 1.00 96.69 358 GLU A O 1
ATOM 2962 N N . THR A 1 359 ? -7.091 5.276 18.132 1.00 97.38 359 THR A N 1
ATOM 2963 C CA . THR A 1 359 ? -7.081 6.751 18.102 1.00 97.38 359 THR A CA 1
ATOM 2964 C C . THR A 1 359 ? -5.739 7.309 18.571 1.00 97.38 359 THR A C 1
ATOM 2966 O O . THR A 1 359 ? -5.153 8.179 17.923 1.00 97.38 359 THR A O 1
ATOM 2969 N N . LYS A 1 360 ? -5.180 6.755 19.655 1.00 97.94 360 LYS A N 1
ATOM 2970 C CA . LYS A 1 360 ? -3.837 7.091 20.145 1.00 97.94 360 LYS A CA 1
ATOM 2971 C C . LYS A 1 360 ? -2.770 6.856 19.075 1.00 97.94 360 LYS A C 1
ATOM 2973 O O . LYS A 1 360 ? -1.938 7.737 18.845 1.00 97.94 360 LYS A O 1
ATOM 2978 N N . ARG A 1 361 ? -2.765 5.686 18.423 1.00 97.00 361 ARG A N 1
ATOM 2979 C CA . ARG A 1 361 ? -1.778 5.356 17.377 1.00 97.00 361 ARG A CA 1
ATOM 2980 C C . ARG A 1 361 ? -1.927 6.257 16.148 1.00 97.00 361 ARG A C 1
ATOM 2982 O O . ARG A 1 361 ? -0.902 6.693 15.615 1.00 97.00 361 ARG A O 1
ATOM 2989 N N . ARG A 1 362 ? -3.159 6.590 15.742 1.00 97.06 362 ARG A N 1
ATOM 2990 C CA . ARG A 1 362 ? -3.444 7.553 14.661 1.00 97.06 362 ARG A CA 1
ATOM 2991 C C . ARG A 1 362 ? -2.909 8.941 14.981 1.00 97.06 362 ARG A C 1
ATOM 2993 O O . ARG A 1 362 ? -2.108 9.458 14.209 1.00 97.06 362 ARG A O 1
ATOM 3000 N N . LEU A 1 363 ? -3.248 9.500 16.144 1.00 97.62 363 LEU A N 1
ATOM 3001 C CA . LEU A 1 363 ? -2.771 10.824 16.564 1.00 97.62 363 LEU A CA 1
ATOM 3002 C C . LEU A 1 363 ? -1.241 10.884 16.634 1.00 97.62 363 LEU A C 1
ATOM 3004 O O . LEU A 1 363 ? -0.630 11.799 16.088 1.00 97.62 363 LEU A O 1
ATOM 3008 N N . LEU A 1 364 ? -0.595 9.889 17.250 1.00 96.56 364 LEU A N 1
ATOM 3009 C CA . LEU A 1 364 ? 0.871 9.824 17.308 1.00 96.56 364 LEU A CA 1
ATOM 3010 C C . LEU A 1 364 ? 1.502 9.725 15.914 1.00 96.56 364 LEU A C 1
ATOM 3012 O O . LEU A 1 364 ? 2.551 10.325 15.663 1.00 96.56 364 LEU A O 1
ATOM 3016 N N . THR A 1 365 ? 0.872 8.978 15.008 1.00 95.06 365 THR A N 1
ATOM 3017 C CA . THR A 1 365 ? 1.328 8.858 13.624 1.00 95.06 365 THR A CA 1
ATOM 3018 C C . THR A 1 365 ? 1.161 10.174 12.874 1.00 95.06 365 THR A C 1
ATOM 3020 O O . THR A 1 365 ? 2.139 10.639 12.294 1.00 95.06 365 THR A O 1
ATOM 3023 N N . ALA A 1 366 ? -0.005 10.817 12.959 1.00 95.88 366 ALA A N 1
ATOM 3024 C CA . ALA A 1 366 ? -0.275 12.127 12.370 1.00 95.88 366 ALA A CA 1
ATOM 3025 C C . ALA A 1 366 ? 0.716 13.189 12.870 1.00 95.88 366 ALA A C 1
ATOM 3027 O O . ALA A 1 366 ? 1.312 13.893 12.064 1.00 95.88 366 ALA A O 1
ATOM 3028 N N . ILE A 1 367 ? 0.994 13.236 14.179 1.00 95.06 367 ILE A N 1
ATOM 3029 C CA . ILE A 1 367 ? 2.006 14.131 14.767 1.00 95.06 367 ILE A CA 1
ATOM 3030 C C . ILE A 1 367 ? 3.390 13.855 14.174 1.00 95.06 367 ILE A C 1
ATOM 3032 O O . ILE A 1 367 ? 4.093 14.782 13.782 1.00 95.06 367 ILE A O 1
ATOM 3036 N N . ARG A 1 368 ? 3.815 12.588 14.084 1.00 93.81 368 ARG A N 1
ATOM 3037 C CA . ARG A 1 368 ? 5.126 12.246 13.506 1.00 93.81 368 ARG A CA 1
ATOM 3038 C C . ARG A 1 368 ? 5.221 12.680 12.042 1.00 93.81 368 ARG A C 1
ATOM 3040 O O . ARG A 1 368 ? 6.250 13.210 11.634 1.00 93.81 368 ARG A O 1
ATOM 3047 N N . VAL A 1 369 ? 4.156 12.450 11.282 1.00 92.06 369 VAL A N 1
ATOM 3048 C CA . VAL A 1 369 ? 4.050 12.792 9.863 1.00 92.06 369 VAL A CA 1
ATOM 3049 C C . VAL A 1 369 ? 4.048 14.313 9.664 1.00 92.06 369 VAL A C 1
ATOM 3051 O O . VAL A 1 369 ? 4.805 14.806 8.833 1.00 92.06 369 VAL A O 1
ATOM 3054 N N . ALA A 1 370 ? 3.302 15.066 10.477 1.00 92.00 370 ALA A N 1
ATOM 3055 C CA . ALA A 1 370 ? 3.326 16.529 10.492 1.00 92.00 370 ALA A CA 1
ATOM 3056 C C . ALA A 1 370 ? 4.721 17.069 10.849 1.00 92.00 370 ALA A C 1
ATOM 3058 O O . ALA A 1 370 ? 5.220 17.984 10.200 1.00 92.00 370 ALA A O 1
ATOM 3059 N N . LYS A 1 371 ? 5.394 16.465 11.842 1.00 90.38 371 LYS A N 1
ATOM 3060 C CA . LYS A 1 371 ? 6.744 16.866 12.270 1.00 90.38 371 LYS A CA 1
ATOM 3061 C C . LYS A 1 371 ? 7.746 16.732 11.135 1.00 90.38 371 LYS A C 1
ATOM 3063 O O . LYS A 1 371 ? 8.469 17.679 10.843 1.00 90.38 371 LYS A O 1
ATOM 3068 N N . GLY A 1 372 ? 7.810 15.557 10.515 1.00 87.50 372 GLY A N 1
ATOM 3069 C CA . GLY A 1 372 ? 8.756 15.347 9.430 1.00 87.50 372 GLY A CA 1
ATOM 3070 C C . GLY A 1 372 ? 8.412 16.190 8.202 1.00 87.50 372 GLY A C 1
ATOM 3071 O O . GLY A 1 372 ? 9.312 16.552 7.447 1.00 87.50 372 GLY A O 1
ATOM 3072 N N . PHE A 1 373 ? 7.141 16.542 7.997 1.00 85.88 373 PHE A N 1
ATOM 3073 C CA . PHE A 1 373 ? 6.736 17.427 6.906 1.00 85.88 373 PHE A CA 1
ATOM 3074 C C . PHE A 1 373 ? 7.175 18.872 7.146 1.00 85.88 373 PHE A C 1
ATOM 3076 O O . PHE A 1 373 ? 7.739 19.493 6.254 1.00 85.88 373 PHE A O 1
ATOM 3083 N N . MET A 1 374 ? 7.046 19.372 8.375 1.00 85.50 374 MET A N 1
ATOM 3084 C CA . MET A 1 374 ? 7.614 20.667 8.758 1.00 85.50 374 MET A CA 1
ATOM 3085 C C . MET A 1 374 ? 9.139 20.708 8.593 1.00 85.50 374 MET A C 1
ATOM 3087 O O . MET A 1 374 ? 9.662 21.685 8.071 1.00 85.50 374 MET A O 1
ATOM 3091 N N . ILE A 1 375 ? 9.858 19.643 8.972 1.00 84.25 375 ILE A N 1
ATOM 3092 C CA . ILE A 1 375 ? 11.314 19.543 8.738 1.00 84.25 375 ILE A CA 1
ATOM 3093 C C . ILE A 1 375 ? 11.631 19.624 7.241 1.00 84.25 375 ILE A C 1
ATOM 3095 O O . ILE A 1 375 ? 12.580 20.293 6.838 1.00 84.25 375 ILE A O 1
ATOM 3099 N N . TYR A 1 376 ? 10.825 18.968 6.406 1.00 81.25 376 TYR A N 1
ATOM 3100 C CA . TYR A 1 376 ? 10.972 19.060 4.959 1.00 81.25 376 TYR A CA 1
ATOM 3101 C C . TYR A 1 376 ? 10.783 20.500 4.454 1.00 81.25 376 TYR A C 1
ATOM 3103 O O . TYR A 1 376 ? 11.627 20.964 3.689 1.00 81.25 376 TYR A O 1
ATOM 3111 N N . ILE A 1 377 ? 9.749 21.212 4.925 1.00 79.69 377 ILE A N 1
ATOM 3112 C CA . ILE A 1 377 ? 9.508 22.627 4.587 1.00 79.69 377 ILE A CA 1
ATOM 3113 C C . ILE A 1 377 ? 10.707 23.489 4.981 1.00 79.69 377 ILE A C 1
ATOM 3115 O O . ILE A 1 377 ? 11.204 24.246 4.153 1.00 79.69 377 ILE A O 1
ATOM 3119 N N . ILE A 1 378 ? 11.206 23.331 6.211 1.00 79.56 378 ILE A N 1
ATOM 3120 C CA . ILE A 1 378 ? 12.378 24.061 6.714 1.00 79.56 378 ILE A CA 1
ATOM 3121 C C . ILE A 1 378 ? 13.558 23.917 5.765 1.00 79.56 378 ILE A C 1
ATOM 3123 O O . ILE A 1 378 ? 14.110 24.915 5.316 1.00 79.56 378 ILE A O 1
ATOM 3127 N N . ASN A 1 379 ? 13.906 22.678 5.429 1.00 78.06 379 ASN A N 1
ATOM 3128 C CA . ASN A 1 379 ? 15.119 22.393 4.674 1.00 78.06 379 ASN A CA 1
ATOM 3129 C C . ASN A 1 379 ? 15.065 22.860 3.211 1.00 78.06 379 ASN A C 1
ATOM 3131 O O . ASN A 1 379 ? 16.112 22.922 2.577 1.00 78.06 379 ASN A O 1
ATOM 3135 N N . HIS A 1 380 ? 13.875 23.129 2.661 1.00 74.69 380 HIS A N 1
ATOM 3136 C CA . HIS A 1 380 ? 13.714 23.408 1.228 1.00 74.69 380 HIS A CA 1
ATOM 3137 C C . HIS A 1 380 ? 13.109 24.780 0.913 1.00 74.69 380 HIS A C 1
ATOM 3139 O O . HIS A 1 380 ? 13.280 25.245 -0.209 1.00 74.69 380 HIS A O 1
ATOM 3145 N N . TYR A 1 381 ? 12.398 25.414 1.850 1.00 71.75 381 TYR A N 1
ATOM 3146 C CA . TYR A 1 381 ? 11.593 26.608 1.556 1.00 71.75 381 TYR A CA 1
ATOM 3147 C C . TYR A 1 381 ? 11.796 27.772 2.527 1.00 71.75 381 TYR A C 1
ATOM 3149 O O . TYR A 1 381 ? 11.377 28.885 2.218 1.00 71.75 381 TYR A O 1
ATOM 3157 N N . ILE A 1 382 ? 12.396 27.560 3.702 1.00 68.62 382 ILE A N 1
ATOM 3158 C CA . ILE A 1 382 ? 12.507 28.627 4.702 1.00 68.62 382 ILE A CA 1
ATOM 3159 C C . ILE A 1 382 ? 13.881 29.285 4.628 1.00 68.62 382 ILE A C 1
ATOM 3161 O O . ILE A 1 382 ? 14.850 28.801 5.202 1.00 68.62 382 ILE A O 1
ATOM 3165 N N . GLU A 1 383 ? 13.926 30.462 4.008 1.00 66.44 383 GLU A N 1
ATOM 3166 C CA . GLU A 1 383 ? 15.025 31.428 4.171 1.00 66.44 383 GLU A CA 1
ATOM 3167 C C . GLU A 1 383 ? 14.784 32.372 5.375 1.00 66.44 383 GLU A C 1
ATOM 3169 O O . GLU A 1 383 ? 15.688 33.062 5.848 1.00 66.44 383 GLU A O 1
ATOM 3174 N N . ASN A 1 384 ? 13.556 32.398 5.916 1.00 65.62 384 ASN A N 1
ATOM 3175 C CA . ASN A 1 384 ? 13.129 33.321 6.971 1.00 65.62 384 ASN A CA 1
ATOM 3176 C C . ASN A 1 384 ? 13.492 32.823 8.389 1.00 65.62 384 ASN A C 1
ATOM 3178 O O . ASN A 1 384 ? 12.844 31.930 8.944 1.00 65.62 384 ASN A O 1
ATOM 3182 N N . LYS A 1 385 ? 14.487 33.470 9.013 1.00 68.38 385 LYS A N 1
ATOM 3183 C CA . LYS A 1 385 ? 15.000 33.127 10.354 1.00 68.38 385 LYS A CA 1
ATOM 3184 C C . LYS A 1 385 ? 13.952 33.189 11.474 1.00 68.38 385 LYS A C 1
ATOM 3186 O O . LYS A 1 385 ? 13.938 32.306 12.322 1.00 68.38 385 LYS A O 1
ATOM 3191 N N . THR A 1 386 ? 13.054 34.176 11.496 1.00 69.62 386 THR A N 1
ATOM 3192 C CA . THR A 1 386 ? 12.043 34.310 12.571 1.00 69.62 386 THR A CA 1
ATOM 3193 C C . THR A 1 386 ? 11.072 33.132 12.582 1.00 69.62 386 THR A C 1
ATOM 3195 O O . THR A 1 386 ? 10.650 32.642 13.633 1.00 69.62 386 THR A O 1
ATOM 3198 N N . LEU A 1 387 ? 10.729 32.664 11.389 1.00 65.44 387 LEU A N 1
ATOM 3199 C CA . LEU A 1 387 ? 9.801 31.569 11.182 1.00 65.44 387 LEU A CA 1
ATOM 3200 C C . LEU A 1 387 ? 10.452 30.210 11.505 1.00 65.44 387 LEU A C 1
ATOM 3202 O O . LEU A 1 387 ? 9.816 29.348 12.116 1.00 65.44 387 LEU A O 1
ATOM 3206 N N . LEU A 1 388 ? 11.748 30.073 11.204 1.00 72.81 388 LEU A N 1
ATOM 3207 C CA . LEU A 1 388 ? 12.586 28.956 11.641 1.00 72.81 388 LEU A CA 1
ATOM 3208 C C . LEU A 1 388 ? 12.644 28.848 13.176 1.00 72.81 388 LEU A C 1
ATOM 3210 O O . LEU A 1 388 ? 12.423 27.763 13.714 1.00 72.81 388 LEU A O 1
ATOM 3214 N N . THR A 1 389 ? 12.855 29.963 13.885 1.00 75.25 389 THR A N 1
ATOM 3215 C CA . THR A 1 389 ? 12.889 30.011 15.359 1.00 75.25 389 THR A CA 1
ATOM 3216 C C . THR A 1 389 ? 11.573 29.525 15.971 1.00 75.25 389 THR A C 1
ATOM 3218 O O . THR A 1 389 ? 11.582 28.668 16.858 1.00 75.25 389 THR A O 1
ATOM 3221 N N . LYS A 1 390 ? 10.423 30.004 15.467 1.00 72.56 390 LYS A N 1
ATOM 3222 C CA . LYS A 1 390 ? 9.106 29.511 15.905 1.00 72.56 390 LYS A CA 1
ATOM 3223 C C . LYS A 1 390 ? 8.994 28.001 15.702 1.00 72.56 390 LYS A C 1
ATOM 3225 O O . LYS A 1 390 ? 8.692 27.293 16.656 1.00 72.56 390 LYS A O 1
ATOM 3230 N N . LEU A 1 391 ? 9.283 27.492 14.506 1.00 69.62 391 LEU A N 1
ATOM 3231 C CA . LEU A 1 391 ? 9.203 26.062 14.180 1.00 69.62 391 LEU A CA 1
ATOM 3232 C C . LEU A 1 391 ? 10.080 25.173 15.063 1.00 69.62 391 LEU A C 1
ATOM 3234 O O . LEU A 1 391 ? 9.618 24.148 15.574 1.00 69.62 391 LEU A O 1
ATOM 3238 N N . LEU A 1 392 ? 11.342 25.559 15.244 1.00 74.69 392 LEU A N 1
ATOM 3239 C CA . LEU A 1 392 ? 12.302 24.793 16.030 1.00 74.69 392 LEU A CA 1
ATOM 3240 C C . LEU A 1 392 ? 11.812 24.621 17.484 1.00 74.69 392 LEU A C 1
ATOM 3242 O O . LEU A 1 392 ? 11.978 23.537 18.045 1.00 74.69 392 LEU A O 1
ATOM 3246 N N . SER A 1 393 ? 11.090 25.605 18.043 1.00 75.62 393 SER A N 1
ATOM 3247 C CA . SER A 1 393 ? 10.545 25.545 19.412 1.00 75.62 393 SER A CA 1
ATOM 3248 C C . SER A 1 393 ? 9.467 24.466 19.602 1.00 75.62 393 SER A C 1
ATOM 3250 O O . SER A 1 393 ? 9.275 23.960 20.706 1.00 75.62 393 SER A O 1
ATOM 3252 N N . TYR A 1 394 ? 8.795 24.055 18.520 1.00 67.56 394 TYR A N 1
ATOM 3253 C CA . TYR A 1 394 ? 7.782 22.991 18.535 1.00 67.56 394 TYR A CA 1
ATOM 3254 C C . TYR A 1 394 ? 8.356 21.608 18.194 1.00 67.56 394 TYR A C 1
ATOM 3256 O O . TYR A 1 394 ? 7.794 20.568 18.564 1.00 67.56 394 TYR A O 1
ATOM 3264 N N . ILE A 1 395 ? 9.460 21.578 17.445 1.00 67.94 395 ILE A N 1
ATOM 3265 C CA . ILE A 1 395 ? 10.102 20.354 16.950 1.00 67.94 395 ILE A CA 1
ATOM 3266 C C . ILE A 1 395 ? 11.085 19.799 17.986 1.00 67.94 395 ILE A C 1
ATOM 3268 O O . ILE A 1 395 ? 11.193 18.568 18.120 1.00 67.94 395 ILE A O 1
ATOM 3272 N N . MET A 1 396 ? 11.779 20.677 18.711 1.00 65.31 396 MET A N 1
ATOM 3273 C CA . MET A 1 396 ? 12.803 20.311 19.683 1.00 65.31 396 MET A CA 1
ATOM 3274 C C . MET A 1 396 ? 12.240 20.257 21.110 1.00 65.31 396 MET A C 1
ATOM 3276 O O . MET A 1 396 ? 11.418 21.089 21.484 1.00 65.31 396 MET A O 1
ATOM 3280 N N . PRO A 1 397 ? 12.661 19.285 21.939 1.00 60.31 397 PRO A N 1
ATOM 3281 C CA . PRO A 1 397 ? 12.493 19.387 23.388 1.00 60.31 397 PRO A CA 1
ATOM 3282 C C . PRO A 1 397 ? 13.090 20.713 23.885 1.00 60.31 397 PRO A C 1
ATOM 3284 O O . PRO A 1 397 ? 14.171 21.081 23.422 1.00 60.31 397 PRO A O 1
ATOM 3287 N N . GLN A 1 398 ? 12.425 21.405 24.822 1.00 53.25 398 GLN A N 1
ATOM 3288 C CA . GLN A 1 398 ? 12.826 22.744 25.300 1.00 53.25 398 GLN A CA 1
ATOM 3289 C C . GLN A 1 398 ? 14.324 22.847 25.654 1.00 53.25 398 GLN A C 1
ATOM 3291 O O . GLN A 1 398 ? 14.954 23.838 25.319 1.00 53.25 398 GLN A O 1
ATOM 3296 N N . HIS A 1 399 ? 14.926 21.790 26.206 1.00 47.84 399 HIS A N 1
ATOM 3297 C CA . HIS A 1 399 ? 16.344 21.752 26.597 1.00 47.84 399 HIS A CA 1
ATOM 3298 C C . HIS A 1 399 ? 17.365 21.653 25.446 1.00 47.84 399 HIS A C 1
ATOM 3300 O O . HIS A 1 399 ? 18.563 21.653 25.693 1.00 47.84 399 HIS A O 1
ATOM 3306 N N . THR A 1 400 ? 16.922 21.530 24.195 1.00 50.94 400 THR A N 1
ATOM 3307 C CA . THR A 1 400 ? 17.811 21.352 23.025 1.00 50.94 400 THR A CA 1
ATOM 3308 C C . THR A 1 400 ? 17.883 22.587 22.131 1.00 50.94 400 THR A C 1
ATOM 3310 O O . THR A 1 400 ? 18.724 22.649 21.242 1.00 50.94 400 THR A O 1
ATOM 3313 N N . PHE A 1 401 ? 16.970 23.535 22.330 1.00 39.25 401 PHE A N 1
ATOM 3314 C CA . PHE A 1 401 ? 16.787 24.688 21.456 1.00 39.25 401 PHE A CA 1
ATOM 3315 C C . PHE A 1 401 ? 17.859 25.766 21.682 1.00 39.25 401 PHE A C 1
ATOM 3317 O O . PHE A 1 401 ? 18.279 26.418 20.733 1.00 39.25 401 PHE A O 1
ATOM 3324 N N . GLU A 1 402 ? 18.339 25.905 22.919 1.00 40.81 402 GLU A N 1
ATOM 3325 C CA . GLU A 1 402 ? 19.328 26.921 23.306 1.00 40.81 402 GLU A CA 1
ATOM 3326 C C . GLU A 1 402 ? 20.725 26.650 22.714 1.00 40.81 402 GLU A C 1
ATOM 3328 O O . GLU A 1 402 ? 21.430 27.593 22.399 1.00 40.81 402 GLU A O 1
ATOM 3333 N N . ASN A 1 403 ? 21.085 25.392 22.429 1.00 43.41 403 ASN A N 1
ATOM 3334 C CA . ASN A 1 403 ? 22.427 25.020 21.943 1.00 43.41 403 ASN A CA 1
ATOM 3335 C C . ASN A 1 403 ? 22.620 25.075 20.410 1.00 43.41 403 ASN A C 1
ATOM 3337 O O . ASN A 1 403 ? 23.699 24.739 19.936 1.00 43.41 403 ASN A O 1
ATOM 3341 N N . ILE A 1 404 ? 21.580 25.379 19.623 1.00 43.91 404 ILE A N 1
ATOM 3342 C CA . ILE A 1 404 ? 21.649 25.413 18.139 1.00 43.91 404 ILE A CA 1
ATOM 3343 C C . ILE A 1 404 ? 21.556 26.849 17.597 1.00 43.91 404 ILE A C 1
ATOM 3345 O O . ILE A 1 404 ? 21.850 27.096 16.430 1.00 43.91 404 ILE A O 1
ATOM 3349 N N . MET A 1 405 ? 21.101 27.787 18.429 1.00 38.62 405 MET A N 1
ATOM 3350 C CA . MET A 1 405 ? 20.971 29.200 18.065 1.00 38.62 405 MET A CA 1
ATOM 3351 C C . MET A 1 405 ? 22.253 30.011 18.325 1.00 38.62 405 MET A C 1
ATOM 3353 O O . MET A 1 405 ? 22.331 31.137 17.830 1.00 38.62 405 MET A O 1
ATOM 3357 N N . ASP A 1 406 ? 23.217 29.426 19.042 1.00 34.84 406 ASP A N 1
ATOM 3358 C CA . ASP A 1 406 ? 24.621 29.852 19.147 1.00 34.84 406 ASP A CA 1
ATOM 3359 C C . ASP A 1 406 ? 25.467 29.139 18.080 1.00 34.84 406 ASP A C 1
ATOM 3361 O O . ASP A 1 406 ? 26.359 29.798 17.493 1.00 34.84 406 ASP A O 1
#

pLDDT: mean 90.82, std 11.12, range [34.84, 98.75]

Secondary structure (DSSP, 8-state):
-EEEEEEEEEE--TTTT-TT---HHHHHHHHHHHT-SEEEE--BGGGSTTTHHHHHHTTGGG-TTEEEEEEEEETTEEEEEES-SS---SSHHHHHHHHH-TTSEEEEESTT-STT---SPPPTT--EEEEEEHHHHTTSTTTS-THHHHHHHHHTT---EEEEE--BSSTTTTTS-EEEEEEETT--HHHHHHTT-EEEESSS-EEEEEETTS-BTT-EEE-SSPPEEEEEET-SEEEEEETTEEEEEESSSEEEE---SSEEEEEEEEETTEEEEEPPEEEE-----THHHHHHHHH-HHHHHHHHHHHHHHHHHHHT--S-HHHHHHHHHHHTTSGGG--GGGGTT--HHHHHHHHHHHHHHHHHHHHHHHHHHHHHH---HHHHHHHHHHHS-HHHHTTT--

Foldseek 3Di:
DWDKFWEAAAAEALLAQQPVRHAPVNVVVLCVVLVGQAYEHAHALQSCPPCVLVVRCVPCVVPPRYWYWYWDQDQQFIKIWTNDPDRQDNDNVSSVVSLQDLVTAIEGELQQAPRHHNNAFDHANHLEYAQAEQVRCVVPPPRRGCLVVVLLCQLLVHQYAYFHHHNRSYPVSPNQWTKMFIADPPGDRVRSSSLRRIKTWRHQWDKWKAWPVGHTASEEDEQPPIKIKMATPPFQKKFKDFRNDTPDIDRDRIDIDRDQAFGWIWMWTDDPSIIMITHTHGYFNQDDPLPVLLVCLLPPPVLVVLLVLLVVLLVLLVVVPDVDVSSVVLSVSLVCLHSVNDDSRNCGSHDSVRVNVSSVSSSVSSSVSSLSVVVVCCVPPDPDPVSVLVSCCSNDDVVPSVVPVD

Sequence (406 aa):
MYKLLKADLHLHTLYSDNIDKLDSDDYAKLGDKYGYDVLALTDHHYCLKNGNWDKLYKKIDDDKRIIKGYELTFLNGHMLVIGKENYDVGKTHEAIKEMYNSENIRILAHPDYNIWSWKRNMVPEINGIEVINDMVYWKQPGKYTGIKSYRKYLLMKQKVSPFANTDCHRKVDFGRVWTGIYVKDNENALDAIKRNRTFATTGRISLEFQSDDGYIMGDTILGNENKLYWTAKDAEEVMIYNGDMIIEKSHKNCGYITPTVNGPYWIVARKGCEMAMSSPIWVEGIETKSDEVFNLIRKNSFLCKLNKRLNCMLELLFEFQVHDNVWKDYYSWLKKFSLERLEIEDLAGKSYDIAYNETKRRLLTAIRVAKGFMIYIINHYIENKTLLTKLLSYIMPQHTFENIMD

Radius of gyration: 22.11 Å; chains: 1; bounding box: 49×58×59 Å